Protein AF-A0A7S4E1D3-F1 (afdb_monomer_lite)

Structure (mmCIF, N/CA/C/O backbone):
data_AF-A0A7S4E1D3-F1
#
_entry.id   AF-A0A7S4E1D3-F1
#
loop_
_atom_site.group_PDB
_atom_site.id
_atom_site.type_symbol
_atom_site.label_atom_id
_atom_site.label_alt_id
_atom_site.label_comp_id
_atom_site.label_asym_id
_atom_site.label_entity_id
_atom_site.label_seq_id
_atom_site.pdbx_PDB_ins_code
_atom_site.Cartn_x
_atom_site.Cartn_y
_atom_site.Cartn_z
_atom_site.occupancy
_atom_site.B_iso_or_equiv
_atom_site.auth_seq_id
_atom_site.auth_comp_id
_atom_site.auth_asym_id
_atom_site.auth_atom_id
_atom_site.pdbx_PDB_model_num
ATOM 1 N N . LEU A 1 1 ? -11.780 17.264 -6.807 1.00 62.59 1 LEU A N 1
ATOM 2 C CA . LEU A 1 1 ? -10.361 17.046 -6.435 1.00 62.59 1 LEU A CA 1
ATOM 3 C C . LEU A 1 1 ? -9.484 16.667 -7.632 1.00 62.59 1 LEU A C 1
ATOM 5 O O . LEU A 1 1 ? -8.287 16.874 -7.560 1.00 62.59 1 LEU A O 1
ATOM 9 N N . GLU A 1 2 ? -10.053 16.182 -8.740 1.00 78.69 2 GLU A N 1
ATOM 10 C CA . GLU A 1 2 ? -9.287 15.686 -9.903 1.00 78.69 2 GLU A CA 1
ATOM 11 C C . GLU A 1 2 ? -8.881 16.763 -10.931 1.00 78.69 2 GLU A C 1
ATOM 13 O O . GLU A 1 2 ? -8.230 16.466 -11.934 1.00 78.69 2 GLU A O 1
ATOM 18 N N . ALA A 1 3 ? -9.274 18.021 -10.716 1.00 84.00 3 ALA A N 1
ATOM 19 C CA . ALA A 1 3 ? -8.985 19.111 -11.641 1.00 84.00 3 ALA A CA 1
ATOM 20 C C . ALA A 1 3 ? -7.476 19.415 -11.681 1.00 84.00 3 ALA A C 1
ATOM 22 O O . ALA A 1 3 ? -6.858 19.670 -10.651 1.00 84.00 3 ALA A O 1
ATOM 23 N N . ARG A 1 4 ? -6.885 19.425 -12.884 1.00 84.00 4 ARG A N 1
ATOM 24 C CA . ARG A 1 4 ? -5.431 19.602 -13.086 1.00 84.00 4 ARG A CA 1
ATOM 25 C C . ARG A 1 4 ? -4.928 21.034 -12.875 1.00 84.00 4 ARG A C 1
ATOM 27 O O . ARG A 1 4 ? -3.725 21.248 -12.803 1.00 84.00 4 ARG A O 1
ATOM 34 N N . ASN A 1 5 ? -5.829 22.010 -12.810 1.00 90.31 5 ASN A N 1
ATOM 35 C CA . ASN A 1 5 ? -5.533 23.435 -12.646 1.00 90.31 5 ASN A CA 1
ATOM 36 C C . ASN A 1 5 ? -5.704 23.922 -11.196 1.00 90.31 5 ASN A C 1
ATOM 38 O O . ASN A 1 5 ? -5.813 25.125 -10.966 1.00 90.31 5 ASN A O 1
ATOM 42 N N . VAL A 1 6 ? -5.767 23.005 -10.227 1.00 92.88 6 VAL A N 1
ATOM 43 C CA . VAL A 1 6 ? -5.951 23.318 -8.807 1.00 92.88 6 VAL A CA 1
ATOM 44 C C . VAL A 1 6 ? -4.825 22.683 -7.996 1.00 92.88 6 VAL A C 1
ATOM 46 O O . VAL A 1 6 ? -4.598 21.479 -8.077 1.00 92.88 6 VAL A O 1
ATOM 49 N N . CYS A 1 7 ? -4.151 23.491 -7.179 1.00 92.19 7 CYS A N 1
ATOM 50 C CA . CYS A 1 7 ? -3.175 23.026 -6.195 1.00 92.19 7 CYS A CA 1
ATOM 51 C C . CYS A 1 7 ? -3.787 23.113 -4.793 1.00 92.19 7 CYS A C 1
ATOM 53 O O . CYS A 1 7 ? -4.415 24.117 -4.453 1.00 92.19 7 CYS A O 1
ATOM 55 N N . PHE A 1 8 ? -3.593 22.082 -3.969 1.00 93.44 8 PHE A N 1
ATOM 56 C CA . PHE A 1 8 ? -4.195 22.000 -2.637 1.00 93.44 8 PHE A CA 1
ATOM 57 C C . PHE A 1 8 ? -3.177 22.310 -1.536 1.00 93.44 8 PHE A C 1
ATOM 59 O O . PHE A 1 8 ? -2.031 21.856 -1.580 1.00 93.44 8 PHE A O 1
ATOM 66 N N . TYR A 1 9 ? -3.607 23.055 -0.515 1.00 92.44 9 TYR A N 1
ATOM 67 C CA . TYR A 1 9 ? -2.818 23.264 0.701 1.00 92.44 9 TYR A CA 1
ATOM 68 C C . TYR A 1 9 ? -2.479 21.910 1.358 1.00 92.44 9 TYR A C 1
ATOM 70 O O . TYR A 1 9 ? -3.344 21.043 1.469 1.00 92.44 9 TYR A O 1
ATOM 78 N N . GLY A 1 10 ? -1.215 21.722 1.752 1.00 88.19 10 GLY A N 1
ATOM 79 C CA . GLY A 1 10 ? -0.688 20.458 2.291 1.00 88.19 10 GLY A CA 1
ATOM 80 C C . GLY A 1 10 ? -0.059 19.514 1.255 1.00 88.19 10 GLY A C 1
ATOM 81 O O . GLY A 1 10 ? 0.501 18.491 1.638 1.00 88.19 10 GLY A O 1
ATOM 82 N N . THR A 1 11 ? -0.104 19.849 -0.039 1.00 90.12 11 THR A N 1
ATOM 83 C CA . THR A 1 11 ? 0.590 19.093 -1.099 1.00 90.12 11 THR A CA 1
ATOM 84 C C . THR A 1 11 ? 1.973 19.676 -1.403 1.00 90.12 11 THR A C 1
ATOM 86 O O . THR A 1 11 ? 2.217 20.864 -1.187 1.00 90.12 11 THR A O 1
ATOM 89 N N . LEU A 1 12 ? 2.890 18.839 -1.898 1.00 85.31 12 LEU A N 1
ATOM 90 C CA . LEU A 1 12 ? 4.244 19.244 -2.283 1.00 85.31 12 LEU A CA 1
ATOM 91 C C . LEU A 1 12 ? 4.362 19.305 -3.811 1.00 85.31 12 LEU A C 1
ATOM 93 O O . LEU A 1 12 ? 3.956 18.368 -4.501 1.00 85.31 12 LEU A O 1
ATOM 97 N N . CYS A 1 13 ? 4.973 20.366 -4.342 1.00 83.44 13 CYS A N 1
ATOM 98 C CA . CYS A 1 13 ? 5.414 20.374 -5.734 1.00 83.44 13 CYS A CA 1
ATOM 99 C C . CYS A 1 13 ? 6.606 19.421 -5.874 1.00 83.44 13 CYS A C 1
ATOM 101 O O . CYS A 1 13 ? 7.690 19.703 -5.367 1.00 83.44 13 CYS A O 1
ATOM 103 N N . VAL A 1 14 ? 6.393 18.277 -6.524 1.00 72.38 14 VAL A N 1
ATOM 104 C CA . VAL A 1 14 ? 7.447 17.268 -6.705 1.00 72.38 14 VAL A CA 1
ATOM 105 C C . VAL A 1 14 ? 8.403 17.662 -7.833 1.00 72.38 14 VAL A C 1
ATOM 107 O O . VAL A 1 14 ? 9.592 17.402 -7.717 1.00 72.38 14 VAL A O 1
ATOM 110 N N . ASN A 1 15 ? 7.903 18.293 -8.904 1.00 65.81 15 ASN A N 1
ATOM 111 C CA . ASN A 1 15 ? 8.685 18.706 -10.072 1.00 65.81 15 ASN A CA 1
ATOM 112 C C . ASN A 1 15 ? 8.050 19.913 -10.783 1.00 65.81 15 ASN A C 1
ATOM 114 O O . ASN A 1 15 ? 6.828 20.057 -10.797 1.00 65.81 15 ASN A O 1
ATOM 118 N N . GLY A 1 16 ? 8.885 20.706 -11.463 1.00 76.25 16 GLY A N 1
ATOM 119 C CA . GLY A 1 16 ? 8.463 21.859 -12.262 1.00 76.25 16 GLY A CA 1
ATOM 120 C C . GLY A 1 16 ? 8.274 23.144 -11.450 1.00 76.25 16 GLY A C 1
ATOM 121 O O . GLY A 1 16 ? 8.606 23.218 -10.268 1.00 76.25 16 GLY A O 1
ATOM 122 N N . SER A 1 17 ? 7.751 24.177 -12.106 1.00 86.12 17 SER A N 1
ATOM 123 C CA . SER A 1 17 ? 7.376 25.451 -11.490 1.00 86.12 17 SER A CA 1
ATOM 124 C C . SER A 1 17 ? 6.076 25.964 -12.107 1.00 86.12 17 SER A C 1
ATOM 126 O O . SER A 1 17 ? 5.711 25.595 -13.223 1.00 86.12 17 SER A O 1
ATOM 128 N N . GLY A 1 18 ? 5.346 26.794 -11.366 1.00 86.94 18 GLY A N 1
ATOM 129 C CA . GLY A 1 18 ? 4.078 27.350 -11.819 1.00 86.94 18 GLY A CA 1
ATOM 130 C C . GLY A 1 18 ? 3.673 28.568 -11.003 1.00 86.94 18 GLY A C 1
ATOM 131 O O . GLY A 1 18 ? 4.141 28.766 -9.883 1.00 86.94 18 GLY A O 1
ATOM 132 N N . LEU A 1 19 ? 2.796 29.381 -11.583 1.00 92.81 19 LEU A N 1
ATOM 133 C CA . LEU A 1 19 ? 2.139 30.502 -10.918 1.00 92.81 19 LEU A CA 1
ATOM 134 C C . LEU A 1 19 ? 0.657 30.163 -10.754 1.00 92.81 19 LEU A C 1
ATOM 136 O O . LEU A 1 19 ? 0.062 29.526 -11.622 1.00 92.81 19 LEU A O 1
ATOM 140 N N . GLY A 1 20 ? 0.062 30.588 -9.645 1.00 94.38 20 GLY A N 1
ATOM 141 C CA . GLY A 1 20 ? -1.342 30.333 -9.346 1.00 94.38 20 GLY A CA 1
ATOM 142 C C . GLY A 1 20 ? -1.949 31.459 -8.523 1.00 94.38 20 GLY A C 1
ATOM 143 O O . GLY A 1 20 ? -1.239 32.198 -7.842 1.00 94.38 20 GLY A O 1
ATOM 144 N N . ILE A 1 21 ? -3.272 31.585 -8.595 1.00 96.81 21 ILE A N 1
ATOM 145 C CA . ILE A 1 21 ? -4.040 32.538 -7.793 1.00 96.81 21 ILE A CA 1
ATOM 146 C C . ILE A 1 21 ? -4.543 31.810 -6.548 1.00 96.81 21 ILE A C 1
ATOM 148 O O . ILE A 1 21 ? -5.157 30.746 -6.643 1.00 96.81 21 ILE A O 1
ATOM 152 N N . VAL A 1 22 ? -4.296 32.389 -5.375 1.00 96.94 22 VAL A N 1
ATOM 153 C CA . VAL A 1 22 ? -4.835 31.873 -4.114 1.00 96.94 22 VAL A CA 1
ATOM 154 C C . VAL A 1 22 ? -6.333 32.177 -4.065 1.00 96.94 22 VAL A C 1
ATOM 156 O O . VAL A 1 22 ? -6.720 33.339 -3.996 1.00 96.94 22 VAL A O 1
ATOM 159 N N . PHE A 1 23 ? -7.171 31.140 -4.103 1.00 95.31 23 PHE A N 1
ATOM 160 C CA . PHE A 1 23 ? -8.636 31.272 -4.043 1.00 95.31 23 PHE A CA 1
ATOM 161 C C . PHE A 1 23 ? -9.242 30.831 -2.699 1.00 95.31 23 PHE A C 1
ATOM 163 O O . PHE A 1 23 ? -10.424 31.058 -2.463 1.00 95.31 23 PHE A O 1
ATOM 170 N N . ALA A 1 24 ? -8.451 30.203 -1.821 1.00 95.38 24 ALA A N 1
ATOM 171 C CA . ALA A 1 24 ? -8.859 29.789 -0.479 1.00 95.38 24 ALA A CA 1
ATOM 172 C C . ALA A 1 24 ? -7.659 29.813 0.482 1.00 95.38 24 ALA A C 1
ATOM 174 O O . ALA A 1 24 ? -6.545 29.449 0.098 1.00 95.38 24 ALA A O 1
ATOM 175 N N . THR A 1 25 ? -7.885 30.212 1.735 1.00 95.94 25 THR A N 1
ATOM 176 C CA . THR A 1 25 ? -6.866 30.266 2.798 1.00 95.94 25 THR A CA 1
ATOM 177 C C . THR A 1 25 ? -7.414 29.721 4.119 1.00 95.94 25 THR A C 1
ATOM 179 O O . THR A 1 25 ? -8.626 29.671 4.332 1.00 95.94 25 THR A O 1
ATOM 182 N N . GLY A 1 26 ? -6.516 29.264 5.000 1.00 94.69 26 GLY A N 1
ATOM 183 C CA . GLY A 1 26 ? -6.872 28.735 6.321 1.00 94.69 26 GLY A CA 1
ATOM 184 C C . GLY A 1 26 ? -7.927 27.625 6.260 1.00 94.69 26 GLY A C 1
ATOM 185 O O . GLY A 1 26 ? -7.802 26.667 5.494 1.00 94.69 26 GLY A O 1
ATOM 186 N N . ASP A 1 27 ? -8.984 27.785 7.047 1.00 94.38 27 ASP A N 1
ATOM 187 C CA . ASP A 1 27 ? -10.082 26.824 7.188 1.00 94.38 27 ASP A CA 1
ATOM 188 C C . ASP A 1 27 ? -10.922 26.626 5.914 1.00 94.38 27 ASP A C 1
ATOM 190 O O . ASP A 1 27 ? -11.542 25.578 5.737 1.00 94.38 27 ASP A O 1
ATOM 194 N N . GLN A 1 28 ? -10.904 27.594 4.992 1.00 94.50 28 GLN A N 1
ATOM 195 C CA . GLN A 1 28 ? -11.604 27.491 3.706 1.00 94.50 28 GLN A CA 1
ATOM 196 C C . GLN A 1 28 ? -10.850 26.624 2.686 1.00 94.50 28 GLN A C 1
ATOM 198 O O . GLN A 1 28 ? -11.373 26.320 1.615 1.00 94.50 28 GLN A O 1
ATOM 203 N N . THR A 1 29 ? -9.611 26.224 2.988 1.00 95.62 29 THR A N 1
ATOM 204 C CA . THR A 1 29 ? -8.898 25.230 2.178 1.00 95.62 29 THR A CA 1
ATOM 205 C C . THR A 1 29 ? -9.511 23.845 2.370 1.00 95.62 29 THR A C 1
ATOM 207 O O . THR A 1 29 ? -10.079 23.548 3.416 1.00 95.62 29 THR A O 1
ATOM 210 N N . THR A 1 30 ? -9.330 22.945 1.401 1.00 93.50 30 THR A N 1
ATOM 211 C CA . THR A 1 30 ? -9.840 21.567 1.495 1.00 93.50 30 THR A CA 1
ATOM 212 C C . THR A 1 30 ? -9.372 20.849 2.765 1.00 93.50 30 THR A C 1
ATOM 214 O O . THR A 1 30 ? -10.184 20.243 3.457 1.00 93.50 30 THR A O 1
ATOM 217 N N . ILE A 1 31 ? -8.082 20.938 3.109 1.00 92.94 31 ILE A N 1
ATOM 218 C CA . ILE A 1 31 ? -7.550 20.323 4.336 1.00 92.94 31 ILE A CA 1
ATOM 219 C C . ILE A 1 31 ? -8.046 21.040 5.600 1.00 92.94 31 ILE A C 1
ATOM 221 O O . ILE A 1 31 ? -8.269 20.384 6.612 1.00 92.94 31 ILE A O 1
ATOM 225 N N . GLY A 1 32 ? -8.289 22.354 5.532 1.00 93.25 32 GLY A N 1
ATOM 226 C CA . GLY A 1 32 ? -8.940 23.116 6.597 1.00 93.25 32 GLY A CA 1
ATOM 227 C C . GLY A 1 32 ? -10.356 22.610 6.871 1.00 93.25 32 GLY A C 1
ATOM 228 O O . GLY A 1 32 ? -10.684 22.276 8.006 1.00 93.25 32 GLY A O 1
ATOM 229 N N . THR A 1 33 ? -11.156 22.427 5.819 1.00 92.38 33 THR A N 1
ATOM 230 C CA . THR A 1 33 ? -12.510 21.866 5.917 1.00 92.38 33 THR A CA 1
ATOM 231 C C . THR A 1 33 ? -12.493 20.429 6.453 1.00 92.38 33 THR A C 1
ATOM 233 O O . THR A 1 33 ? -13.278 20.099 7.338 1.00 92.38 33 THR A O 1
ATOM 236 N N . ILE A 1 34 ? -11.565 19.578 5.992 1.00 90.94 34 ILE A N 1
ATOM 237 C CA . ILE A 1 34 ? -11.386 18.215 6.531 1.00 90.94 34 ILE A CA 1
ATOM 238 C C . ILE A 1 34 ? -11.040 18.265 8.025 1.00 90.94 34 ILE A C 1
ATOM 240 O O . ILE A 1 34 ? -11.626 17.529 8.817 1.00 90.94 34 ILE A O 1
ATOM 244 N N . ALA A 1 35 ? -10.126 19.151 8.432 1.00 90.00 35 ALA A N 1
ATOM 245 C CA . ALA A 1 35 ? -9.742 19.311 9.830 1.00 90.00 35 ALA A CA 1
ATOM 246 C C . ALA A 1 35 ? -10.906 19.808 10.702 1.00 90.00 35 ALA A C 1
ATOM 248 O O . ALA A 1 35 ? -11.027 19.375 11.847 1.00 90.00 35 ALA A O 1
ATOM 249 N N . GLN A 1 36 ? -11.770 20.684 10.181 1.00 90.00 36 GLN A N 1
ATOM 250 C CA . GLN A 1 36 ? -12.982 21.124 10.875 1.00 90.00 36 GLN A CA 1
ATOM 251 C C . GLN A 1 36 ? -13.987 19.981 11.049 1.00 90.00 36 GLN A C 1
ATOM 253 O O . GLN A 1 36 ? -14.486 19.784 12.155 1.00 90.00 36 GLN A O 1
ATOM 258 N N . ILE A 1 37 ? -14.243 19.195 9.997 1.00 89.44 37 ILE A N 1
ATOM 259 C CA . ILE A 1 37 ? -15.128 18.021 10.071 1.00 89.44 37 ILE A CA 1
ATOM 260 C C . ILE A 1 37 ? -14.593 17.018 11.099 1.00 89.44 37 ILE A C 1
ATOM 262 O O . ILE A 1 37 ? -15.350 16.545 11.944 1.00 89.44 37 ILE A O 1
ATOM 266 N N . ALA A 1 38 ? -13.286 16.737 11.075 1.00 87.38 38 ALA A N 1
ATOM 267 C CA . ALA A 1 38 ? -12.651 15.819 12.017 1.00 87.38 38 ALA A CA 1
ATOM 268 C C . ALA A 1 38 ? -12.755 16.304 13.473 1.00 87.38 38 ALA A C 1
ATOM 270 O O . ALA A 1 38 ? -13.059 15.509 14.361 1.00 87.38 38 ALA A O 1
ATOM 271 N N . ARG A 1 39 ? -12.550 17.607 13.725 1.00 85.62 39 ARG A N 1
ATOM 272 C CA . ARG A 1 39 ? -12.721 18.196 15.064 1.00 85.62 39 ARG A CA 1
ATOM 273 C C . ARG A 1 39 ? -14.166 18.122 15.532 1.00 85.62 39 ARG A C 1
ATOM 275 O O . ARG A 1 39 ? -14.413 17.630 16.628 1.00 85.62 39 ARG A O 1
ATOM 282 N N . LYS A 1 40 ? -15.116 18.528 14.690 1.00 84.31 40 LYS A N 1
ATOM 283 C CA . LYS A 1 40 ? -16.540 18.493 15.032 1.00 84.31 40 LYS A CA 1
ATOM 284 C C . LYS A 1 40 ? -17.008 17.071 15.360 1.00 84.31 40 LYS A C 1
ATOM 286 O O . LYS A 1 40 ? -17.667 16.866 16.370 1.00 84.31 40 LYS A O 1
ATOM 291 N N . ALA A 1 41 ? -16.584 16.084 14.570 1.00 78.69 41 ALA A N 1
ATOM 292 C CA . ALA A 1 41 ? -16.870 14.675 14.842 1.00 78.69 41 ALA A CA 1
ATOM 293 C C . ALA A 1 41 ? -16.258 14.178 16.167 1.00 78.69 41 ALA A C 1
ATOM 295 O O . ALA A 1 41 ? -16.816 13.288 16.801 1.00 78.69 41 ALA A O 1
ATOM 296 N N . SER A 1 42 ? -15.121 14.741 16.597 1.00 70.19 42 SER A N 1
ATOM 297 C CA . SER A 1 42 ? -14.508 14.407 17.890 1.00 70.19 42 SER A CA 1
ATOM 298 C C . SER A 1 42 ? -15.169 15.096 19.088 1.00 70.19 42 SER A C 1
ATOM 300 O O . SER A 1 42 ? -15.153 14.538 20.180 1.00 70.19 42 SER A O 1
ATOM 302 N N . GLU A 1 43 ? -15.758 16.279 18.894 1.00 68.19 43 GLU A N 1
ATOM 303 C CA . GLU A 1 43 ? -16.509 17.009 19.927 1.00 68.19 43 GLU A CA 1
ATOM 304 C C . GLU A 1 43 ? -17.906 16.412 20.139 1.00 68.19 43 GLU A C 1
ATOM 306 O O . GLU A 1 43 ? -18.374 16.313 21.269 1.00 68.19 43 GLU A O 1
ATOM 311 N N . GLU A 1 44 ? -18.541 15.935 19.066 1.00 65.12 44 GLU A N 1
ATOM 312 C CA . GLU A 1 44 ? -19.799 15.178 19.104 1.00 65.12 44 GLU A CA 1
ATOM 313 C C . GLU A 1 44 ? -19.579 13.692 19.461 1.00 65.12 44 GLU A C 1
ATOM 315 O O . GLU A 1 44 ? -20.359 12.836 19.041 1.00 65.12 44 GLU A O 1
ATOM 320 N N . SER A 1 45 ? -18.515 13.351 20.208 1.00 61.41 45 SER A N 1
ATOM 321 C CA . SER A 1 45 ? -18.188 11.957 20.530 1.00 61.41 45 SER A CA 1
ATOM 322 C C . SER A 1 45 ? -19.394 11.253 21.153 1.00 61.41 45 SER A C 1
ATOM 324 O O . SER A 1 45 ? -19.811 11.588 22.265 1.00 61.41 45 SER A O 1
ATOM 326 N N . ALA A 1 46 ? -19.940 10.274 20.433 1.00 65.62 46 ALA A N 1
ATOM 327 C CA . ALA A 1 46 ? -20.998 9.418 20.940 1.00 65.62 46 ALA A CA 1
ATOM 328 C C . ALA A 1 46 ? -20.559 8.775 22.265 1.00 65.62 46 ALA A C 1
ATOM 330 O O . ALA A 1 46 ? -19.394 8.399 22.424 1.00 65.62 46 ALA A O 1
ATOM 331 N N . GLU A 1 47 ? -21.489 8.659 23.215 1.00 79.94 47 GLU A N 1
ATOM 332 C CA . GLU A 1 47 ? -21.232 7.963 24.475 1.00 79.94 47 GLU A CA 1
ATOM 333 C C . GLU A 1 47 ? -20.700 6.553 24.205 1.00 79.94 47 GLU A C 1
ATOM 335 O O . GLU A 1 47 ? -21.224 5.818 23.362 1.00 79.94 47 GLU A O 1
ATOM 340 N N . THR A 1 48 ? -19.642 6.176 24.921 1.00 86.44 48 THR A N 1
ATOM 341 C CA . THR A 1 48 ? -19.046 4.847 24.789 1.00 86.44 48 THR A CA 1
ATOM 342 C C . THR A 1 48 ? -20.006 3.777 25.321 1.00 86.44 48 THR A C 1
ATOM 344 O O . THR A 1 48 ? -20.790 4.055 26.237 1.00 86.44 48 THR A O 1
ATOM 347 N N . PRO A 1 49 ? -19.962 2.537 24.793 1.00 87.06 49 PRO A N 1
ATOM 348 C CA . PRO A 1 49 ? -20.859 1.477 25.249 1.00 87.06 49 PRO A CA 1
ATOM 349 C C . PRO A 1 49 ? -20.729 1.221 26.755 1.00 87.06 49 PRO A C 1
ATOM 351 O O . PRO A 1 49 ? -21.736 1.217 27.459 1.00 87.06 49 PRO A O 1
ATOM 354 N N . ILE A 1 50 ? -19.500 1.141 27.282 1.00 88.62 50 ILE A N 1
ATOM 355 C CA . ILE A 1 50 ? -19.268 1.002 28.727 1.00 88.62 50 ILE A CA 1
ATOM 356 C C . ILE A 1 50 ? -19.892 2.130 29.556 1.00 88.62 50 ILE A C 1
ATOM 358 O O . ILE A 1 50 ? -20.471 1.865 30.608 1.00 88.62 50 ILE A O 1
ATOM 362 N N . ARG A 1 51 ? -19.826 3.384 29.093 1.00 86.00 51 ARG A N 1
ATOM 363 C CA . ARG A 1 51 ? -20.435 4.512 29.800 1.00 86.00 51 ARG A CA 1
ATOM 364 C C . ARG A 1 51 ? -21.955 4.397 29.807 1.00 86.00 51 ARG A C 1
ATOM 366 O O . ARG A 1 51 ? -22.567 4.570 30.858 1.00 86.00 51 ARG A O 1
ATOM 373 N N . ARG A 1 52 ? -22.552 4.034 28.670 1.00 89.06 52 ARG A N 1
ATOM 374 C CA . ARG A 1 52 ? -23.996 3.805 28.552 1.00 89.06 52 ARG A CA 1
ATOM 375 C C . ARG A 1 52 ? -24.477 2.692 29.488 1.00 89.06 52 ARG A C 1
ATOM 377 O O . ARG A 1 52 ? -25.504 2.858 30.145 1.00 89.06 52 ARG A O 1
ATOM 384 N N . GLU A 1 53 ? -23.726 1.597 29.592 1.00 89.81 53 GLU A N 1
ATOM 385 C CA . GLU A 1 53 ? -24.034 0.491 30.507 1.00 89.81 53 GLU A CA 1
ATOM 386 C C . GLU A 1 53 ? -23.880 0.893 31.981 1.00 89.81 53 GLU A C 1
ATOM 388 O O . GLU A 1 53 ? -24.747 0.583 32.798 1.00 89.81 53 GLU A O 1
ATOM 393 N N . ILE A 1 54 ? -22.833 1.651 32.331 1.00 88.88 54 ILE A N 1
ATOM 394 C CA . ILE A 1 54 ? -22.657 2.194 33.688 1.00 88.88 54 ILE A CA 1
ATOM 395 C C . ILE A 1 54 ? -23.826 3.113 34.052 1.00 88.88 54 ILE A C 1
ATOM 397 O O . ILE A 1 54 ? -24.385 2.992 35.141 1.00 88.88 54 ILE A O 1
ATOM 401 N N . GLU A 1 55 ? -24.240 4.008 33.157 1.00 89.75 55 GLU A N 1
ATOM 402 C CA . GLU A 1 55 ? -25.378 4.891 33.407 1.00 89.75 55 GLU A CA 1
ATOM 403 C C . GLU A 1 55 ? -26.697 4.127 33.531 1.00 89.75 55 GLU A C 1
ATOM 405 O O . GLU A 1 55 ? -27.519 4.453 34.391 1.00 89.75 55 GLU A O 1
ATOM 410 N N . HIS A 1 56 ? -26.913 3.106 32.697 1.00 92.31 56 HIS A N 1
ATOM 411 C CA . HIS A 1 56 ? -28.082 2.238 32.802 1.00 92.31 56 HIS A CA 1
ATOM 412 C C . HIS A 1 56 ? -28.113 1.517 34.157 1.00 92.31 56 HIS A C 1
ATOM 414 O O . HIS A 1 56 ? -29.129 1.546 34.854 1.00 92.31 56 HIS A O 1
ATOM 420 N N . PHE A 1 57 ? -26.977 0.962 34.576 1.00 91.56 57 PHE A N 1
ATOM 421 C CA . PHE A 1 57 ? -26.821 0.295 35.863 1.00 91.56 57 PHE A CA 1
ATOM 422 C C . PHE A 1 57 ? -27.048 1.241 37.052 1.00 91.56 57 PHE A C 1
ATOM 424 O O . PHE A 1 57 ? -27.807 0.914 37.966 1.00 91.56 57 PHE A O 1
ATOM 431 N N . ILE A 1 58 ? -26.461 2.444 37.020 1.00 90.75 58 ILE A N 1
ATOM 432 C CA . ILE A 1 58 ? -26.658 3.474 38.052 1.00 90.75 58 ILE A CA 1
ATOM 433 C C . ILE A 1 58 ? -28.137 3.861 38.149 1.00 90.75 58 ILE A C 1
ATOM 435 O O . ILE A 1 58 ? -28.659 3.975 39.257 1.00 90.75 58 ILE A O 1
ATOM 439 N N . LYS A 1 59 ? -28.838 4.019 37.017 1.00 92.69 59 LYS A N 1
ATOM 440 C CA . LYS A 1 59 ? -30.278 4.328 37.000 1.00 92.69 59 LYS A CA 1
ATOM 441 C C . LYS A 1 59 ? -31.101 3.214 37.649 1.00 92.69 59 LYS A C 1
ATOM 443 O O . LYS A 1 59 ? -31.981 3.520 38.448 1.00 92.69 59 LYS A O 1
ATOM 448 N N . ILE A 1 60 ? -30.800 1.944 37.363 1.00 94.62 60 ILE A N 1
ATOM 449 C CA . ILE A 1 60 ? -31.487 0.801 37.989 1.00 94.62 60 ILE A CA 1
ATOM 450 C C . ILE A 1 60 ? -31.288 0.819 39.507 1.00 94.62 60 ILE A C 1
ATOM 452 O O . ILE A 1 60 ? -32.264 0.760 40.254 1.00 94.62 60 ILE A O 1
ATOM 456 N N . ILE A 1 61 ? -30.043 0.949 39.971 1.00 93.31 61 ILE A N 1
ATOM 457 C CA . ILE A 1 61 ? -29.743 0.973 41.407 1.00 93.31 61 ILE A CA 1
ATOM 458 C C . ILE A 1 61 ? -30.396 2.168 42.091 1.00 93.31 61 ILE A C 1
ATOM 460 O O . ILE A 1 61 ? -30.975 2.005 43.160 1.00 93.31 61 ILE A O 1
ATOM 464 N N . ALA A 1 62 ? -30.348 3.353 41.483 1.00 93.19 62 ALA A N 1
ATOM 465 C CA . ALA A 1 62 ? -30.973 4.544 42.042 1.00 93.19 62 ALA A CA 1
ATOM 466 C C . ALA A 1 62 ? -32.489 4.358 42.207 1.00 93.19 62 ALA A C 1
ATOM 468 O O . ALA A 1 62 ? -33.037 4.694 43.257 1.00 93.19 62 ALA A O 1
ATOM 469 N N . VAL A 1 63 ? -33.163 3.767 41.212 1.00 95.75 63 VAL A N 1
ATOM 470 C CA . VAL A 1 63 ? -34.597 3.451 41.293 1.00 95.75 63 VAL A CA 1
ATOM 471 C C . VAL A 1 63 ? -34.874 2.462 42.426 1.00 95.75 63 VAL A C 1
ATOM 473 O O . VAL A 1 63 ? -35.769 2.704 43.235 1.00 95.75 63 VAL A O 1
ATOM 476 N N . VAL A 1 64 ? -34.087 1.387 42.541 1.00 95.62 64 VAL A N 1
ATOM 477 C CA . VAL A 1 64 ? -34.235 0.400 43.623 1.00 95.62 64 VAL A CA 1
ATOM 478 C C . VAL A 1 64 ? -33.998 1.045 44.993 1.00 95.62 64 VAL A C 1
ATOM 480 O O . VAL A 1 64 ? -34.852 0.924 45.870 1.00 95.62 64 VAL A O 1
ATOM 483 N N . ALA A 1 65 ? -32.908 1.794 45.164 1.00 95.19 65 ALA A N 1
ATOM 484 C CA . ALA A 1 65 ? -32.541 2.452 46.416 1.00 95.19 65 ALA A CA 1
ATOM 485 C C . ALA A 1 65 ? -33.611 3.447 46.886 1.00 95.19 65 ALA A C 1
ATOM 487 O O . ALA A 1 65 ? -34.034 3.403 48.041 1.00 95.19 65 ALA A O 1
ATOM 488 N N . VAL A 1 66 ? -34.100 4.307 45.985 1.00 95.50 66 VAL A N 1
ATOM 489 C CA . VAL A 1 66 ? -35.158 5.280 46.297 1.00 95.50 66 VAL A CA 1
ATOM 490 C C . VAL A 1 66 ? -36.483 4.574 46.580 1.00 95.50 66 VAL A C 1
ATOM 492 O O . VAL A 1 66 ? -37.167 4.940 47.535 1.00 95.50 66 VAL A O 1
ATOM 495 N N . SER A 1 67 ? -36.842 3.540 45.810 1.00 96.38 67 SER A N 1
ATOM 496 C CA . SER A 1 67 ? -38.080 2.784 46.040 1.00 96.38 67 SER A CA 1
ATOM 497 C C . SER A 1 67 ? -38.087 2.087 47.405 1.00 96.38 67 SER A C 1
ATOM 499 O O . SER A 1 67 ? -39.072 2.193 48.137 1.00 96.38 67 SER A O 1
ATOM 501 N N . LEU A 1 68 ? -36.976 1.453 47.799 1.00 95.94 68 LEU A N 1
ATOM 502 C CA . LEU A 1 68 ? -36.813 0.845 49.119 1.00 95.94 68 LEU A CA 1
ATOM 503 C C . LEU A 1 68 ? -36.840 1.909 50.217 1.00 95.94 68 LEU A C 1
ATOM 505 O O . LEU A 1 68 ? -37.600 1.767 51.172 1.00 95.94 68 LEU A O 1
ATOM 509 N N . GLY A 1 69 ? -36.083 2.998 50.059 1.00 95.50 69 GLY A N 1
ATOM 510 C CA . GLY A 1 69 ? -36.055 4.101 51.020 1.00 95.50 69 GLY A CA 1
ATOM 511 C C . GLY A 1 69 ? -37.444 4.688 51.284 1.00 95.50 69 GLY A C 1
ATOM 512 O O . GLY A 1 69 ? -37.847 4.815 52.437 1.00 95.50 69 GLY A O 1
ATOM 513 N N . LEU A 1 70 ? -38.219 4.968 50.230 1.00 95.75 70 LEU A N 1
ATOM 514 C CA . LEU A 1 70 ? -39.590 5.479 50.347 1.00 95.75 70 LEU A CA 1
ATOM 515 C C . LEU A 1 70 ? -40.556 4.452 50.949 1.00 95.75 70 LEU A C 1
ATOM 517 O O . LEU A 1 70 ? -41.413 4.817 51.753 1.00 95.75 70 LEU A O 1
ATOM 521 N N . THR A 1 71 ? -40.413 3.173 50.595 1.00 95.75 71 THR A N 1
ATOM 522 C CA . THR A 1 71 ? -41.263 2.100 51.136 1.00 95.75 71 THR A 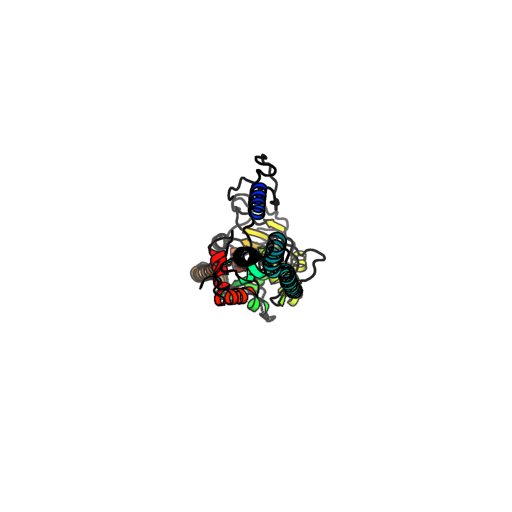CA 1
ATOM 523 C C . THR A 1 71 ? -41.048 1.941 52.640 1.00 95.75 71 THR A C 1
ATOM 525 O O . THR A 1 71 ? -42.012 1.917 53.405 1.00 95.75 71 THR A O 1
ATOM 528 N N . PHE A 1 72 ? -39.793 1.896 53.092 1.00 94.38 72 PHE A N 1
ATOM 529 C CA . PHE A 1 72 ? -39.471 1.800 54.516 1.00 94.38 72 PHE A CA 1
ATOM 530 C C . PHE A 1 72 ? -39.835 3.070 55.284 1.00 94.38 72 PHE A C 1
ATOM 532 O O . PHE A 1 72 ? -40.315 2.968 56.410 1.00 94.38 72 PHE A O 1
ATOM 539 N N . LEU A 1 73 ? -39.701 4.246 54.666 1.00 94.81 73 LEU A N 1
ATOM 540 C CA . LEU A 1 73 ? -40.170 5.500 55.248 1.00 94.81 73 LEU A CA 1
ATOM 541 C C . LEU A 1 73 ? -41.688 5.460 55.506 1.00 94.81 73 LEU A C 1
ATOM 543 O O . LEU A 1 73 ? -42.140 5.828 56.591 1.00 94.81 73 LEU A O 1
ATOM 547 N N . ALA A 1 74 ? -42.476 4.967 54.543 1.00 94.88 74 ALA A N 1
ATOM 548 C CA . ALA A 1 74 ? -43.924 4.814 54.689 1.00 94.88 74 ALA A CA 1
ATOM 549 C C . ALA A 1 74 ? -44.296 3.809 55.795 1.00 94.88 74 ALA A C 1
ATOM 551 O O . ALA A 1 74 ? -45.175 4.089 56.612 1.00 94.88 74 ALA A O 1
ATOM 552 N N . ILE A 1 75 ? -43.592 2.673 55.869 1.00 94.56 75 ILE A N 1
ATOM 553 C CA . ILE A 1 75 ? -43.769 1.680 56.941 1.00 94.56 75 ILE A CA 1
ATOM 554 C C . ILE A 1 75 ? -43.429 2.288 58.308 1.00 94.56 75 ILE A C 1
ATOM 556 O O . ILE A 1 75 ? -44.184 2.104 59.260 1.00 94.56 75 ILE A O 1
ATOM 560 N N . GLY A 1 76 ? -42.334 3.044 58.413 1.00 93.94 76 GLY A N 1
ATOM 561 C CA . GLY A 1 76 ? -41.912 3.671 59.666 1.00 93.94 76 GLY A CA 1
ATOM 562 C C . GLY A 1 76 ? -42.923 4.686 60.199 1.00 93.94 76 GLY A C 1
ATOM 563 O O . GLY A 1 76 ? -43.178 4.720 61.404 1.00 93.94 76 GLY A O 1
ATOM 564 N N . PHE A 1 77 ? -43.588 5.435 59.310 1.00 93.50 77 PHE A N 1
ATOM 565 C CA . PHE A 1 77 ? -44.718 6.283 59.699 1.00 93.50 77 PHE A CA 1
ATOM 566 C C . PHE A 1 77 ? -45.922 5.454 60.165 1.00 93.50 77 PHE A C 1
ATOM 568 O O . PHE A 1 77 ? -46.556 5.816 61.154 1.00 93.50 77 PHE A O 1
ATOM 575 N N . GLY A 1 78 ? -46.206 4.323 59.511 1.00 93.50 78 GLY A N 1
ATOM 576 C CA . GLY A 1 78 ? -47.265 3.393 59.923 1.00 93.50 78 GLY A CA 1
ATOM 577 C C . GLY A 1 78 ? -47.028 2.726 61.286 1.00 93.50 78 GLY A C 1
ATOM 578 O O . GLY A 1 78 ? -47.989 2.394 61.974 1.00 93.50 78 GLY A O 1
ATOM 579 N N . LEU A 1 79 ? -45.767 2.564 61.697 1.00 93.38 79 LEU A N 1
ATOM 580 C CA . LEU A 1 79 ? -45.367 1.987 62.989 1.00 93.38 79 LEU A CA 1
ATOM 581 C C . LEU A 1 79 ? -45.228 3.023 64.121 1.00 93.38 79 LEU A C 1
ATOM 583 O O . LEU A 1 79 ? -44.980 2.640 65.262 1.00 93.38 79 LEU A O 1
ATOM 587 N N . GLY A 1 80 ? -45.383 4.321 63.833 1.00 91.62 80 GLY A N 1
ATOM 588 C CA . GLY A 1 80 ? -45.294 5.389 64.836 1.00 91.62 80 GLY A CA 1
ATOM 589 C C . GLY A 1 80 ? -43.867 5.768 65.254 1.00 91.62 80 GLY A C 1
ATOM 590 O O . GLY A 1 80 ? -43.672 6.293 66.349 1.00 91.62 80 GLY A O 1
ATOM 591 N N . ILE A 1 81 ? -42.866 5.513 64.404 1.00 92.88 81 ILE A N 1
ATOM 592 C CA . ILE A 1 81 ? -41.471 5.914 64.650 1.00 92.88 81 ILE A CA 1
ATOM 593 C C . ILE A 1 81 ? -41.361 7.455 64.601 1.00 92.88 81 ILE A C 1
ATOM 595 O O . ILE A 1 81 ? -41.986 8.071 63.729 1.00 92.88 81 ILE A O 1
ATOM 599 N N . PRO A 1 82 ? -40.569 8.106 65.483 1.00 94.75 82 PRO A N 1
ATOM 600 C CA . PRO A 1 82 ? -40.346 9.549 65.425 1.00 94.75 82 PRO A CA 1
ATOM 601 C C . PRO A 1 82 ? -39.899 10.019 64.024 1.00 94.75 82 PRO A C 1
ATOM 603 O O . PRO A 1 82 ? -39.030 9.384 63.422 1.00 94.75 82 PRO A O 1
ATOM 606 N N . PRO A 1 83 ? -40.436 11.139 63.487 1.00 91.75 83 PRO A N 1
ATOM 607 C CA . PRO A 1 83 ? -40.178 11.557 62.104 1.00 91.75 83 PRO A CA 1
ATOM 608 C C . PRO A 1 83 ? -38.696 11.738 61.758 1.00 91.75 83 PRO A C 1
ATOM 610 O O . PRO A 1 83 ? -38.277 11.390 60.657 1.00 91.75 83 PRO A O 1
ATOM 613 N N . LEU A 1 84 ? -37.903 12.266 62.695 1.00 94.19 84 LEU A N 1
ATOM 614 C CA . LEU A 1 84 ? -36.469 12.476 62.499 1.00 94.19 84 LEU A CA 1
ATOM 615 C C . LEU A 1 84 ? -35.729 11.140 62.341 1.00 94.19 84 LEU A C 1
ATOM 617 O O . LEU A 1 84 ? -34.979 10.966 61.382 1.00 94.19 84 LEU A O 1
ATOM 621 N N . ASP A 1 85 ? -35.998 10.185 63.234 1.00 93.00 85 ASP A N 1
ATOM 622 C CA . ASP A 1 85 ? -35.367 8.862 63.223 1.00 93.00 85 ASP A CA 1
ATOM 623 C C . ASP A 1 85 ? -35.748 8.080 61.960 1.00 93.00 85 ASP A C 1
ATOM 625 O O . ASP A 1 85 ? -34.900 7.440 61.339 1.00 93.00 85 ASP A O 1
ATOM 629 N N . ASN A 1 86 ? -37.008 8.190 61.526 1.00 94.19 86 ASN A N 1
ATOM 630 C CA . ASN A 1 86 ? -37.504 7.534 60.318 1.00 94.19 86 ASN A CA 1
ATOM 631 C C . ASN A 1 86 ? -36.838 8.079 59.035 1.00 94.19 86 ASN A C 1
ATOM 633 O O . ASN A 1 86 ? -36.472 7.312 58.144 1.00 94.19 86 ASN A O 1
ATOM 637 N N . VAL A 1 87 ? -36.614 9.397 58.945 1.00 94.06 87 VAL A N 1
ATOM 638 C CA . VAL A 1 87 ? -35.888 10.009 57.815 1.00 94.06 87 VAL A CA 1
ATOM 639 C C . VAL A 1 87 ? -34.411 9.609 57.818 1.00 94.06 87 VAL A C 1
ATOM 641 O O . VAL A 1 87 ? -33.879 9.260 56.763 1.00 94.06 87 VAL A O 1
ATOM 644 N N . ILE A 1 88 ? -33.753 9.609 58.983 1.00 95.00 88 ILE A N 1
ATOM 645 C CA . ILE A 1 88 ? -32.360 9.146 59.114 1.00 95.00 88 ILE A CA 1
ATOM 646 C C . ILE A 1 88 ? -32.245 7.685 58.658 1.00 95.00 88 ILE A C 1
ATOM 648 O O . ILE A 1 88 ? -31.328 7.341 57.911 1.00 95.00 88 ILE A O 1
ATOM 652 N N . PHE A 1 89 ? -33.207 6.840 59.039 1.00 93.12 89 PHE A N 1
ATOM 653 C CA . PHE A 1 89 ? -33.255 5.442 58.624 1.00 93.12 89 PHE A CA 1
ATOM 654 C C . PHE A 1 89 ? -33.426 5.284 57.104 1.00 93.12 89 PHE A C 1
ATOM 656 O O . PHE A 1 89 ? -32.695 4.515 56.480 1.00 93.12 89 PHE A O 1
ATOM 663 N N . ALA A 1 90 ? -34.322 6.057 56.481 1.00 94.19 90 ALA A N 1
ATOM 664 C CA . ALA A 1 90 ? -34.519 6.039 55.030 1.00 94.19 90 ALA A CA 1
ATOM 665 C C . ALA A 1 90 ? -33.265 6.484 54.253 1.00 94.19 90 ALA A C 1
ATOM 667 O O . ALA A 1 90 ? -32.905 5.849 53.261 1.00 94.19 90 ALA A O 1
ATOM 668 N N . ILE A 1 91 ? -32.560 7.523 54.721 1.00 94.69 91 ILE A N 1
ATOM 669 C CA . ILE A 1 91 ? -31.271 7.943 54.145 1.00 94.69 91 ILE A CA 1
ATOM 670 C C . ILE A 1 91 ? -30.238 6.820 54.284 1.00 94.69 91 ILE A C 1
ATOM 672 O O . ILE A 1 91 ? -29.540 6.518 53.319 1.00 94.69 91 ILE A O 1
ATOM 676 N N . GLY A 1 92 ? -30.179 6.164 55.448 1.00 95.44 92 GLY A N 1
ATOM 677 C CA . GLY A 1 92 ? -29.299 5.019 55.684 1.00 95.44 92 GLY A CA 1
ATOM 678 C C . GLY A 1 92 ? -29.537 3.874 54.697 1.00 95.44 92 GLY A C 1
ATOM 679 O O . GLY A 1 92 ? -28.578 3.346 54.140 1.00 95.44 92 GLY A O 1
ATOM 680 N N . ILE A 1 93 ? -30.802 3.539 54.412 1.00 94.75 93 ILE A N 1
ATOM 681 C CA . ILE A 1 93 ? -31.159 2.529 53.401 1.00 94.75 93 ILE A CA 1
ATOM 682 C C . ILE A 1 93 ? -30.701 2.960 52.009 1.00 94.75 93 ILE A C 1
ATOM 684 O O . ILE A 1 93 ? -30.128 2.150 51.282 1.00 94.75 93 ILE A O 1
ATOM 688 N N . ILE A 1 94 ? -30.942 4.215 51.623 1.00 94.56 94 ILE A N 1
ATOM 689 C CA . ILE A 1 94 ? -30.553 4.709 50.297 1.00 94.56 94 ILE A CA 1
ATOM 690 C C . ILE A 1 94 ? -29.033 4.625 50.134 1.00 94.56 94 ILE A C 1
ATOM 692 O O . ILE A 1 94 ? -28.569 4.015 49.175 1.00 94.56 94 ILE A O 1
ATOM 696 N N . VAL A 1 95 ? -28.265 5.170 51.083 1.00 93.62 95 VAL A N 1
ATOM 697 C CA . VAL A 1 95 ? -26.793 5.170 51.045 1.00 93.62 95 VAL A CA 1
ATOM 698 C C . VAL A 1 95 ? -26.238 3.745 51.043 1.00 93.62 95 VAL A C 1
ATOM 700 O O . VAL A 1 95 ? -25.361 3.445 50.242 1.00 93.62 95 VAL A O 1
ATOM 703 N N . ALA A 1 96 ? -26.801 2.835 51.845 1.00 93.62 96 ALA A N 1
ATOM 704 C CA . ALA A 1 96 ? -26.374 1.434 51.882 1.00 93.62 96 ALA A CA 1
ATOM 705 C C . ALA A 1 96 ? -26.544 0.694 50.540 1.00 93.62 96 ALA A C 1
ATOM 707 O O . ALA A 1 96 ? -25.872 -0.309 50.307 1.00 93.62 96 ALA A O 1
ATOM 708 N N . ASN A 1 97 ? -27.431 1.170 49.660 1.00 91.56 97 ASN A N 1
ATOM 709 C CA . ASN A 1 97 ? -27.643 0.597 48.330 1.00 91.56 97 ASN A CA 1
ATOM 710 C C . ASN A 1 97 ? -26.786 1.256 47.232 1.00 91.56 97 ASN A C 1
ATOM 712 O O . ASN A 1 97 ? -26.756 0.748 46.111 1.00 91.56 97 ASN A O 1
ATOM 716 N N . VAL A 1 98 ? -26.093 2.368 47.510 1.00 89.19 98 VAL A N 1
ATOM 717 C CA . VAL A 1 98 ? -25.234 3.039 46.522 1.00 89.19 98 VAL A CA 1
ATOM 718 C C . VAL A 1 98 ? -23.869 2.336 46.459 1.00 89.19 98 VAL A C 1
ATOM 720 O O . VAL A 1 98 ? -23.165 2.266 47.463 1.00 89.19 98 VAL A O 1
ATOM 723 N N . PRO A 1 99 ? -23.434 1.826 45.291 1.00 86.31 99 PRO A N 1
ATOM 724 C CA . PRO A 1 99 ? -22.182 1.090 45.171 1.00 86.31 99 PRO A CA 1
ATOM 725 C C . PRO A 1 99 ? -20.994 2.048 45.000 1.00 86.31 99 PRO A C 1
ATOM 727 O O . PRO A 1 99 ? -20.457 2.219 43.905 1.00 86.31 99 PRO A O 1
ATOM 730 N N . GLU A 1 100 ? -20.551 2.654 46.098 1.00 87.06 100 GLU A N 1
ATOM 731 C CA . GLU A 1 100 ? -19.467 3.653 46.137 1.00 87.06 100 GLU A CA 1
ATOM 732 C C . GLU A 1 100 ? -18.151 3.153 45.501 1.00 87.06 100 GLU A C 1
ATOM 734 O O . GLU A 1 100 ? -17.406 3.919 44.891 1.00 87.06 100 GLU A O 1
ATOM 739 N N . GLY A 1 101 ? -17.880 1.844 45.577 1.00 89.00 101 GLY A N 1
ATOM 740 C CA . GLY A 1 101 ? -16.677 1.220 45.014 1.00 89.00 101 GLY A CA 1
ATOM 741 C C . GLY A 1 101 ? -16.735 0.893 43.515 1.00 89.00 101 GLY A C 1
ATOM 742 O O . GLY A 1 101 ? -15.713 0.518 42.934 1.00 89.00 101 GLY A O 1
ATOM 743 N N . LEU A 1 102 ? -17.895 1.009 42.860 1.00 88.62 102 LEU A N 1
ATOM 744 C CA . LEU A 1 102 ? -18.062 0.548 41.476 1.00 88.62 102 LEU A CA 1
ATOM 745 C C . LEU A 1 102 ? -17.182 1.331 40.495 1.00 88.62 102 LEU A C 1
ATOM 747 O O . LEU A 1 102 ? -16.424 0.743 39.730 1.00 88.62 102 LEU A O 1
ATOM 751 N N . LEU A 1 103 ? -17.244 2.663 40.530 1.00 84.25 103 LEU A N 1
ATOM 752 C CA . LEU A 1 103 ? -16.512 3.497 39.570 1.00 84.25 103 LEU A CA 1
ATOM 753 C C . LEU A 1 103 ? -14.992 3.318 39.706 1.00 84.25 103 LEU A C 1
ATOM 755 O O . LEU A 1 103 ? -14.273 3.241 38.705 1.00 84.25 103 LEU A O 1
ATOM 759 N N . ALA A 1 104 ? -14.504 3.178 40.941 1.00 91.50 104 ALA A N 1
ATOM 760 C CA . ALA A 1 104 ? -13.093 2.931 41.214 1.00 91.50 104 ALA A CA 1
ATOM 761 C C . ALA A 1 104 ? -12.645 1.557 40.688 1.00 91.50 104 ALA A C 1
ATOM 763 O O . ALA A 1 104 ? -11.621 1.457 40.012 1.00 91.50 104 ALA A O 1
ATOM 764 N N . THR A 1 105 ? -13.427 0.504 40.943 1.00 93.31 105 THR A N 1
ATOM 765 C CA . THR A 1 105 ? -13.095 -0.859 40.493 1.00 93.31 105 THR A CA 1
ATOM 766 C C . THR A 1 105 ? -13.113 -0.990 38.971 1.00 93.31 105 THR A C 1
ATOM 768 O O . THR A 1 105 ? -12.184 -1.574 38.410 1.00 93.31 105 THR A O 1
ATOM 771 N N . VAL A 1 106 ? -14.088 -0.379 38.289 1.00 91.25 106 VAL A N 1
ATOM 772 C CA . VAL A 1 106 ? -14.137 -0.330 36.817 1.00 91.25 106 VAL A CA 1
ATOM 773 C C . VAL A 1 106 ? -12.906 0.382 36.254 1.00 91.25 106 VAL A C 1
ATOM 775 O O . VAL A 1 106 ? -12.240 -0.147 35.363 1.00 91.25 106 VAL A O 1
ATOM 778 N N . THR A 1 107 ? -12.540 1.538 36.811 1.00 91.19 107 THR A N 1
ATOM 779 C CA . THR A 1 107 ? -11.362 2.299 36.361 1.00 91.19 107 THR A CA 1
ATOM 780 C C . THR A 1 107 ? -10.071 1.493 36.529 1.00 91.19 107 THR A C 1
ATOM 782 O O . THR A 1 107 ? -9.234 1.456 35.621 1.00 91.19 107 THR A O 1
ATOM 785 N N . VAL A 1 108 ? -9.909 0.793 37.657 1.00 94.62 108 VAL A N 1
ATOM 786 C CA . VAL A 1 108 ? -8.758 -0.092 37.902 1.00 94.62 108 VAL A CA 1
ATOM 787 C C . VAL A 1 108 ? -8.738 -1.258 36.908 1.00 94.62 108 VAL A C 1
ATOM 789 O O . VAL A 1 108 ? -7.688 -1.550 36.333 1.00 94.62 108 VAL A O 1
ATOM 792 N N . ALA A 1 109 ? -9.883 -1.892 36.643 1.00 93.06 109 ALA A N 1
ATOM 793 C CA . ALA A 1 109 ? -9.987 -2.992 35.685 1.00 93.06 109 ALA A CA 1
ATOM 794 C C . ALA A 1 109 ? -9.621 -2.558 34.252 1.00 93.06 109 ALA A C 1
ATOM 796 O O . ALA A 1 109 ? -8.830 -3.233 33.579 1.00 93.06 109 ALA A O 1
ATOM 797 N N . LEU A 1 110 ? -10.124 -1.402 33.801 1.00 92.50 110 LEU A N 1
ATOM 798 C CA . LEU A 1 110 ? -9.777 -0.824 32.499 1.00 92.50 110 LEU A CA 1
ATOM 799 C C . LEU A 1 110 ? -8.290 -0.458 32.426 1.00 92.50 110 LEU A C 1
ATOM 801 O O . LEU A 1 110 ? -7.630 -0.769 31.437 1.00 92.50 110 LEU A O 1
ATOM 805 N N . THR A 1 111 ? -7.729 0.115 33.495 1.00 94.31 111 THR A N 1
ATOM 806 C CA . THR A 1 111 ? -6.303 0.477 3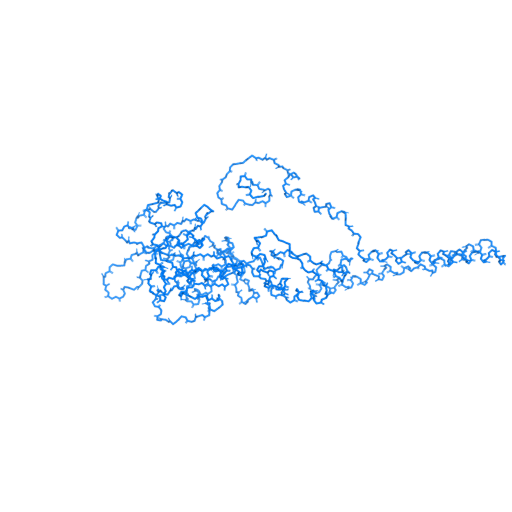3.569 1.00 94.31 111 THR A CA 1
ATOM 807 C C . THR A 1 111 ? -5.398 -0.749 33.458 1.00 94.31 111 THR A C 1
ATOM 809 O O . THR A 1 111 ? -4.441 -0.748 32.682 1.00 94.31 111 THR A O 1
ATOM 812 N N . LEU A 1 112 ? -5.705 -1.831 34.181 1.00 95.06 112 LEU A N 1
ATOM 813 C CA . LEU A 1 112 ? -4.945 -3.084 34.098 1.00 95.06 112 LEU A CA 1
ATOM 814 C C . LEU A 1 112 ? -5.026 -3.703 32.696 1.00 95.06 112 LEU A C 1
ATOM 816 O O . LEU A 1 112 ? -4.040 -4.250 32.195 1.00 95.06 112 LEU A O 1
ATOM 820 N N . THR A 1 113 ? -6.179 -3.591 32.036 1.00 94.31 113 THR A N 1
ATOM 821 C CA . THR A 1 113 ? -6.366 -4.082 30.664 1.00 94.31 113 THR A CA 1
ATOM 822 C C . THR A 1 113 ? -5.587 -3.234 29.658 1.00 94.31 113 THR A C 1
ATOM 824 O O . THR A 1 113 ? -4.859 -3.787 28.830 1.00 94.31 113 THR A O 1
ATOM 827 N N . ALA A 1 114 ? -5.625 -1.907 29.791 1.00 94.00 114 ALA A N 1
ATOM 828 C CA . ALA A 1 114 ? -4.825 -0.984 28.991 1.00 94.00 114 ALA A CA 1
ATOM 829 C C . ALA A 1 114 ? -3.315 -1.235 29.165 1.00 94.00 114 ALA A C 1
ATOM 831 O O . ALA A 1 114 ? -2.579 -1.266 28.181 1.00 94.00 114 ALA A O 1
ATOM 832 N N . GLN A 1 115 ? -2.843 -1.521 30.385 1.00 94.38 115 GLN A N 1
ATOM 833 C CA . GLN A 1 115 ? -1.448 -1.913 30.623 1.00 94.38 115 GLN A CA 1
ATOM 834 C C . GLN A 1 115 ? -1.080 -3.235 29.933 1.00 94.38 115 GLN A C 1
ATOM 836 O O . GLN A 1 115 ? 0.014 -3.359 29.376 1.00 94.38 115 GLN A O 1
ATOM 841 N N . ARG A 1 116 ? -1.976 -4.232 29.939 1.00 94.75 116 ARG A N 1
ATOM 842 C CA . ARG A 1 116 ? -1.767 -5.497 29.209 1.00 94.75 116 ARG A CA 1
ATOM 843 C C . ARG A 1 116 ? -1.696 -5.277 27.694 1.00 94.75 116 ARG A C 1
ATOM 845 O O . ARG A 1 116 ? -0.876 -5.921 27.045 1.00 94.75 116 ARG A O 1
ATOM 852 N N . MET A 1 117 ? -2.506 -4.370 27.146 1.00 95.19 117 MET A N 1
ATOM 853 C CA . MET A 1 117 ? -2.464 -3.970 25.733 1.00 95.19 117 MET A CA 1
ATOM 854 C C . MET A 1 117 ? -1.171 -3.216 25.387 1.00 95.19 117 MET A C 1
ATOM 856 O O . MET A 1 117 ? -0.522 -3.541 24.392 1.00 95.19 117 MET A O 1
ATOM 860 N N . ALA A 1 118 ? -0.723 -2.303 26.253 1.00 94.94 118 ALA A N 1
ATOM 861 C CA . ALA A 1 118 ? 0.519 -1.553 26.065 1.00 94.94 118 ALA A CA 1
ATOM 862 C C . ALA A 1 118 ? 1.753 -2.468 26.005 1.00 94.94 118 ALA A C 1
ATOM 864 O O . ALA A 1 118 ? 2.625 -2.272 25.161 1.00 94.94 118 ALA A O 1
ATOM 865 N N . ARG A 1 119 ? 1.794 -3.536 26.818 1.00 95.88 119 ARG A N 1
ATOM 866 C CA . ARG A 1 119 ? 2.844 -4.576 26.743 1.00 95.88 119 ARG A CA 1
ATOM 867 C C . ARG A 1 119 ? 2.873 -5.327 25.404 1.00 95.88 119 ARG A C 1
ATOM 869 O O . ARG A 1 119 ? 3.871 -5.970 25.101 1.00 95.88 119 ARG A O 1
ATOM 876 N N . LYS A 1 120 ? 1.799 -5.254 24.611 1.00 94.00 120 LYS A N 1
ATOM 877 C CA . LYS A 1 120 ? 1.695 -5.796 23.247 1.00 94.00 120 LYS A CA 1
ATOM 878 C C . LYS A 1 120 ? 1.776 -4.700 22.172 1.00 94.00 120 LYS A C 1
ATOM 880 O O . LYS A 1 120 ? 1.308 -4.910 21.059 1.00 94.00 120 LYS A O 1
ATOM 885 N N . ASN A 1 121 ? 2.360 -3.542 22.496 1.00 94.12 121 ASN A N 1
ATOM 886 C CA . ASN A 1 121 ? 2.508 -2.380 21.609 1.00 94.12 121 ASN A CA 1
ATOM 887 C C . ASN A 1 121 ? 1.181 -1.749 21.140 1.00 94.12 121 ASN A C 1
ATOM 889 O O . ASN A 1 121 ? 1.147 -1.079 20.111 1.00 94.12 121 ASN A O 1
ATOM 893 N N . VAL A 1 122 ? 0.094 -1.920 21.901 1.00 93.88 122 VAL A N 1
ATOM 894 C CA . VAL A 1 122 ? -1.189 -1.242 21.658 1.00 93.88 122 VAL A CA 1
ATOM 895 C C . VAL A 1 122 ? -1.373 -0.142 22.701 1.00 93.88 122 VAL A C 1
ATOM 897 O O . VAL A 1 122 ? -1.693 -0.412 23.859 1.00 93.88 122 VAL A O 1
ATOM 900 N N . LEU A 1 123 ? -1.136 1.110 22.300 1.00 94.06 123 LEU A N 1
ATOM 901 C CA . LEU A 1 123 ? -1.284 2.275 23.173 1.00 94.06 123 LEU A CA 1
ATOM 902 C C . LEU A 1 123 ? -2.741 2.749 23.209 1.00 94.06 123 LEU A C 1
ATOM 904 O O . LEU A 1 123 ? -3.286 3.202 22.204 1.00 94.06 123 LEU A O 1
ATOM 908 N N . VAL A 1 124 ? -3.339 2.714 24.396 1.00 91.12 124 VAL A N 1
ATOM 909 C CA . VAL A 1 124 ? -4.701 3.192 24.649 1.00 91.12 124 VAL A CA 1
ATOM 910 C C . VAL A 1 124 ? -4.641 4.624 25.182 1.00 91.12 124 VAL A C 1
ATOM 912 O O . VAL A 1 124 ? -4.035 4.867 26.222 1.00 91.12 124 VAL A O 1
ATOM 915 N N . LYS A 1 125 ? -5.270 5.576 24.480 1.00 88.25 125 LYS A N 1
ATOM 916 C CA . LYS A 1 125 ? -5.358 6.986 24.918 1.00 88.25 125 LYS A CA 1
ATOM 917 C C . LYS A 1 125 ? -6.576 7.266 25.800 1.00 88.25 125 LYS A C 1
ATOM 919 O O . LYS A 1 125 ? -6.494 8.104 26.689 1.00 88.25 125 LYS A O 1
ATOM 924 N N . ASN A 1 126 ? -7.683 6.566 25.553 1.00 86.69 126 ASN A N 1
ATOM 925 C CA . ASN A 1 126 ? -8.908 6.629 26.345 1.00 86.69 126 ASN A CA 1
ATOM 926 C C . ASN A 1 126 ? -9.226 5.223 26.873 1.00 86.69 126 ASN A C 1
ATOM 928 O O . ASN A 1 126 ? -9.368 4.289 26.086 1.00 86.69 126 ASN A O 1
ATOM 932 N N . LEU A 1 127 ? -9.317 5.073 28.198 1.00 87.31 127 LEU A N 1
ATOM 933 C CA . LEU A 1 127 ? -9.560 3.788 28.860 1.00 87.31 127 LEU A CA 1
ATOM 934 C C . LEU A 1 127 ? -10.884 3.141 28.438 1.00 87.31 127 LEU A C 1
ATOM 936 O O . LEU A 1 127 ? -10.958 1.917 28.360 1.00 87.31 127 LEU A O 1
ATOM 940 N N . GLU A 1 128 ? -11.902 3.939 28.118 1.00 86.31 128 GLU A N 1
ATOM 941 C CA . GLU A 1 128 ? -13.208 3.436 27.680 1.00 86.31 128 GLU A CA 1
ATOM 942 C C . GLU A 1 128 ? -13.123 2.722 26.319 1.00 86.31 128 GLU A C 1
ATOM 944 O O . GLU A 1 128 ? -13.854 1.765 26.068 1.00 86.31 128 GLU A O 1
ATOM 949 N N . SER A 1 129 ? -12.161 3.101 25.466 1.00 85.94 129 SER A N 1
ATOM 950 C CA . SER A 1 129 ? -11.962 2.487 24.145 1.00 85.94 129 SER A CA 1
ATOM 951 C C . SER A 1 129 ? -11.521 1.021 24.208 1.00 85.94 129 SER A C 1
ATOM 953 O O . SER A 1 129 ? -11.630 0.306 23.213 1.00 85.94 129 SER A O 1
ATOM 955 N N . VAL A 1 130 ? -11.022 0.563 25.362 1.00 87.81 130 VAL A N 1
ATOM 956 C CA . VAL A 1 130 ? -10.647 -0.841 25.586 1.00 87.81 130 VAL A CA 1
ATOM 957 C C . VAL A 1 130 ? -11.858 -1.757 25.438 1.00 87.81 130 VAL A C 1
ATOM 959 O O . VAL A 1 130 ? -11.753 -2.810 24.814 1.00 87.81 130 VAL A O 1
ATOM 962 N N . GLU A 1 131 ? -12.998 -1.356 26.004 1.00 88.81 131 GLU A N 1
ATOM 963 C CA . GLU A 1 131 ? -14.242 -2.121 25.922 1.00 88.81 131 GLU A CA 1
ATOM 964 C C . GLU A 1 131 ? -14.882 -1.970 24.543 1.00 88.81 131 GLU A C 1
ATOM 966 O O . GLU A 1 131 ? -15.312 -2.968 23.971 1.00 88.81 131 GLU A O 1
ATOM 971 N N . THR A 1 132 ? -14.835 -0.768 23.958 1.00 88.69 132 THR A N 1
ATOM 972 C CA . THR A 1 132 ? -15.399 -0.497 22.625 1.00 88.69 132 THR A CA 1
ATOM 973 C C . THR A 1 132 ? -14.850 -1.447 21.557 1.00 88.69 132 THR A C 1
ATOM 975 O O . THR A 1 132 ? -15.585 -1.881 20.674 1.00 88.69 132 THR A O 1
ATOM 978 N N . LEU A 1 133 ? -13.568 -1.823 21.643 1.00 86.81 133 LEU A N 1
ATOM 979 C CA . LEU A 1 133 ? -12.967 -2.802 20.730 1.00 86.81 133 LEU A CA 1
ATOM 980 C C . LEU A 1 133 ? -13.584 -4.206 20.879 1.00 86.81 133 LEU A C 1
ATOM 982 O O . LEU A 1 133 ? -13.688 -4.937 19.899 1.00 86.81 133 LEU A O 1
ATOM 986 N N . GLY A 1 134 ? -13.991 -4.580 22.094 1.00 87.44 134 GLY A N 1
ATOM 987 C CA . GLY A 1 134 ? -14.661 -5.848 22.384 1.00 87.44 134 GLY A CA 1
ATOM 988 C C . GLY A 1 134 ? -16.129 -5.877 21.951 1.00 87.44 134 GLY A C 1
ATOM 989 O O . GLY A 1 134 ? -16.621 -6.935 21.572 1.00 87.44 134 GLY A O 1
ATOM 990 N N . SER A 1 135 ? -16.810 -4.729 21.953 1.00 90.00 135 SER A N 1
ATOM 991 C CA . SER A 1 135 ? -18.195 -4.576 21.479 1.00 90.00 135 SER A CA 1
ATOM 992 C C . SER A 1 135 ? -18.303 -4.150 20.007 1.00 90.00 135 SER A C 1
ATOM 994 O O . SER A 1 135 ? -19.394 -3.862 19.512 1.00 90.00 135 SER A O 1
ATOM 996 N N . THR A 1 136 ? -17.186 -4.127 19.272 1.00 93.88 136 THR A N 1
ATOM 997 C CA . THR A 1 136 ? -17.158 -3.711 17.866 1.00 93.88 136 THR A CA 1
ATOM 998 C C . THR A 1 136 ? -17.811 -4.763 16.968 1.00 93.88 136 THR A C 1
ATOM 1000 O O . THR A 1 136 ? -17.401 -5.919 16.945 1.00 93.88 136 THR A O 1
ATOM 1003 N N . THR A 1 137 ? -18.787 -4.340 16.164 1.00 96.00 137 THR A N 1
ATOM 1004 C CA . THR A 1 137 ? -19.475 -5.179 15.164 1.00 96.00 137 THR A CA 1
ATOM 1005 C C . THR A 1 137 ? -19.048 -4.870 13.730 1.00 96.00 137 THR A C 1
ATOM 1007 O O . THR A 1 137 ? -19.191 -5.719 12.851 1.00 96.00 137 THR A O 1
ATOM 1010 N N . VAL A 1 138 ? -18.492 -3.679 13.485 1.00 96.94 138 VAL A N 1
ATOM 1011 C CA . VAL A 1 138 ? -18.025 -3.234 12.166 1.00 96.94 138 VAL A CA 1
ATOM 1012 C C . VAL A 1 138 ? -16.655 -2.572 12.289 1.00 96.94 138 VAL A C 1
ATOM 1014 O O . VAL A 1 138 ? -16.471 -1.662 13.093 1.00 96.94 138 VAL A O 1
ATOM 1017 N N . ILE A 1 139 ? -15.705 -2.989 11.453 1.00 96.56 139 ILE A N 1
ATOM 1018 C CA . ILE A 1 139 ? -14.396 -2.349 11.290 1.00 96.56 139 ILE A CA 1
ATOM 1019 C C . ILE A 1 139 ? -14.349 -1.697 9.911 1.00 96.56 139 ILE A C 1
ATOM 1021 O O . ILE A 1 139 ? -14.348 -2.390 8.896 1.00 96.56 139 ILE A O 1
ATOM 1025 N N . ALA A 1 140 ? -14.257 -0.370 9.875 1.00 96.75 140 ALA A N 1
ATOM 1026 C CA . ALA A 1 140 ? -13.898 0.377 8.674 1.00 96.75 140 ALA A CA 1
ATOM 1027 C C . ALA A 1 140 ? -12.381 0.606 8.674 1.00 96.75 140 ALA A C 1
ATOM 1029 O O . ALA A 1 140 ? -11.852 1.266 9.568 1.00 96.75 140 ALA A O 1
ATOM 1030 N N . SER A 1 141 ? -11.674 0.030 7.704 1.00 96.00 141 SER A N 1
ATOM 1031 C CA . SER A 1 141 ? -10.213 0.085 7.629 1.00 96.00 141 SER A CA 1
ATOM 1032 C C . SER A 1 141 ? -9.756 0.778 6.352 1.00 96.00 141 SER A C 1
ATOM 1034 O O . SER A 1 141 ? -10.260 0.487 5.265 1.00 96.00 141 SER A O 1
ATOM 1036 N N . ASP A 1 142 ? -8.788 1.684 6.485 1.00 94.94 142 ASP A N 1
ATOM 1037 C CA . ASP A 1 142 ? -8.094 2.261 5.335 1.00 94.94 142 ASP A CA 1
ATOM 1038 C C . ASP A 1 142 ? -7.203 1.207 4.656 1.00 94.94 142 ASP A C 1
ATOM 1040 O O . ASP A 1 142 ? -6.695 0.281 5.290 1.00 94.94 142 ASP A O 1
ATOM 1044 N N . LYS A 1 143 ? -6.981 1.335 3.349 1.00 92.62 143 LYS A N 1
ATOM 1045 C CA . LYS A 1 143 ? -6.104 0.430 2.602 1.00 92.62 143 LYS A CA 1
ATOM 1046 C C . LYS A 1 143 ? -4.637 0.797 2.785 1.00 92.62 143 LYS A C 1
ATOM 1048 O O . LYS A 1 143 ? -3.836 -0.046 3.201 1.00 92.62 143 LYS A O 1
ATOM 1053 N N . THR A 1 144 ? -4.271 2.022 2.414 1.00 86.94 144 THR A N 1
ATOM 1054 C CA . THR A 1 144 ? -2.873 2.416 2.196 1.00 86.94 144 THR A CA 1
ATOM 1055 C C . THR A 1 144 ? -2.197 2.710 3.531 1.00 86.94 144 THR A C 1
ATOM 1057 O O . THR A 1 144 ? -2.604 3.593 4.273 1.00 86.94 144 THR A O 1
ATOM 1060 N N . GLY A 1 145 ? -1.179 1.925 3.886 1.00 86.19 145 GLY A N 1
ATOM 1061 C CA . GLY A 1 145 ? -0.454 2.067 5.157 1.00 86.19 145 GLY A CA 1
ATOM 1062 C C . GLY A 1 145 ? -1.141 1.483 6.391 1.00 86.19 145 GLY A C 1
ATOM 1063 O O . GLY A 1 145 ? -0.468 1.310 7.411 1.00 86.19 145 GLY A O 1
ATOM 1064 N N . THR A 1 146 ? -2.415 1.097 6.298 1.00 92.50 146 THR A N 1
ATOM 1065 C CA . THR A 1 146 ? -3.114 0.341 7.351 1.00 92.50 146 THR A CA 1
ATOM 1066 C C . THR A 1 146 ? -3.132 -1.150 7.017 1.00 92.50 146 THR A C 1
ATOM 1068 O O . THR A 1 146 ? -2.376 -1.911 7.624 1.00 92.50 146 THR A O 1
ATOM 1071 N N . LEU A 1 147 ? -3.915 -1.574 6.019 1.00 93.38 147 LEU A N 1
ATOM 1072 C CA . LEU A 1 147 ? -3.952 -2.973 5.563 1.00 93.38 147 LEU A CA 1
ATOM 1073 C C . LEU A 1 147 ? -2.696 -3.363 4.772 1.00 93.38 147 LEU A C 1
ATOM 1075 O O . LEU A 1 147 ? -2.242 -4.508 4.814 1.00 93.38 147 LEU A O 1
ATOM 1079 N N . THR A 1 148 ? -2.119 -2.394 4.072 1.00 91.00 148 THR A N 1
ATOM 1080 C CA . THR A 1 148 ? -0.910 -2.541 3.256 1.00 91.00 148 THR A CA 1
ATOM 1081 C C . THR A 1 148 ? 0.311 -1.940 3.940 1.00 91.00 148 THR A C 1
ATOM 1083 O O . THR A 1 148 ? 0.212 -1.224 4.943 1.00 91.00 148 THR A O 1
ATOM 1086 N N . GLN A 1 149 ? 1.492 -2.266 3.423 1.00 87.75 149 GLN A N 1
ATOM 1087 C CA . GLN A 1 149 ? 2.753 -1.796 3.986 1.00 87.75 149 GLN A CA 1
ATOM 1088 C C . GLN A 1 149 ? 3.047 -0.324 3.644 1.00 87.75 149 GLN A C 1
ATOM 1090 O O . GLN A 1 149 ? 3.916 0.261 4.292 1.00 87.75 149 GLN A O 1
ATOM 1095 N N . ASN A 1 150 ? 2.319 0.281 2.693 1.00 85.62 150 ASN A N 1
ATOM 1096 C CA . ASN A 1 150 ? 2.648 1.568 2.069 1.00 85.62 150 ASN A CA 1
ATOM 1097 C C . ASN A 1 150 ? 4.061 1.559 1.471 1.00 85.62 150 ASN A C 1
ATOM 1099 O O . ASN A 1 150 ? 4.825 2.518 1.599 1.00 85.62 150 ASN A O 1
ATOM 1103 N N . VAL A 1 151 ? 4.436 0.428 0.866 1.00 86.12 151 VAL A N 1
ATOM 1104 C CA . VAL A 1 151 ? 5.728 0.259 0.201 1.00 86.12 151 VAL A CA 1
ATOM 1105 C C . VAL A 1 151 ? 5.546 -0.557 -1.068 1.00 86.12 151 VAL A C 1
ATOM 1107 O O . VAL A 1 151 ? 5.474 -1.786 -1.043 1.00 86.12 151 VAL A O 1
ATOM 1110 N N . MET A 1 152 ? 5.548 0.143 -2.199 1.00 89.19 152 MET A N 1
ATOM 1111 C CA . MET A 1 152 ? 5.487 -0.474 -3.519 1.00 89.19 152 MET A CA 1
ATOM 1112 C C . MET A 1 152 ? 6.630 -1.485 -3.705 1.00 89.19 152 MET A C 1
ATOM 1114 O O . MET A 1 152 ? 7.783 -1.204 -3.374 1.00 89.19 152 MET A O 1
ATOM 1118 N N . THR A 1 153 ? 6.304 -2.668 -4.220 1.00 90.50 153 THR A N 1
ATOM 1119 C CA . THR A 1 153 ? 7.207 -3.821 -4.328 1.00 90.50 153 THR A CA 1
ATOM 1120 C C . THR A 1 153 ? 6.973 -4.544 -5.656 1.00 90.50 153 THR A C 1
ATOM 1122 O O . THR A 1 153 ? 5.828 -4.698 -6.069 1.00 90.50 153 THR A O 1
ATOM 1125 N N . VAL A 1 154 ? 8.044 -4.988 -6.325 1.00 93.12 154 VAL A N 1
ATOM 1126 C CA . VAL A 1 154 ? 7.953 -5.858 -7.516 1.00 93.12 154 VAL A CA 1
ATOM 1127 C C . VAL A 1 154 ? 7.447 -7.235 -7.093 1.00 93.12 154 VAL A C 1
ATOM 1129 O O . VAL A 1 154 ? 8.063 -7.847 -6.222 1.00 93.12 154 VAL A O 1
ATOM 1132 N N . GLN A 1 155 ? 6.350 -7.690 -7.700 1.00 91.31 155 GLN A N 1
ATOM 1133 C CA . GLN A 1 155 ? 5.723 -8.989 -7.424 1.00 91.31 155 GLN A CA 1
ATOM 1134 C C . GLN A 1 155 ? 5.957 -9.989 -8.542 1.00 91.31 155 GLN A C 1
ATOM 1136 O O . GLN A 1 155 ? 6.372 -11.111 -8.290 1.00 91.31 155 GLN A O 1
ATOM 1141 N N . GLU A 1 156 ? 5.737 -9.575 -9.785 1.00 93.81 156 GLU A N 1
ATOM 1142 C CA . GLU A 1 156 ? 5.829 -10.460 -10.939 1.00 93.81 156 GLU A CA 1
ATOM 1143 C C . GLU A 1 156 ? 6.520 -9.744 -12.098 1.00 93.81 156 GLU A C 1
ATOM 1145 O O . GLU A 1 156 ? 6.503 -8.514 -12.217 1.00 93.81 156 GLU A O 1
ATOM 1150 N N . LEU A 1 157 ? 7.155 -10.526 -12.962 1.00 95.25 157 LEU A N 1
ATOM 1151 C CA . LEU A 1 157 ? 7.748 -10.073 -14.210 1.00 95.25 157 LEU A CA 1
ATOM 1152 C C . LEU A 1 157 ? 7.209 -10.925 -15.354 1.00 95.25 157 LEU A C 1
ATOM 1154 O O . LEU A 1 157 ? 6.936 -12.108 -15.176 1.00 95.25 157 LEU A O 1
ATOM 1158 N N . TRP A 1 158 ? 7.096 -10.343 -16.543 1.00 95.75 158 TRP A N 1
ATOM 1159 C CA . TRP A 1 158 ? 6.808 -11.095 -17.762 1.00 95.75 158 TRP A CA 1
ATOM 1160 C C . TRP A 1 158 ? 7.952 -10.930 -18.751 1.00 95.75 158 TRP A C 1
ATOM 1162 O O . TRP A 1 158 ? 8.213 -9.811 -19.187 1.00 95.75 158 TRP A O 1
ATOM 1172 N N . TYR A 1 159 ? 8.616 -12.028 -19.097 1.00 93.69 159 TYR A N 1
ATOM 1173 C CA . TYR A 1 159 ? 9.691 -12.089 -20.091 1.00 93.69 159 TYR A CA 1
ATOM 1174 C C . TYR A 1 159 ? 9.779 -13.507 -20.665 1.00 93.69 159 TYR A C 1
ATOM 1176 O O . TYR A 1 159 ? 9.247 -14.445 -20.072 1.00 93.69 159 TYR A O 1
ATOM 1184 N N . ASN A 1 160 ? 10.385 -13.669 -21.846 1.00 91.25 160 ASN A N 1
ATOM 1185 C CA . ASN A 1 160 ? 10.475 -14.964 -22.546 1.00 91.25 160 ASN A CA 1
ATOM 1186 C C . ASN A 1 160 ? 9.113 -15.693 -22.659 1.00 91.25 160 ASN A C 1
ATOM 1188 O O . ASN A 1 160 ? 9.016 -16.914 -22.586 1.00 91.25 160 ASN A O 1
ATOM 1192 N N . GLY A 1 161 ? 8.021 -14.929 -22.792 1.00 88.81 161 GLY A N 1
ATOM 1193 C CA . GLY A 1 161 ? 6.661 -15.458 -22.922 1.00 88.81 161 GLY A CA 1
ATOM 1194 C C . GLY A 1 161 ? 6.018 -15.991 -21.633 1.00 88.81 161 GLY A C 1
ATOM 1195 O O . GLY A 1 161 ? 4.869 -16.433 -21.688 1.00 88.81 161 GLY A O 1
ATOM 1196 N N . ALA A 1 162 ? 6.682 -15.916 -20.478 1.00 90.88 162 ALA A N 1
ATOM 1197 C CA . ALA A 1 162 ? 6.188 -16.456 -19.211 1.00 90.88 162 ALA A CA 1
ATOM 1198 C C . ALA A 1 162 ? 6.089 -15.387 -18.112 1.00 90.88 162 ALA A C 1
ATOM 1200 O O . ALA A 1 162 ? 6.868 -14.437 -18.077 1.00 90.88 162 ALA A O 1
ATOM 1201 N N . ILE A 1 163 ? 5.118 -15.554 -17.205 1.00 93.00 163 ILE A N 1
ATOM 1202 C CA . ILE A 1 163 ? 5.055 -14.790 -15.951 1.00 93.00 163 ILE A CA 1
ATOM 1203 C C . ILE A 1 163 ? 5.937 -15.506 -14.927 1.00 93.00 163 ILE A C 1
ATOM 1205 O O . ILE A 1 163 ? 5.788 -16.710 -14.712 1.00 93.00 163 ILE A O 1
ATOM 1209 N N . VAL A 1 164 ? 6.840 -14.761 -14.302 1.00 92.12 164 VAL A N 1
ATOM 1210 C CA . VAL A 1 164 ? 7.783 -15.238 -13.293 1.00 92.12 164 VAL A CA 1
ATOM 1211 C C . VAL A 1 164 ? 7.617 -14.391 -12.038 1.00 92.12 164 VAL A C 1
ATOM 1213 O O . VAL A 1 164 ? 7.666 -13.164 -12.093 1.00 92.12 164 VAL A O 1
ATOM 1216 N N . ASP A 1 165 ? 7.439 -15.049 -10.899 1.00 90.19 165 ASP A N 1
ATOM 1217 C CA . ASP A 1 165 ? 7.398 -14.398 -9.591 1.00 90.19 165 ASP A CA 1
ATOM 1218 C C . ASP A 1 165 ? 8.755 -13.745 -9.237 1.00 90.19 165 ASP A C 1
ATOM 1220 O O . ASP A 1 165 ? 9.831 -14.248 -9.575 1.00 90.19 165 ASP A O 1
ATOM 1224 N N . ALA A 1 166 ? 8.707 -12.611 -8.539 1.00 88.31 166 ALA A N 1
ATOM 1225 C CA . ALA A 1 166 ? 9.865 -11.800 -8.184 1.00 88.31 166 ALA A CA 1
ATOM 1226 C C . ALA A 1 166 ? 10.873 -12.546 -7.298 1.00 88.31 166 ALA A C 1
ATOM 1228 O O . ALA A 1 166 ? 12.087 -12.371 -7.456 1.00 88.31 166 ALA A O 1
ATOM 1229 N N . GLU A 1 167 ? 10.412 -13.379 -6.365 1.00 84.25 167 GLU A N 1
ATOM 1230 C CA . GLU A 1 167 ? 11.301 -14.182 -5.527 1.00 84.25 167 GLU A CA 1
ATOM 1231 C C . GLU A 1 167 ? 12.015 -15.256 -6.359 1.00 84.25 167 GLU A C 1
ATOM 1233 O O . GLU A 1 167 ? 13.229 -15.451 -6.220 1.00 84.25 167 GLU A O 1
ATOM 1238 N N . SER A 1 168 ? 11.286 -15.899 -7.268 1.00 83.94 168 SER A N 1
ATOM 1239 C CA . SER A 1 168 ? 11.829 -16.880 -8.210 1.00 83.94 168 SER A CA 1
ATOM 1240 C C . SER A 1 168 ? 12.879 -16.252 -9.129 1.00 83.94 168 SER A C 1
ATOM 1242 O O . SER A 1 168 ? 13.989 -16.777 -9.241 1.00 83.94 168 SER A O 1
ATOM 1244 N N . ALA A 1 169 ? 12.585 -15.080 -9.700 1.00 82.62 169 ALA A N 1
ATOM 1245 C CA . ALA A 1 169 ? 13.514 -14.320 -10.536 1.00 82.62 169 ALA A CA 1
ATOM 1246 C C . ALA A 1 169 ? 14.798 -13.924 -9.778 1.00 82.62 169 ALA A C 1
ATOM 1248 O O . ALA A 1 169 ? 15.898 -14.012 -10.316 1.00 82.62 169 ALA A O 1
ATOM 1249 N N . ARG A 1 170 ? 14.697 -13.565 -8.489 1.00 79.81 170 ARG A N 1
ATOM 1250 C CA . ARG A 1 170 ? 15.862 -13.256 -7.631 1.00 79.81 170 ARG A CA 1
ATOM 1251 C C . ARG A 1 170 ? 16.721 -14.470 -7.277 1.00 79.81 170 ARG A C 1
ATOM 1253 O O . ARG A 1 170 ? 17.876 -14.300 -6.876 1.00 79.81 170 ARG A O 1
ATOM 1260 N N . LYS A 1 171 ? 16.145 -15.674 -7.287 1.00 75.19 171 LYS A N 1
ATOM 1261 C CA . LYS A 1 171 ? 16.816 -16.929 -6.907 1.00 75.19 171 LYS A CA 1
ATOM 1262 C C . LYS A 1 171 ? 17.446 -17.653 -8.094 1.00 75.19 171 LYS A C 1
ATOM 1264 O O . LYS A 1 171 ? 18.232 -18.572 -7.858 1.00 75.19 171 LYS A O 1
ATOM 1269 N N . GLN A 1 172 ? 17.122 -17.271 -9.331 1.00 67.94 172 GLN A N 1
ATOM 1270 C CA . GLN A 1 172 ? 17.735 -17.861 -10.518 1.00 67.94 172 GLN A CA 1
ATOM 1271 C C . GLN A 1 172 ? 19.262 -17.734 -10.433 1.00 67.94 172 GLN A C 1
ATOM 1273 O O . GLN A 1 172 ? 19.820 -16.641 -10.369 1.00 67.94 172 GLN A O 1
ATOM 1278 N N . LYS A 1 173 ? 19.940 -18.888 -10.383 1.00 54.06 173 LYS A N 1
ATOM 1279 C CA . LYS A 1 173 ? 21.387 -18.972 -10.571 1.00 54.06 173 LYS A CA 1
ATOM 1280 C C . LYS A 1 173 ? 21.630 -18.869 -12.067 1.00 54.06 173 LYS A C 1
ATOM 1282 O O . LYS A 1 173 ? 21.368 -19.828 -12.791 1.00 54.06 173 LYS A O 1
ATOM 1287 N N . PHE A 1 174 ? 22.088 -17.715 -12.525 1.00 53.00 174 PHE A N 1
ATOM 1288 C CA . PHE A 1 174 ? 22.521 -17.580 -13.905 1.00 53.00 174 PHE A CA 1
ATOM 1289 C C . PHE A 1 174 ? 23.790 -18.413 -14.085 1.00 53.00 174 PHE A C 1
ATOM 1291 O O . PHE A 1 174 ? 24.774 -18.241 -13.370 1.00 53.00 174 PHE A O 1
ATOM 1298 N N . ASN A 1 175 ? 23.735 -19.392 -14.990 1.00 41.47 175 ASN A N 1
ATOM 1299 C CA . ASN A 1 175 ? 24.943 -20.062 -15.447 1.00 41.47 175 ASN A CA 1
ATOM 1300 C C . ASN A 1 175 ? 25.803 -19.003 -16.149 1.00 41.47 175 ASN A C 1
ATOM 1302 O O . ASN A 1 175 ? 25.303 -18.347 -17.060 1.00 41.47 175 ASN A O 1
ATOM 1306 N N . ASP A 1 176 ? 27.093 -18.928 -15.813 1.00 40.44 176 ASP A N 1
ATOM 1307 C CA . ASP A 1 176 ? 28.152 -18.093 -16.433 1.00 40.44 176 ASP A CA 1
ATOM 1308 C C . ASP A 1 176 ? 28.284 -18.218 -17.973 1.00 40.44 176 ASP A C 1
ATOM 1310 O O . ASP A 1 176 ? 29.193 -17.672 -18.593 1.00 40.44 176 ASP A O 1
ATOM 1314 N N . LYS A 1 177 ? 27.389 -18.963 -18.628 1.00 36.31 177 LYS A N 1
ATOM 1315 C CA . LYS A 1 177 ? 27.307 -19.126 -20.081 1.00 36.31 177 LYS A CA 1
ATOM 1316 C C . LYS A 1 177 ? 26.212 -18.277 -20.736 1.00 36.31 177 LYS A C 1
ATOM 1318 O O . LYS A 1 177 ? 26.077 -18.337 -21.956 1.00 36.31 177 LYS A O 1
ATOM 1323 N N . GLY A 1 178 ? 25.442 -17.507 -19.965 1.00 38.75 178 GLY A N 1
ATOM 1324 C CA . GLY A 1 178 ? 24.494 -16.529 -20.493 1.00 38.75 178 GLY A CA 1
ATOM 1325 C C . GLY A 1 178 ? 25.244 -15.364 -21.126 1.00 38.75 178 GLY A C 1
ATOM 1326 O O . GLY A 1 178 ? 25.688 -14.446 -20.448 1.00 38.75 178 GLY A O 1
ATOM 1327 N N . THR A 1 179 ? 25.417 -15.399 -22.444 1.00 38.59 179 THR A N 1
ATOM 1328 C CA . THR A 1 179 ? 25.675 -14.193 -23.233 1.00 38.59 179 THR A CA 1
ATOM 1329 C C . THR A 1 179 ? 24.680 -13.118 -22.788 1.00 38.59 179 THR A C 1
ATOM 1331 O O . THR A 1 179 ? 23.507 -13.457 -22.666 1.00 38.59 179 THR A O 1
ATOM 1334 N N . GLY A 1 180 ? 25.120 -11.877 -22.524 1.00 48.56 180 GLY A N 1
ATOM 1335 C CA . GLY A 1 180 ? 24.312 -10.727 -22.056 1.00 48.56 180 GLY A CA 1
ATOM 1336 C C . GLY A 1 180 ? 23.189 -10.301 -23.016 1.00 48.56 180 GLY A C 1
ATOM 1337 O O . GLY A 1 180 ? 23.139 -9.180 -23.505 1.00 48.56 180 GLY A O 1
ATOM 1338 N N . SER A 1 181 ? 22.323 -11.254 -23.313 1.00 55.94 181 SER A N 1
ATOM 1339 C CA . SER A 1 181 ? 21.320 -11.325 -24.365 1.00 55.94 181 SER A CA 1
ATOM 1340 C C . SER A 1 181 ? 20.009 -11.881 -23.819 1.00 55.94 181 SER A C 1
ATOM 1342 O O . SER A 1 181 ? 19.007 -11.784 -24.512 1.00 55.94 181 SER A O 1
ATOM 1344 N N . ASP A 1 182 ? 19.976 -12.426 -22.595 1.00 82.69 182 ASP A N 1
ATOM 1345 C CA . ASP A 1 182 ? 18.718 -12.847 -21.983 1.00 82.69 182 ASP A CA 1
ATOM 1346 C C . ASP A 1 182 ? 17.849 -11.628 -21.639 1.00 82.69 182 ASP A C 1
ATOM 1348 O O . ASP A 1 182 ? 18.340 -10.572 -21.222 1.00 82.69 182 ASP A O 1
ATOM 1352 N N . ALA A 1 183 ? 16.537 -11.772 -21.818 1.00 87.31 183 ALA A N 1
ATOM 1353 C CA . ALA A 1 183 ? 15.587 -10.684 -21.622 1.00 87.31 183 ALA A CA 1
ATOM 1354 C C . ALA A 1 183 ? 15.642 -10.140 -20.191 1.00 87.31 183 ALA A C 1
ATOM 1356 O O . ALA A 1 183 ? 15.603 -8.924 -19.990 1.00 87.31 183 ALA A O 1
ATOM 1357 N N . PHE A 1 184 ? 15.818 -11.018 -19.200 1.00 90.19 184 PHE A N 1
ATOM 1358 C CA . PHE A 1 184 ? 15.906 -10.610 -17.803 1.00 90.19 184 PHE A CA 1
ATOM 1359 C C . PHE A 1 184 ? 17.145 -9.756 -17.505 1.00 90.19 184 PHE A C 1
ATOM 1361 O O . PHE A 1 184 ? 17.039 -8.766 -16.779 1.00 90.19 184 PHE A O 1
ATOM 1368 N N . ASP A 1 185 ? 18.302 -10.066 -18.098 1.00 89.12 185 ASP A N 1
ATOM 1369 C CA . ASP A 1 185 ? 19.523 -9.273 -17.917 1.00 89.12 185 ASP A CA 1
ATOM 1370 C C . ASP A 1 185 ? 19.355 -7.839 -18.423 1.00 89.12 185 ASP A C 1
ATOM 1372 O O . ASP A 1 185 ? 19.711 -6.874 -17.737 1.00 89.12 185 ASP A O 1
ATOM 1376 N N . LEU A 1 186 ? 18.731 -7.681 -19.590 1.00 91.94 186 LEU A N 1
ATOM 1377 C CA . LEU A 1 186 ? 18.437 -6.365 -20.154 1.00 91.94 186 LEU A CA 1
ATOM 1378 C C . LEU A 1 186 ? 17.346 -5.640 -19.355 1.00 91.94 186 LEU A C 1
ATOM 1380 O O . LEU A 1 186 ? 17.435 -4.428 -19.156 1.00 91.94 186 LEU A O 1
ATOM 1384 N N . MET A 1 187 ? 16.354 -6.357 -18.816 1.00 94.44 187 MET A N 1
ATOM 1385 C CA . MET A 1 187 ? 15.371 -5.775 -17.896 1.00 94.44 187 MET A CA 1
ATOM 1386 C C . MET A 1 187 ? 16.020 -5.268 -16.602 1.00 94.44 187 MET A C 1
ATOM 1388 O O . MET A 1 187 ? 15.693 -4.161 -16.168 1.00 94.44 187 MET A O 1
ATOM 1392 N N . LYS A 1 188 ? 16.956 -6.023 -16.002 1.00 92.38 188 LYS A N 1
ATOM 1393 C CA . LYS A 1 188 ? 17.732 -5.588 -14.823 1.00 92.38 188 LYS A CA 1
ATOM 1394 C C . LYS A 1 188 ? 18.453 -4.271 -15.104 1.00 92.38 188 LYS A C 1
ATOM 1396 O O . LYS A 1 188 ? 18.304 -3.321 -14.334 1.00 92.38 188 LYS A O 1
ATOM 1401 N N . ARG A 1 189 ? 19.175 -4.192 -16.230 1.00 91.75 189 ARG A N 1
ATOM 1402 C CA . ARG A 1 189 ? 19.882 -2.972 -16.662 1.00 91.75 189 ARG A CA 1
ATOM 1403 C C . ARG A 1 189 ? 18.918 -1.812 -16.888 1.00 91.75 189 ARG A C 1
ATOM 1405 O O . ARG A 1 189 ? 19.132 -0.727 -16.350 1.00 91.75 189 ARG A O 1
ATOM 1412 N N . CYS A 1 190 ? 17.808 -2.047 -17.588 1.00 94.75 190 CYS A N 1
ATOM 1413 C CA . CYS A 1 190 ? 16.781 -1.032 -17.809 1.00 94.75 190 CYS A CA 1
ATOM 1414 C C . CYS A 1 190 ? 16.221 -0.484 -16.484 1.00 94.75 190 CYS A C 1
ATOM 1416 O O . CYS A 1 190 ? 16.088 0.729 -16.331 1.00 94.75 190 CYS A O 1
ATOM 1418 N N . MET A 1 191 ? 15.924 -1.348 -15.508 1.00 95.19 191 MET A N 1
ATOM 1419 C CA . MET A 1 191 ? 15.438 -0.941 -14.183 1.00 95.19 191 MET A CA 1
ATOM 1420 C C . MET A 1 191 ? 16.491 -0.178 -13.364 1.00 95.19 191 MET A C 1
ATOM 1422 O O . MET A 1 191 ? 16.133 0.738 -12.624 1.00 95.19 191 MET A O 1
ATOM 1426 N N . ALA A 1 192 ? 17.774 -0.528 -13.492 1.00 93.06 192 ALA A N 1
ATOM 1427 C CA . ALA A 1 192 ? 18.873 0.120 -12.775 1.00 93.06 192 ALA A CA 1
ATOM 1428 C C . ALA A 1 192 ? 19.234 1.508 -13.343 1.00 93.06 192 ALA A C 1
ATOM 1430 O O . ALA A 1 192 ? 19.502 2.445 -12.578 1.00 93.06 192 ALA A O 1
ATOM 1431 N N . LEU A 1 193 ? 19.228 1.641 -14.676 1.00 93.62 193 LEU A N 1
ATOM 1432 C CA . LEU A 1 193 ? 19.674 2.836 -15.401 1.00 93.62 193 LEU A CA 1
ATOM 1433 C C . LEU A 1 193 ? 18.529 3.816 -15.684 1.00 93.62 193 LEU A C 1
ATOM 1435 O O . LEU A 1 193 ? 18.658 5.018 -15.434 1.00 93.62 193 LEU A O 1
ATOM 1439 N N . CYS A 1 194 ? 17.383 3.324 -16.169 1.00 94.69 194 CYS A N 1
ATOM 1440 C CA . CYS A 1 194 ? 16.241 4.156 -16.548 1.00 94.69 194 CYS A CA 1
ATOM 1441 C C . CYS A 1 194 ? 15.424 4.554 -15.316 1.00 94.69 194 CYS A C 1
ATOM 1443 O O . CYS A 1 194 ? 14.303 4.104 -15.118 1.00 94.69 194 CYS A O 1
ATOM 1445 N N . THR A 1 195 ? 16.004 5.359 -14.428 1.00 92.31 195 THR A N 1
ATOM 1446 C CA . THR A 1 195 ? 15.375 5.820 -13.184 1.00 92.31 195 THR A CA 1
ATOM 1447 C C . THR A 1 195 ? 16.066 7.081 -12.662 1.00 92.31 195 THR A C 1
ATOM 1449 O O . THR A 1 195 ? 17.255 7.316 -12.885 1.00 92.31 195 THR A O 1
ATOM 1452 N N . THR A 1 196 ? 15.283 7.933 -12.011 1.00 90.06 196 THR A N 1
ATOM 1453 C CA . THR A 1 196 ? 15.727 9.131 -11.290 1.00 90.06 196 THR A CA 1
ATOM 1454 C C . THR A 1 196 ? 15.969 8.868 -9.806 1.00 90.06 196 THR A C 1
ATOM 1456 O O . THR A 1 196 ? 16.617 9.670 -9.139 1.00 90.06 196 THR A O 1
ATOM 1459 N N . ALA A 1 197 ? 15.482 7.738 -9.296 1.00 89.81 197 ALA A N 1
ATOM 1460 C CA . ALA A 1 197 ? 15.560 7.395 -7.895 1.00 89.81 197 ALA A CA 1
ATOM 1461 C C . ALA A 1 197 ? 16.984 7.015 -7.446 1.00 89.81 197 ALA A C 1
ATOM 1463 O O . ALA A 1 197 ? 17.761 6.388 -8.178 1.00 89.81 197 ALA A O 1
ATOM 1464 N N . THR A 1 198 ? 17.338 7.404 -6.224 1.00 88.31 198 THR A N 1
ATOM 1465 C CA . THR A 1 198 ? 18.670 7.222 -5.625 1.00 88.31 198 THR A CA 1
ATOM 1466 C C . THR A 1 198 ? 18.562 6.715 -4.194 1.00 88.31 198 THR A C 1
ATOM 1468 O O . THR A 1 198 ? 17.613 7.033 -3.479 1.00 88.31 198 THR A O 1
ATOM 1471 N N . PHE A 1 199 ? 19.530 5.918 -3.744 1.00 88.06 199 PHE A N 1
ATOM 1472 C CA . PHE A 1 199 ? 19.616 5.568 -2.327 1.00 88.06 199 PHE A CA 1
ATOM 1473 C C . PHE A 1 199 ? 19.987 6.810 -1.512 1.00 88.06 199 PHE A C 1
ATOM 1475 O O . PHE A 1 199 ? 20.833 7.594 -1.934 1.00 88.06 199 PHE A O 1
ATOM 1482 N N . LYS A 1 200 ? 19.340 7.004 -0.361 1.00 84.44 200 LYS A N 1
ATOM 1483 C CA . LYS A 1 200 ? 19.705 8.075 0.572 1.00 84.44 200 LYS A CA 1
ATOM 1484 C C . LYS A 1 200 ? 20.919 7.646 1.393 1.00 84.44 200 LYS A C 1
ATOM 1486 O O . LYS A 1 200 ? 20.907 6.559 1.974 1.00 84.44 200 LYS A O 1
ATOM 1491 N N . ASP A 1 201 ? 21.921 8.514 1.473 1.00 71.75 201 ASP A N 1
ATOM 1492 C CA . ASP A 1 201 ? 23.110 8.284 2.292 1.00 71.75 201 ASP A CA 1
ATOM 1493 C C . ASP A 1 201 ? 22.740 8.181 3.779 1.00 71.75 201 ASP A C 1
ATOM 1495 O O . ASP A 1 201 ? 21.905 8.935 4.283 1.00 71.75 201 ASP A O 1
ATOM 1499 N N . GLY A 1 202 ? 23.339 7.214 4.482 1.00 61.44 202 GLY A N 1
ATOM 1500 C CA . GLY A 1 202 ? 23.126 7.007 5.920 1.00 61.44 202 GLY A CA 1
ATOM 1501 C C . GLY A 1 202 ? 21.766 6.412 6.311 1.00 61.44 202 GLY A C 1
ATOM 1502 O O . GLY A 1 202 ? 21.443 6.365 7.495 1.00 61.44 202 GLY A O 1
ATOM 1503 N N . GLY A 1 203 ? 20.953 5.955 5.354 1.00 55.78 203 GLY A N 1
ATOM 1504 C CA . GLY A 1 203 ? 19.742 5.200 5.665 1.00 55.78 203 GLY A CA 1
ATOM 1505 C C . GLY A 1 203 ? 20.084 3.798 6.165 1.00 55.78 203 GLY A C 1
ATOM 1506 O O . GLY A 1 203 ? 20.737 3.047 5.447 1.00 55.78 203 GLY A O 1
ATOM 1507 N N . GLU A 1 204 ? 19.624 3.432 7.363 1.00 54.59 204 GLU A N 1
ATOM 1508 C CA . GLU A 1 204 ? 19.723 2.049 7.832 1.00 54.59 204 GLU A CA 1
ATOM 1509 C C . GLU A 1 204 ? 19.017 1.100 6.854 1.00 54.59 204 GLU A C 1
ATOM 1511 O O . GLU A 1 204 ? 17.863 1.310 6.463 1.00 54.59 204 GLU A O 1
ATOM 1516 N N . ASP A 1 205 ? 19.735 0.045 6.485 1.00 60.31 205 ASP A N 1
ATOM 1517 C CA . ASP A 1 205 ? 19.244 -1.128 5.778 1.00 60.31 205 ASP A CA 1
ATOM 1518 C C . ASP A 1 205 ? 18.133 -1.780 6.620 1.00 60.31 205 ASP A C 1
ATOM 1520 O O . ASP A 1 205 ? 18.396 -2.501 7.583 1.00 60.31 205 ASP A O 1
ATOM 1524 N N . LYS A 1 206 ? 16.862 -1.518 6.293 1.00 59.41 206 LYS A N 1
ATOM 1525 C CA . LYS A 1 206 ? 15.739 -2.107 7.032 1.00 59.41 206 LYS A CA 1
ATOM 1526 C C . LYS A 1 206 ? 15.455 -3.496 6.491 1.00 59.41 206 LYS A C 1
ATOM 1528 O O . LYS A 1 206 ? 14.995 -3.653 5.359 1.00 59.41 206 LYS A O 1
ATOM 1533 N N . MET A 1 207 ? 15.689 -4.512 7.315 1.00 52.06 207 MET A N 1
ATOM 1534 C CA . MET A 1 207 ? 15.218 -5.864 7.030 1.00 52.06 207 MET A CA 1
ATOM 1535 C C . MET A 1 207 ? 13.687 -5.867 7.106 1.00 52.06 207 MET A C 1
ATOM 1537 O O . MET A 1 207 ? 13.100 -5.524 8.131 1.00 52.06 207 MET A O 1
ATOM 1541 N N . THR A 1 208 ? 13.033 -6.176 5.992 1.00 54.31 208 THR A N 1
ATOM 1542 C CA . THR A 1 208 ? 11.571 -6.261 5.922 1.00 54.31 208 THR A CA 1
ATOM 1543 C C . THR A 1 208 ? 11.078 -7.646 6.305 1.00 54.31 208 THR A C 1
ATOM 1545 O O . THR A 1 208 ? 11.837 -8.614 6.289 1.00 54.31 208 THR A O 1
ATOM 1548 N N . VAL A 1 209 ? 9.793 -7.733 6.660 1.00 43.25 209 VAL A N 1
ATOM 1549 C CA . VAL A 1 209 ? 9.131 -8.977 7.092 1.00 43.25 209 VAL A CA 1
ATOM 1550 C C . VAL A 1 209 ? 9.172 -10.056 6.001 1.00 43.25 209 VAL A C 1
ATOM 1552 O O . VAL A 1 209 ? 9.181 -11.240 6.313 1.00 43.25 209 VAL A O 1
ATOM 1555 N N . ASP A 1 210 ? 9.328 -9.647 4.742 1.00 46.41 210 ASP A N 1
ATOM 1556 C CA . ASP A 1 210 ? 9.506 -10.531 3.586 1.00 46.41 210 ASP A CA 1
ATOM 1557 C C . ASP A 1 210 ? 10.941 -11.113 3.495 1.00 46.41 210 ASP A C 1
ATOM 1559 O O . ASP A 1 210 ? 11.292 -11.760 2.516 1.00 46.41 210 ASP A O 1
ATOM 1563 N N . GLY A 1 211 ? 11.807 -10.859 4.487 1.00 47.59 211 GLY A N 1
ATOM 1564 C CA . GLY A 1 211 ? 13.181 -11.372 4.548 1.00 47.59 211 GLY A CA 1
ATOM 1565 C C . GLY A 1 211 ? 14.203 -10.579 3.728 1.00 47.59 211 GLY A C 1
ATOM 1566 O O . GLY A 1 211 ? 15.331 -11.037 3.548 1.00 47.59 211 GLY A O 1
ATOM 1567 N N . TYR A 1 212 ? 13.841 -9.391 3.228 1.00 56.50 212 TYR A N 1
ATOM 1568 C CA . TYR A 1 212 ? 14.696 -8.605 2.331 1.00 56.50 212 TYR A CA 1
ATOM 1569 C C . TYR A 1 212 ? 15.122 -7.267 2.928 1.00 56.50 212 TYR A C 1
ATOM 1571 O O . TYR A 1 212 ? 14.307 -6.527 3.485 1.00 56.50 212 TYR A O 1
ATOM 1579 N N . THR A 1 213 ? 16.394 -6.925 2.742 1.00 60.66 213 THR A N 1
ATOM 1580 C CA . THR A 1 213 ? 16.958 -5.624 3.098 1.00 60.66 213 THR A CA 1
ATOM 1581 C C . THR A 1 213 ? 16.479 -4.561 2.116 1.00 60.66 213 THR A C 1
ATOM 1583 O O . THR A 1 213 ? 16.869 -4.568 0.948 1.00 60.66 213 THR A O 1
ATOM 1586 N N . ARG A 1 214 ? 15.616 -3.651 2.572 1.00 70.94 214 ARG A N 1
ATOM 1587 C CA . ARG A 1 214 ? 15.189 -2.486 1.793 1.00 70.94 214 ARG A CA 1
ATOM 1588 C C . ARG A 1 214 ? 15.976 -1.271 2.245 1.00 70.94 214 ARG A C 1
ATOM 1590 O O . ARG A 1 214 ? 16.074 -0.989 3.440 1.00 70.94 214 ARG A O 1
ATOM 1597 N N . ARG A 1 215 ? 16.498 -0.530 1.273 1.00 78.19 215 ARG A N 1
ATOM 1598 C CA . ARG A 1 215 ? 17.141 0.754 1.524 1.00 78.19 215 ARG A CA 1
ATOM 1599 C C . ARG A 1 215 ? 16.161 1.890 1.337 1.00 78.19 215 ARG A C 1
ATOM 1601 O O . ARG A 1 215 ? 15.248 1.824 0.514 1.00 78.19 215 ARG A O 1
ATOM 1608 N N . ASN A 1 216 ? 16.383 2.958 2.094 1.00 83.19 216 ASN A N 1
ATOM 1609 C CA . ASN A 1 216 ? 15.658 4.198 1.887 1.00 83.19 216 ASN A CA 1
ATOM 1610 C C . ASN A 1 216 ? 16.048 4.784 0.528 1.00 83.19 216 ASN A C 1
ATOM 1612 O O . ASN A 1 216 ? 17.207 5.126 0.291 1.00 83.19 216 ASN A O 1
ATOM 1616 N N . VAL A 1 217 ? 15.060 4.908 -0.352 1.00 85.94 217 VAL A N 1
ATOM 1617 C CA . VAL A 1 217 ? 15.219 5.472 -1.691 1.00 85.94 217 VAL A CA 1
ATOM 1618 C C . VAL A 1 217 ? 14.544 6.841 -1.739 1.00 85.94 217 VAL A C 1
ATOM 1620 O O . VAL A 1 217 ? 13.453 7.037 -1.206 1.00 85.94 217 VAL A O 1
ATOM 1623 N N . SER A 1 218 ? 15.214 7.806 -2.357 1.00 87.25 218 SER A N 1
ATOM 1624 C CA . SER A 1 218 ? 14.642 9.074 -2.791 1.00 87.25 218 SER A CA 1
ATOM 1625 C C . SER A 1 218 ? 14.143 8.915 -4.221 1.00 87.25 218 SER A C 1
ATOM 1627 O O . SER A 1 218 ? 14.937 8.600 -5.098 1.00 87.25 218 SER A O 1
ATOM 1629 N N . GLY A 1 219 ? 12.849 9.104 -4.462 1.00 85.19 219 GLY A N 1
ATOM 1630 C CA . GLY A 1 219 ? 12.222 8.923 -5.772 1.00 85.19 219 GLY A CA 1
ATOM 1631 C C . GLY A 1 219 ? 10.753 8.536 -5.634 1.00 85.19 219 GLY A C 1
ATOM 1632 O O . GLY A 1 219 ? 10.239 8.448 -4.517 1.00 85.19 219 GLY A O 1
ATOM 1633 N N . ASP A 1 220 ? 10.068 8.308 -6.755 1.00 86.88 220 ASP A N 1
ATOM 1634 C CA . ASP A 1 220 ? 8.708 7.776 -6.713 1.00 86.88 220 ASP A CA 1
ATOM 1635 C C . ASP A 1 220 ? 8.695 6.307 -6.257 1.00 86.88 220 ASP A C 1
ATOM 1637 O O . ASP A 1 220 ? 9.685 5.577 -6.357 1.00 86.88 220 ASP A O 1
ATOM 1641 N N . ALA A 1 221 ? 7.545 5.862 -5.750 1.00 88.25 221 ALA A N 1
ATOM 1642 C CA . ALA A 1 221 ? 7.408 4.531 -5.170 1.00 88.25 221 ALA A CA 1
ATOM 1643 C C . ALA A 1 221 ? 7.665 3.398 -6.183 1.00 88.25 221 ALA A C 1
ATOM 1645 O O . ALA A 1 221 ? 8.215 2.364 -5.811 1.00 88.25 221 ALA A O 1
ATOM 1646 N N . SER A 1 222 ? 7.299 3.572 -7.458 1.00 91.25 222 SER A N 1
ATOM 1647 C CA . SER A 1 222 ? 7.501 2.543 -8.485 1.00 91.25 222 SER A CA 1
ATOM 1648 C C . SER A 1 222 ? 8.979 2.398 -8.845 1.00 91.25 222 SER A C 1
ATOM 1650 O O . SER A 1 222 ? 9.478 1.280 -8.971 1.00 91.25 222 SER A O 1
ATOM 1652 N N . GLU A 1 223 ? 9.709 3.506 -8.939 1.00 92.50 223 GLU A N 1
ATOM 1653 C CA . GLU A 1 223 ? 11.163 3.488 -9.104 1.00 92.50 223 GLU A CA 1
ATOM 1654 C C . GLU A 1 223 ? 11.894 2.911 -7.899 1.00 92.50 223 GLU A C 1
ATOM 1656 O O . GLU A 1 223 ? 12.775 2.065 -8.063 1.00 92.50 223 GLU A O 1
ATOM 1661 N N . ALA A 1 224 ? 11.491 3.302 -6.690 1.00 91.50 224 ALA A N 1
ATOM 1662 C CA . ALA A 1 224 ? 12.044 2.752 -5.462 1.00 91.50 224 ALA A CA 1
ATOM 1663 C C . ALA A 1 224 ? 11.857 1.230 -5.368 1.00 91.50 224 ALA A C 1
ATOM 1665 O O . ALA A 1 224 ? 12.766 0.531 -4.913 1.00 91.50 224 ALA A O 1
ATOM 1666 N N . ALA A 1 225 ? 10.714 0.712 -5.824 1.00 92.19 225 ALA A N 1
ATOM 1667 C CA . ALA A 1 225 ? 10.436 -0.719 -5.871 1.00 92.19 225 ALA A CA 1
ATOM 1668 C C . ALA A 1 225 ? 11.385 -1.465 -6.823 1.00 92.19 225 ALA A C 1
ATOM 1670 O O . ALA A 1 225 ? 11.963 -2.480 -6.438 1.00 92.19 225 ALA A O 1
ATOM 1671 N N . MET A 1 226 ? 11.579 -0.945 -8.041 1.00 94.12 226 MET A N 1
ATOM 1672 C CA . MET A 1 226 ? 12.458 -1.552 -9.050 1.00 94.12 226 MET A CA 1
ATOM 1673 C C . MET A 1 226 ? 13.930 -1.532 -8.619 1.00 94.12 226 MET A C 1
ATOM 1675 O O . MET A 1 226 ? 14.608 -2.552 -8.706 1.00 94.12 226 MET A O 1
ATOM 1679 N N . ILE A 1 227 ? 14.414 -0.410 -8.079 1.00 92.12 227 ILE A N 1
ATOM 1680 C CA . ILE A 1 227 ? 15.787 -0.282 -7.564 1.00 92.12 227 ILE A CA 1
ATOM 1681 C C . ILE A 1 227 ? 16.033 -1.255 -6.405 1.00 92.12 227 ILE A C 1
ATOM 1683 O O . ILE A 1 227 ? 17.020 -1.990 -6.414 1.00 92.12 227 ILE A O 1
ATOM 1687 N N . ASN A 1 228 ? 15.127 -1.311 -5.422 1.00 90.94 228 ASN A N 1
ATOM 1688 C CA . ASN A 1 228 ? 15.246 -2.265 -4.314 1.00 90.94 228 ASN A CA 1
ATOM 1689 C C . ASN A 1 228 ? 15.112 -3.726 -4.778 1.00 90.94 228 ASN A C 1
ATOM 1691 O O . ASN A 1 228 ? 15.587 -4.627 -4.091 1.00 90.94 228 ASN A O 1
ATOM 1695 N N . PHE A 1 229 ? 14.472 -3.974 -5.925 1.00 91.25 229 PHE A N 1
ATOM 1696 C CA . PHE A 1 229 ? 14.383 -5.303 -6.518 1.00 91.25 229 PHE A CA 1
ATOM 1697 C C . PHE A 1 229 ? 15.682 -5.740 -7.204 1.00 91.25 229 PHE A C 1
ATOM 1699 O O . PHE A 1 229 ? 16.121 -6.863 -6.958 1.00 91.25 229 PHE A O 1
ATOM 1706 N N . VAL A 1 230 ? 16.303 -4.882 -8.022 1.00 91.69 230 VAL A N 1
ATOM 1707 C CA . VAL A 1 230 ? 17.493 -5.259 -8.809 1.00 91.69 230 VAL A CA 1
ATOM 1708 C C . VAL A 1 230 ? 18.802 -5.164 -8.033 1.00 91.69 230 VAL A C 1
ATOM 1710 O O . VAL A 1 230 ? 19.724 -5.928 -8.296 1.00 91.69 230 VAL A O 1
ATOM 1713 N N . GLU A 1 231 ? 18.900 -4.277 -7.046 1.00 90.12 231 GLU A N 1
ATOM 1714 C CA . GLU A 1 231 ? 20.150 -4.044 -6.322 1.00 90.12 231 GLU A CA 1
ATOM 1715 C C . GLU A 1 231 ? 20.729 -5.290 -5.623 1.00 90.12 231 GLU A C 1
ATOM 1717 O O . GLU A 1 231 ? 21.930 -5.529 -5.758 1.00 90.12 231 GLU A O 1
ATOM 1722 N N . PRO A 1 232 ? 19.948 -6.125 -4.906 1.00 86.31 232 PRO A N 1
ATOM 1723 C CA . PRO A 1 232 ? 20.487 -7.351 -4.318 1.00 86.31 232 PRO A CA 1
ATOM 1724 C C . PRO A 1 232 ? 20.955 -8.362 -5.370 1.00 86.31 232 PRO A C 1
ATOM 1726 O O . PRO A 1 232 ? 21.832 -9.168 -5.075 1.00 86.31 232 PRO A O 1
ATOM 1729 N N . ILE A 1 233 ? 20.364 -8.338 -6.570 1.00 86.56 233 ILE A N 1
ATOM 1730 C CA . ILE A 1 233 ? 20.743 -9.217 -7.682 1.00 86.56 233 ILE A CA 1
ATOM 1731 C C . ILE A 1 233 ? 22.099 -8.767 -8.232 1.00 86.56 233 ILE A C 1
ATOM 1733 O O . ILE A 1 233 ? 23.043 -9.550 -8.242 1.00 86.56 233 ILE A O 1
ATOM 1737 N N . LEU A 1 234 ? 22.228 -7.477 -8.552 1.00 86.25 234 LEU A N 1
ATOM 1738 C CA . LEU A 1 234 ? 23.467 -6.871 -9.048 1.00 86.25 234 LEU A CA 1
ATOM 1739 C C . LEU A 1 234 ? 24.642 -7.060 -8.075 1.00 86.25 234 LEU A C 1
ATOM 1741 O O . LEU A 1 234 ? 25.738 -7.419 -8.495 1.00 86.25 234 LEU A O 1
ATOM 1745 N N . ARG A 1 235 ? 24.401 -6.931 -6.763 1.00 84.88 235 ARG A N 1
ATOM 1746 C CA . ARG A 1 235 ? 25.422 -7.195 -5.732 1.00 84.88 235 ARG A CA 1
ATOM 1747 C C . ARG A 1 235 ? 25.921 -8.633 -5.703 1.00 84.88 235 ARG A C 1
ATOM 1749 O O . ARG A 1 235 ? 27.096 -8.853 -5.428 1.00 84.88 235 ARG A O 1
ATOM 1756 N N . ARG A 1 236 ? 25.054 -9.616 -5.968 1.00 83.00 236 ARG A N 1
ATOM 1757 C CA . ARG A 1 236 ? 25.470 -11.028 -6.070 1.00 83.00 236 ARG A CA 1
ATOM 1758 C C . ARG A 1 236 ? 26.305 -11.284 -7.320 1.00 83.00 236 ARG A C 1
ATOM 1760 O O . ARG A 1 236 ? 27.163 -12.154 -7.288 1.00 83.00 236 ARG A O 1
ATOM 1767 N N . GLU A 1 237 ? 26.061 -10.514 -8.374 1.00 82.69 237 GLU A N 1
ATOM 1768 C CA . GLU A 1 237 ? 26.815 -10.530 -9.632 1.00 82.69 237 GLU A CA 1
ATOM 1769 C C . GLU A 1 237 ? 28.128 -9.722 -9.546 1.00 82.69 237 GLU A C 1
ATOM 1771 O O . GLU A 1 237 ? 28.868 -9.648 -10.518 1.00 82.69 237 GLU A O 1
ATOM 1776 N N . GLY A 1 238 ? 28.452 -9.142 -8.381 1.00 82.12 238 GLY A N 1
ATOM 1777 C CA . GLY A 1 238 ? 29.703 -8.409 -8.150 1.00 82.12 238 GLY A CA 1
ATOM 1778 C C . GLY A 1 238 ? 29.674 -6.929 -8.546 1.00 82.12 238 GLY A C 1
ATOM 1779 O O . GLY A 1 238 ? 30.709 -6.273 -8.479 1.00 82.12 238 GLY A O 1
ATOM 1780 N N . THR A 1 239 ? 28.509 -6.393 -8.916 1.00 84.06 239 THR A N 1
ATOM 1781 C CA . THR A 1 239 ? 28.287 -4.980 -9.275 1.00 84.06 239 THR A CA 1
ATOM 1782 C C . THR A 1 239 ? 27.260 -4.334 -8.324 1.00 84.06 239 THR A C 1
ATOM 1784 O O . THR A 1 239 ? 26.906 -4.875 -7.277 1.00 84.06 239 THR A O 1
ATOM 1787 N N . GLY A 1 240 ? 26.766 -3.141 -8.635 1.00 86.25 240 GLY A N 1
ATOM 1788 C CA . GLY A 1 240 ? 25.685 -2.470 -7.915 1.00 86.25 240 GLY A CA 1
ATOM 1789 C C . GLY A 1 240 ? 25.113 -1.334 -8.751 1.00 86.25 240 GLY A C 1
ATOM 1790 O O . GLY A 1 240 ? 25.769 -0.855 -9.670 1.00 86.25 240 GLY A O 1
ATOM 1791 N N . ILE A 1 241 ? 23.910 -0.846 -8.435 1.00 89.25 241 ILE A N 1
ATOM 1792 C CA . ILE A 1 241 ? 23.253 0.191 -9.253 1.00 89.25 241 ILE A CA 1
ATOM 1793 C C . ILE A 1 241 ? 24.121 1.447 -9.385 1.00 89.25 241 ILE A C 1
ATOM 1795 O O . ILE A 1 241 ? 24.175 2.056 -10.450 1.00 89.25 241 ILE A O 1
ATOM 1799 N N . MET A 1 242 ? 24.802 1.852 -8.310 1.00 86.94 242 MET A N 1
ATOM 1800 C CA . MET A 1 242 ? 25.686 3.023 -8.347 1.00 86.94 242 MET A CA 1
ATOM 1801 C C . MET A 1 242 ? 26.891 2.806 -9.264 1.00 86.94 242 MET A C 1
ATOM 1803 O O . MET A 1 242 ? 27.281 3.735 -9.966 1.00 86.94 242 MET A O 1
ATOM 1807 N N . GLN A 1 243 ? 27.441 1.592 -9.284 1.00 86.81 243 GLN A N 1
ATOM 1808 C CA . GLN A 1 243 ? 28.539 1.227 -10.171 1.00 86.81 243 GLN A CA 1
ATOM 1809 C C . GLN A 1 243 ? 28.055 1.175 -11.625 1.00 86.81 243 GLN A C 1
ATOM 1811 O O . GLN A 1 243 ? 28.590 1.903 -12.447 1.00 86.81 243 GLN A O 1
ATOM 1816 N N . GLU A 1 244 ? 26.941 0.490 -11.910 1.00 87.81 244 GLU A N 1
ATOM 1817 C CA . GLU A 1 244 ? 26.315 0.469 -13.245 1.00 87.81 244 GLU A CA 1
ATOM 1818 C C . GLU A 1 244 ? 26.075 1.875 -13.812 1.00 87.81 244 GLU A C 1
ATOM 1820 O O . GLU A 1 244 ? 26.344 2.134 -14.981 1.00 87.81 244 GLU A O 1
ATOM 1825 N N . ARG A 1 245 ? 25.595 2.809 -12.983 1.00 89.06 245 ARG A N 1
ATOM 1826 C CA . ARG A 1 245 ? 25.362 4.205 -13.389 1.00 89.06 245 ARG A CA 1
ATOM 1827 C C . ARG A 1 245 ? 26.643 5.018 -13.570 1.00 89.06 245 ARG A C 1
ATOM 1829 O O . ARG A 1 245 ? 26.611 6.016 -14.286 1.00 89.06 245 ARG A O 1
ATOM 1836 N N . THR A 1 246 ? 27.720 4.643 -12.882 1.00 87.44 246 THR A N 1
ATOM 1837 C CA . THR A 1 246 ? 29.035 5.288 -13.011 1.00 87.44 246 THR A CA 1
ATOM 1838 C C . THR A 1 246 ? 29.736 4.798 -14.272 1.00 87.44 246 THR A C 1
ATOM 1840 O O . THR A 1 246 ? 30.260 5.611 -15.027 1.00 87.44 246 THR A O 1
ATOM 1843 N N . ASP A 1 247 ? 29.666 3.493 -14.530 1.00 86.81 247 ASP A N 1
ATOM 1844 C CA . ASP A 1 247 ? 30.271 2.842 -15.690 1.00 86.81 247 ASP A CA 1
ATOM 1845 C C . ASP A 1 247 ? 29.522 3.192 -16.984 1.00 86.81 247 ASP A C 1
ATOM 1847 O O . ASP A 1 247 ? 30.125 3.283 -18.051 1.00 86.81 247 ASP A O 1
ATOM 1851 N N . LYS A 1 248 ? 28.205 3.427 -16.890 1.00 88.50 248 LYS A N 1
ATOM 1852 C CA . LYS A 1 248 ? 27.325 3.780 -18.016 1.00 88.50 248 LYS A CA 1
ATOM 1853 C C . LYS A 1 248 ? 26.659 5.138 -17.763 1.00 88.50 248 LYS A C 1
ATOM 1855 O O . LYS A 1 248 ? 25.456 5.199 -17.478 1.00 88.50 248 LYS A O 1
ATOM 1860 N N . PRO A 1 249 ? 27.420 6.247 -17.821 1.00 87.50 249 PRO A N 1
ATOM 1861 C CA . PRO A 1 249 ? 26.874 7.569 -17.567 1.00 87.50 249 PRO A CA 1
ATOM 1862 C C . PRO A 1 249 ? 25.818 7.926 -18.616 1.00 8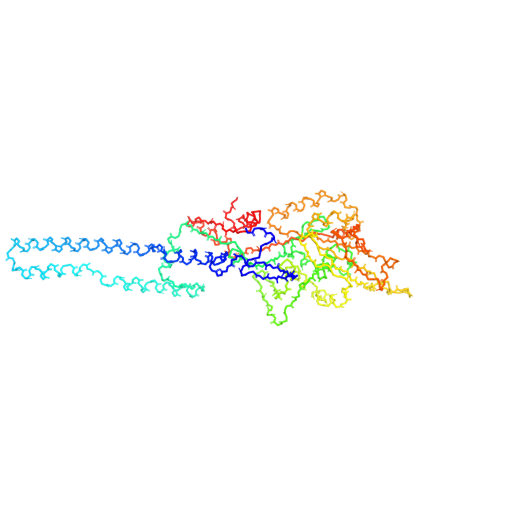7.50 249 PRO A C 1
ATOM 1864 O O . PRO A 1 249 ? 25.932 7.614 -19.803 1.00 87.50 249 PRO A O 1
ATOM 1867 N N . ALA A 1 250 ? 24.771 8.612 -18.168 1.00 89.81 250 ALA A N 1
ATOM 1868 C CA . ALA A 1 250 ? 23.693 9.019 -19.054 1.00 89.81 250 ALA A CA 1
ATOM 1869 C C . ALA A 1 250 ? 24.138 10.167 -19.966 1.00 89.81 250 ALA A C 1
ATOM 1871 O O . ALA A 1 250 ? 24.533 11.228 -19.481 1.00 89.81 250 ALA A O 1
ATOM 1872 N N . VAL A 1 251 ? 23.967 9.983 -21.269 1.00 91.81 251 VAL A N 1
ATOM 1873 C CA . VAL A 1 251 ? 24.102 11.029 -22.289 1.00 91.81 251 VAL A CA 1
ATOM 1874 C C . VAL A 1 251 ? 22.819 11.860 -22.371 1.00 91.81 251 VAL A C 1
ATOM 1876 O O . VAL A 1 251 ? 22.860 13.065 -22.604 1.00 91.81 251 VAL A O 1
ATOM 1879 N N . PHE A 1 252 ? 21.661 11.232 -22.145 1.00 92.94 252 PHE A N 1
ATOM 1880 C CA . PHE A 1 252 ? 20.364 11.903 -22.172 1.00 92.94 252 PHE A CA 1
ATOM 1881 C C . PHE A 1 252 ? 19.377 11.256 -21.198 1.00 92.94 252 PHE A C 1
ATOM 1883 O O . PHE A 1 252 ? 19.344 10.034 -21.041 1.00 92.94 252 PHE A O 1
ATOM 1890 N N . LYS A 1 253 ? 18.538 12.076 -20.556 1.00 92.62 253 LYS A N 1
ATOM 1891 C CA . LYS A 1 253 ? 17.456 11.620 -19.677 1.00 92.62 253 LYS A CA 1
ATOM 1892 C C . LYS A 1 253 ? 16.181 12.396 -19.975 1.00 92.62 253 LYS A C 1
ATOM 1894 O O . LYS A 1 253 ? 16.189 13.623 -19.969 1.00 92.62 253 LYS A O 1
ATOM 1899 N N . LEU A 1 254 ? 15.076 11.677 -20.132 1.00 91.94 254 LEU A N 1
ATOM 1900 C CA . LEU A 1 254 ? 13.730 12.240 -20.128 1.00 91.94 254 LEU A CA 1
ATOM 1901 C C . LEU A 1 254 ? 12.978 11.654 -18.933 1.00 91.94 254 LEU A C 1
ATOM 1903 O O . LEU A 1 254 ? 12.574 10.492 -19.009 1.00 91.94 254 LEU A O 1
ATOM 1907 N N . PRO A 1 255 ? 12.794 12.411 -17.837 1.00 90.38 255 PRO A N 1
ATOM 1908 C CA . PRO A 1 255 ? 11.991 11.970 -16.704 1.00 90.38 255 PRO A CA 1
ATOM 1909 C C . PRO A 1 255 ? 10.557 11.628 -17.116 1.00 90.38 255 PRO A C 1
ATOM 1911 O O . PRO A 1 255 ? 10.025 12.170 -18.090 1.00 90.38 255 PRO A O 1
ATOM 1914 N N . PHE A 1 256 ? 9.914 10.758 -16.339 1.00 89.25 256 PHE A N 1
ATOM 1915 C CA . PHE A 1 256 ? 8.510 10.432 -16.550 1.00 89.25 256 PHE A CA 1
ATOM 1916 C C . PHE A 1 256 ? 7.630 11.687 -16.457 1.00 89.25 256 PHE A C 1
ATOM 1918 O O . PHE A 1 256 ? 7.767 12.496 -15.539 1.00 89.25 256 PHE A O 1
ATOM 1925 N N . ASN A 1 257 ? 6.675 11.817 -17.377 1.00 83.00 257 ASN A N 1
ATOM 1926 C CA . ASN A 1 257 ? 5.607 12.808 -17.285 1.00 83.00 257 ASN A CA 1
ATOM 1927 C C . ASN A 1 257 ? 4.262 12.205 -17.721 1.00 83.00 257 ASN A C 1
ATOM 1929 O O . ASN A 1 257 ? 4.214 11.210 -18.446 1.00 83.00 257 ASN A O 1
ATOM 1933 N N . SER A 1 258 ? 3.160 12.801 -17.264 1.00 79.94 258 SER A N 1
ATOM 1934 C CA . SER A 1 258 ? 1.801 12.283 -17.476 1.00 79.94 258 SER A CA 1
ATOM 1935 C C . SER A 1 258 ? 1.308 12.393 -18.923 1.00 79.94 258 SER A C 1
ATOM 1937 O O . SER A 1 258 ? 0.416 11.638 -19.312 1.00 79.94 258 SER A O 1
ATOM 1939 N N . THR A 1 259 ? 1.889 13.294 -19.718 1.00 82.38 259 THR A N 1
ATOM 1940 C CA . THR A 1 259 ? 1.568 13.467 -21.142 1.00 82.38 259 THR A CA 1
ATOM 1941 C C . THR A 1 259 ? 2.149 12.319 -21.970 1.00 82.38 259 THR A C 1
ATOM 1943 O O . THR A 1 259 ? 1.423 11.615 -22.670 1.00 82.38 259 THR A O 1
ATOM 1946 N N . ASN A 1 260 ? 3.450 12.063 -21.823 1.00 86.94 260 ASN A N 1
ATOM 1947 C CA . ASN A 1 260 ? 4.174 11.016 -22.539 1.00 86.94 260 ASN A CA 1
ATOM 1948 C C . ASN A 1 260 ? 3.858 9.621 -21.980 1.00 86.94 260 ASN A C 1
ATOM 1950 O O . ASN A 1 260 ? 3.727 8.667 -22.745 1.00 86.94 260 ASN A O 1
ATOM 1954 N N . LYS A 1 261 ? 3.704 9.504 -20.653 1.00 91.38 261 LYS A N 1
ATOM 1955 C CA . LYS A 1 261 ? 3.543 8.251 -19.892 1.00 91.38 261 LYS A CA 1
ATOM 1956 C C . LYS A 1 261 ? 4.714 7.260 -20.021 1.00 91.38 261 LYS A C 1
ATOM 1958 O O . LYS A 1 261 ? 4.530 6.052 -19.859 1.00 91.38 261 LYS A O 1
ATOM 1963 N N . PHE A 1 262 ? 5.918 7.750 -20.295 1.00 93.81 262 PHE A N 1
ATOM 1964 C CA . PHE A 1 262 ? 7.153 6.965 -20.276 1.00 93.81 262 PHE A CA 1
ATOM 1965 C C . PHE A 1 262 ? 8.345 7.834 -19.872 1.00 93.81 262 PHE A C 1
ATOM 1967 O O . PHE A 1 262 ? 8.259 9.063 -19.854 1.00 93.81 262 PHE A O 1
ATOM 1974 N N . MET A 1 263 ? 9.446 7.167 -19.554 1.00 94.44 263 MET A N 1
ATOM 1975 C CA . MET A 1 263 ? 10.755 7.718 -19.222 1.00 94.44 263 MET A CA 1
ATOM 1976 C C . MET A 1 263 ? 11.792 7.185 -20.219 1.00 94.44 263 MET A C 1
ATOM 1978 O O . MET A 1 263 ? 11.678 6.035 -20.643 1.00 94.44 263 MET A O 1
ATOM 1982 N N . ILE A 1 264 ? 12.799 7.995 -20.565 1.00 95.50 264 ILE A N 1
ATOM 1983 C CA . ILE A 1 264 ? 13.931 7.600 -21.423 1.00 95.50 264 ILE A CA 1
ATOM 1984 C C . ILE A 1 264 ? 15.253 7.816 -20.687 1.00 95.50 264 ILE A C 1
ATOM 1986 O O . ILE A 1 264 ? 15.437 8.823 -19.999 1.00 95.50 264 ILE A O 1
ATOM 1990 N N . HIS A 1 265 ? 16.191 6.900 -20.896 1.00 95.06 265 HIS A N 1
ATOM 1991 C CA . HIS A 1 265 ? 17.589 7.029 -20.513 1.00 95.06 265 HIS A CA 1
ATOM 1992 C C . HIS A 1 265 ? 18.471 6.548 -21.665 1.00 95.06 265 HIS A C 1
ATOM 1994 O O . HIS A 1 265 ? 18.312 5.420 -22.116 1.00 95.06 265 HIS A O 1
ATOM 2000 N N . ILE A 1 266 ? 19.398 7.381 -22.131 1.00 94.50 266 ILE A N 1
ATOM 2001 C CA . ILE A 1 266 ? 20.387 7.008 -23.149 1.00 94.50 266 ILE A CA 1
ATOM 2002 C C . ILE A 1 266 ? 21.759 7.022 -22.492 1.00 94.50 266 ILE A C 1
ATOM 2004 O O . ILE A 1 266 ? 22.124 8.028 -21.881 1.00 94.50 266 ILE A O 1
ATOM 2008 N N . CYS A 1 267 ? 22.506 5.934 -22.624 1.00 92.12 267 CYS A N 1
ATOM 2009 C CA . CYS A 1 267 ? 23.876 5.804 -22.134 1.00 92.12 267 CYS A CA 1
ATOM 2010 C C . CYS A 1 267 ? 24.771 5.175 -23.204 1.00 92.12 267 CYS A C 1
ATOM 2012 O O . CYS A 1 267 ? 24.285 4.493 -24.111 1.00 92.12 267 CYS A O 1
ATOM 2014 N N . ASP A 1 268 ? 26.074 5.396 -23.074 1.00 87.31 268 ASP A N 1
ATOM 2015 C CA . ASP A 1 268 ? 27.072 4.664 -23.848 1.00 87.31 268 ASP A CA 1
ATOM 2016 C C . ASP A 1 268 ? 27.311 3.300 -23.163 1.00 87.31 268 ASP A C 1
ATOM 2018 O O . ASP A 1 268 ? 27.473 3.237 -21.941 1.00 87.31 268 ASP A O 1
ATOM 2022 N N . GLU A 1 269 ? 27.300 2.206 -23.926 1.00 77.12 269 GLU A N 1
ATOM 2023 C CA . GLU A 1 269 ? 27.661 0.862 -23.464 1.00 77.12 269 GLU A CA 1
ATOM 2024 C C . GLU A 1 269 ? 29.019 0.485 -24.080 1.00 77.12 269 GLU A C 1
ATOM 2026 O O . GLU A 1 269 ? 29.220 0.603 -25.289 1.00 77.12 269 GLU A O 1
ATOM 2031 N N . MET A 1 270 ? 29.984 0.089 -23.243 1.00 62.88 270 MET A N 1
ATOM 2032 C CA . MET A 1 270 ? 31.265 -0.441 -23.716 1.00 62.88 270 MET A CA 1
ATOM 2033 C C . MET A 1 270 ? 31.133 -1.951 -23.900 1.00 62.88 270 MET A C 1
ATOM 2035 O O . MET A 1 270 ? 30.801 -2.659 -22.948 1.00 62.88 270 MET A O 1
ATOM 2039 N N . ASP A 1 271 ? 31.403 -2.446 -25.105 1.00 51.72 271 ASP A N 1
ATOM 2040 C CA . ASP A 1 271 ? 31.483 -3.883 -25.349 1.00 51.72 271 ASP A CA 1
ATOM 2041 C C . ASP A 1 271 ? 32.803 -4.433 -24.782 1.00 51.72 271 ASP A C 1
ATOM 2043 O O . ASP A 1 271 ? 33.887 -4.151 -25.290 1.00 51.72 271 ASP A O 1
ATOM 2047 N N . GLU A 1 272 ? 32.730 -5.247 -23.724 1.00 43.97 272 GLU A N 1
ATOM 2048 C CA . GLU A 1 272 ? 33.901 -5.944 -23.161 1.00 43.97 272 GLU A CA 1
ATOM 2049 C C . GLU A 1 272 ? 34.352 -7.147 -24.017 1.00 43.97 272 GLU A C 1
ATOM 2051 O O . GLU A 1 272 ? 35.401 -7.742 -23.767 1.00 43.97 272 GLU A O 1
ATOM 2056 N N . LYS A 1 273 ? 33.603 -7.519 -25.065 1.00 41.03 273 LYS A N 1
ATOM 2057 C CA . LYS A 1 273 ? 33.960 -8.628 -25.966 1.00 41.03 273 LYS A CA 1
ATOM 2058 C C . LYS A 1 273 ? 34.759 -8.151 -27.177 1.00 41.03 273 LYS A C 1
ATOM 2060 O O . LYS A 1 273 ? 34.327 -8.275 -28.315 1.00 41.03 273 LYS A O 1
ATOM 2065 N N . GLY A 1 274 ? 35.964 -7.666 -26.900 1.00 36.00 274 GLY A N 1
ATOM 2066 C CA . GLY A 1 274 ? 36.999 -7.364 -27.890 1.00 36.00 274 GLY A CA 1
ATOM 2067 C C . GLY A 1 274 ? 38.346 -8.019 -27.572 1.00 36.00 274 GLY A C 1
ATOM 2068 O O . GLY A 1 274 ? 39.385 -7.493 -27.954 1.00 36.00 274 GLY A O 1
ATOM 2069 N N . SER A 1 275 ? 38.372 -9.140 -26.844 1.00 37.78 275 SER A N 1
ATOM 2070 C CA . SER A 1 275 ? 39.597 -9.937 -26.690 1.00 37.78 275 SER A CA 1
ATOM 2071 C C . SER A 1 275 ? 39.794 -10.802 -27.933 1.00 37.78 275 SER A C 1
ATOM 2073 O O . SER A 1 275 ? 39.253 -11.899 -27.989 1.00 37.78 275 SER A O 1
ATOM 2075 N N . GLU A 1 276 ? 40.496 -10.257 -28.936 1.00 39.19 276 GLU A N 1
ATOM 2076 C CA . GLU A 1 276 ? 41.515 -10.926 -29.786 1.00 39.19 276 GLU A CA 1
ATOM 2077 C C . GLU A 1 276 ? 41.717 -10.272 -31.167 1.00 39.19 276 GLU A C 1
ATOM 2079 O O . GLU A 1 276 ? 42.694 -10.577 -31.849 1.00 39.19 276 GLU A O 1
ATOM 2084 N N . SER A 1 277 ? 40.898 -9.300 -31.568 1.00 36.56 277 SER A N 1
ATOM 2085 C CA . SER A 1 277 ? 41.129 -8.522 -32.791 1.00 36.56 277 SER A CA 1
ATOM 2086 C C . SER A 1 277 ? 41.241 -7.038 -32.476 1.00 36.56 277 SER A C 1
ATOM 2088 O O . SER A 1 277 ? 40.386 -6.467 -31.812 1.00 36.56 277 SER A O 1
ATOM 2090 N N . ASN A 1 278 ? 42.301 -6.411 -32.984 1.00 35.50 278 ASN A N 1
ATOM 2091 C CA . ASN A 1 278 ? 42.674 -5.001 -32.830 1.00 35.50 278 ASN A CA 1
ATOM 2092 C C . ASN A 1 278 ? 41.702 -4.027 -33.553 1.00 35.50 278 ASN A C 1
ATOM 2094 O O . ASN A 1 278 ? 42.120 -3.011 -34.111 1.00 35.50 278 ASN A O 1
ATOM 2098 N N . GLU A 1 279 ? 40.411 -4.359 -33.601 1.00 37.25 279 GLU A N 1
ATOM 2099 C CA . GLU A 1 279 ? 39.349 -3.562 -34.203 1.00 37.25 279 GLU A CA 1
ATOM 2100 C C . GLU A 1 279 ? 38.613 -2.772 -33.118 1.00 37.25 279 GLU A C 1
ATOM 2102 O O . GLU A 1 279 ? 38.358 -3.251 -32.018 1.00 37.25 279 GLU A O 1
ATOM 2107 N N . ARG A 1 280 ? 38.366 -1.502 -33.437 1.00 40.12 280 ARG A N 1
ATOM 2108 C CA . ARG A 1 280 ? 37.841 -0.436 -32.575 1.00 40.12 280 ARG A CA 1
ATOM 2109 C C . ARG A 1 280 ? 36.767 -0.924 -31.596 1.00 40.12 280 ARG A C 1
ATOM 2111 O O . ARG A 1 280 ? 35.758 -1.466 -32.024 1.00 40.12 280 ARG A O 1
ATOM 2118 N N . VAL A 1 281 ? 36.946 -0.588 -30.316 1.00 43.56 281 VAL A N 1
ATOM 2119 C CA . VAL A 1 281 ? 35.867 -0.523 -29.318 1.00 43.56 281 VAL A CA 1
ATOM 2120 C C . VAL A 1 281 ? 34.728 0.310 -29.921 1.00 43.56 281 VAL A C 1
ATOM 2122 O O . VAL A 1 281 ? 34.865 1.530 -30.044 1.00 43.56 281 VAL A O 1
ATOM 2125 N N . SER A 1 282 ? 33.650 -0.327 -30.383 1.00 48.59 282 SER A N 1
ATOM 2126 C CA . SER A 1 282 ? 32.438 0.390 -30.780 1.00 48.59 282 SER A CA 1
ATOM 2127 C C . SER A 1 282 ? 31.702 0.778 -29.508 1.00 48.59 282 SER A C 1
ATOM 2129 O O . SER A 1 282 ? 31.298 -0.083 -28.727 1.00 48.59 282 SER A O 1
ATOM 2131 N N . ASN A 1 283 ? 31.572 2.079 -29.271 1.00 57.22 283 ASN A N 1
ATOM 2132 C CA . ASN A 1 283 ? 30.751 2.589 -28.183 1.00 57.22 283 ASN A CA 1
ATOM 2133 C C . ASN A 1 283 ? 29.294 2.535 -28.639 1.00 57.22 283 ASN A C 1
ATOM 2135 O O . ASN A 1 283 ? 28.772 3.540 -29.119 1.00 57.22 283 ASN A O 1
ATOM 2139 N N . GLU A 1 284 ? 28.644 1.383 -28.491 1.00 75.62 284 GLU A N 1
ATOM 2140 C CA . GLU A 1 284 ? 27.233 1.284 -28.836 1.00 75.62 284 GLU A CA 1
ATOM 2141 C C . GLU A 1 284 ? 26.401 2.117 -27.860 1.00 75.62 284 GLU A C 1
ATOM 2143 O O . GLU A 1 284 ? 26.442 1.949 -26.638 1.00 75.62 284 GLU A O 1
ATOM 2148 N N . ARG A 1 285 ? 25.595 3.026 -28.403 1.00 88.38 285 ARG A N 1
ATOM 2149 C CA . ARG A 1 285 ? 24.625 3.772 -27.604 1.00 88.38 285 ARG A CA 1
ATOM 2150 C C . ARG A 1 285 ? 23.371 2.959 -27.400 1.00 88.38 285 ARG A C 1
ATOM 2152 O O . ARG A 1 285 ? 22.781 2.463 -28.356 1.00 88.38 285 ARG A O 1
ATOM 2159 N N . VAL A 1 286 ? 22.899 2.898 -26.162 1.00 92.19 286 VAL A N 1
ATOM 2160 C CA . VAL A 1 286 ? 21.667 2.184 -25.833 1.00 92.19 286 VAL A CA 1
ATOM 2161 C C . VAL A 1 286 ? 20.649 3.143 -25.244 1.00 92.19 286 VAL A C 1
ATOM 2163 O O . VAL A 1 286 ? 20.910 3.858 -24.276 1.00 92.19 286 VAL A O 1
ATOM 2166 N N . LEU A 1 287 ? 19.465 3.148 -25.851 1.00 95.25 287 LEU A N 1
ATOM 2167 C CA . LEU A 1 287 ? 18.280 3.818 -25.347 1.00 95.25 287 LEU A CA 1
ATOM 2168 C C . LEU A 1 287 ? 17.460 2.818 -24.540 1.00 95.25 287 LEU A C 1
ATOM 2170 O O . LEU A 1 287 ? 16.998 1.813 -25.075 1.00 95.25 287 LEU A O 1
ATOM 2174 N N . TRP A 1 288 ? 17.231 3.138 -23.275 1.00 96.38 288 TRP A N 1
ATOM 2175 C CA . TRP A 1 288 ? 16.346 2.431 -22.362 1.00 96.38 288 TRP A CA 1
ATOM 2176 C C . TRP A 1 288 ? 15.066 3.228 -22.165 1.00 96.38 288 TRP A C 1
ATOM 2178 O O . TRP A 1 288 ? 15.111 4.432 -21.889 1.00 96.38 288 TRP A O 1
ATOM 2188 N N . MET A 1 289 ? 13.919 2.563 -22.245 1.00 96.75 289 MET A N 1
ATOM 2189 C CA . MET A 1 289 ? 12.629 3.196 -22.016 1.00 96.75 289 MET A CA 1
ATOM 2190 C C . MET A 1 289 ? 11.748 2.321 -21.127 1.00 96.75 289 MET A C 1
ATOM 2192 O O . MET A 1 289 ? 11.657 1.107 -21.300 1.00 96.75 289 MET A O 1
ATOM 2196 N N . LYS A 1 290 ? 11.066 2.968 -20.179 1.00 96.69 290 LYS A N 1
ATOM 2197 C CA . LYS A 1 290 ? 10.038 2.338 -19.347 1.00 96.69 290 LYS A CA 1
ATOM 2198 C C . LYS A 1 290 ? 8.790 3.203 -19.281 1.00 96.69 290 LYS A C 1
ATOM 2200 O O . LYS A 1 290 ? 8.890 4.431 -19.276 1.00 96.69 290 LYS A O 1
ATOM 2205 N N . GLY A 1 291 ? 7.614 2.598 -19.187 1.00 95.81 291 GLY A N 1
ATOM 2206 C CA . GLY A 1 291 ? 6.374 3.369 -19.128 1.00 95.81 291 GLY A CA 1
ATOM 2207 C C . GLY A 1 291 ? 5.111 2.529 -19.105 1.00 95.81 291 GLY A C 1
ATOM 2208 O O . GLY A 1 291 ? 5.148 1.332 -18.822 1.00 95.81 291 GLY A O 1
ATOM 2209 N N . ALA A 1 292 ? 3.991 3.186 -19.405 1.00 95.25 292 ALA A N 1
ATOM 2210 C CA . ALA A 1 292 ? 2.687 2.544 -19.484 1.00 95.25 292 ALA A CA 1
ATOM 2211 C C . ALA A 1 292 ? 2.688 1.442 -20.571 1.00 95.25 292 ALA A C 1
ATOM 2213 O O . ALA A 1 292 ? 3.172 1.710 -21.682 1.00 95.25 292 ALA A O 1
ATOM 2214 N N . PRO A 1 293 ? 2.184 0.223 -20.286 1.00 95.88 293 PRO A N 1
ATOM 2215 C CA . PRO A 1 293 ? 2.285 -0.922 -21.191 1.00 95.88 293 PRO A CA 1
ATOM 2216 C C . PRO A 1 293 ? 1.822 -0.632 -22.620 1.00 95.88 293 PRO A C 1
ATOM 2218 O O . PRO A 1 293 ? 2.538 -0.949 -23.570 1.00 95.88 293 PRO A O 1
ATOM 2221 N N . GLU A 1 294 ? 0.698 0.066 -22.775 1.00 94.00 294 GLU A N 1
ATOM 2222 C CA . GLU A 1 294 ? 0.110 0.414 -24.067 1.00 94.00 294 GLU A CA 1
ATOM 2223 C C . GLU A 1 294 ? 0.994 1.363 -24.889 1.00 94.00 294 GLU A C 1
ATOM 2225 O O . GLU A 1 294 ? 1.060 1.256 -26.113 1.00 94.00 294 GLU A O 1
ATOM 2230 N N . ARG A 1 295 ? 1.715 2.276 -24.221 1.00 94.75 295 ARG A N 1
ATOM 2231 C CA . ARG A 1 295 ? 2.600 3.254 -24.875 1.00 94.75 295 ARG A CA 1
ATOM 2232 C C . ARG A 1 295 ? 3.916 2.639 -25.315 1.00 94.75 295 ARG A C 1
ATOM 2234 O O . ARG A 1 295 ? 4.465 3.040 -26.339 1.00 94.75 295 ARG A O 1
ATOM 2241 N N . ILE A 1 296 ? 4.431 1.695 -24.536 1.00 96.50 296 ILE A N 1
ATOM 2242 C CA . ILE A 1 296 ? 5.671 0.992 -24.860 1.00 96.50 296 ILE A CA 1
ATOM 2243 C C . ILE A 1 296 ? 5.420 -0.021 -25.976 1.00 96.50 296 ILE A C 1
ATOM 2245 O O . ILE A 1 296 ? 6.142 -0.026 -26.972 1.00 96.50 296 ILE A O 1
ATOM 2249 N N . TRP A 1 297 ? 4.354 -0.819 -25.870 1.00 96.31 297 TRP A N 1
ATOM 2250 C CA . TRP A 1 297 ? 4.009 -1.833 -26.869 1.00 96.31 297 TRP A CA 1
ATOM 2251 C C . TRP A 1 297 ? 3.762 -1.241 -28.265 1.00 96.31 297 TRP A C 1
ATOM 2253 O O . TRP A 1 297 ? 4.181 -1.815 -29.275 1.00 96.31 297 TRP A O 1
ATOM 2263 N N . SER A 1 298 ? 3.150 -0.052 -28.347 1.00 94.94 298 SER A N 1
ATOM 2264 C CA . SER A 1 298 ? 2.931 0.640 -29.624 1.00 94.94 298 SER A CA 1
ATOM 2265 C C . SER A 1 298 ? 4.221 1.136 -30.290 1.00 94.94 298 SER A C 1
ATOM 2267 O O . SER A 1 298 ? 4.218 1.370 -31.493 1.00 94.94 298 SER A O 1
ATOM 2269 N N . ARG A 1 299 ? 5.312 1.313 -29.530 1.00 95.19 299 ARG A N 1
ATOM 2270 C CA . ARG A 1 299 ? 6.610 1.820 -30.022 1.00 95.19 299 ARG A CA 1
ATOM 2271 C C . ARG A 1 299 ? 7.619 0.721 -30.344 1.00 95.19 299 ARG A C 1
ATOM 2273 O O . ARG A 1 299 ? 8.645 0.999 -30.963 1.00 95.19 299 ARG A O 1
ATOM 2280 N N . CYS A 1 300 ? 7.350 -0.503 -29.905 1.00 96.88 300 CYS A N 1
ATOM 2281 C CA . CYS A 1 300 ? 8.190 -1.652 -30.213 1.00 96.88 300 CYS A CA 1
ATOM 2282 C C . CYS A 1 300 ? 7.796 -2.245 -31.564 1.00 96.88 300 CYS A C 1
ATOM 2284 O O . CYS A 1 300 ? 6.611 -2.272 -31.876 1.00 96.88 300 CYS A O 1
ATOM 2286 N N . ASP A 1 301 ? 8.754 -2.760 -32.324 1.00 96.25 301 ASP A N 1
ATOM 2287 C CA . ASP A 1 301 ? 8.499 -3.556 -33.539 1.00 96.25 301 ASP A CA 1
ATOM 2288 C C . ASP A 1 301 ? 8.848 -5.030 -33.305 1.00 96.25 301 ASP A C 1
ATOM 2290 O O . ASP A 1 301 ? 8.229 -5.942 -33.864 1.00 96.25 301 ASP A O 1
ATOM 2294 N N . THR A 1 302 ? 9.803 -5.263 -32.408 1.00 97.19 302 THR A N 1
ATOM 2295 C CA . THR A 1 302 ? 10.322 -6.577 -32.051 1.00 97.19 302 THR A CA 1
ATOM 2296 C C . THR A 1 302 ? 10.192 -6.837 -30.553 1.00 97.19 302 THR A C 1
ATOM 2298 O O . THR A 1 302 ? 9.939 -5.928 -29.759 1.00 97.19 302 THR A O 1
ATOM 2301 N N . ILE A 1 303 ? 10.352 -8.095 -30.161 1.00 96.12 303 ILE A N 1
ATOM 2302 C CA . ILE A 1 303 ? 10.385 -8.568 -28.778 1.00 96.12 303 ILE A CA 1
ATOM 2303 C C . ILE A 1 303 ? 11.586 -9.494 -28.598 1.00 96.12 303 ILE A C 1
ATOM 2305 O O . ILE A 1 303 ? 11.944 -10.226 -29.518 1.00 96.12 303 ILE A O 1
ATOM 2309 N N . LEU A 1 304 ? 12.215 -9.448 -27.429 1.00 94.19 304 LEU A N 1
ATOM 2310 C CA . LEU A 1 304 ? 13.290 -10.361 -27.066 1.00 94.19 304 LEU A CA 1
ATOM 2311 C C . LEU A 1 304 ? 12.716 -11.593 -26.354 1.00 94.19 304 LEU A C 1
ATOM 2313 O O . LEU A 1 304 ? 12.100 -11.463 -25.297 1.00 94.19 304 LEU A O 1
ATOM 2317 N N . ILE A 1 305 ? 12.916 -12.774 -26.938 1.00 90.56 305 ILE A N 1
ATOM 2318 C CA . ILE A 1 305 ? 12.483 -14.067 -26.396 1.00 90.56 305 ILE A CA 1
ATOM 2319 C C . ILE A 1 305 ? 13.669 -15.027 -26.440 1.00 90.56 305 ILE A C 1
ATOM 2321 O O . ILE A 1 305 ? 14.223 -15.274 -27.510 1.00 90.56 305 ILE A O 1
ATOM 2325 N N . ASP A 1 306 ? 14.073 -15.552 -25.283 1.00 86.75 306 ASP A N 1
ATOM 2326 C CA . ASP A 1 306 ? 15.154 -16.540 -25.141 1.00 86.75 306 ASP A CA 1
ATOM 2327 C C . ASP A 1 306 ? 16.454 -16.122 -25.859 1.00 86.75 306 ASP A C 1
ATOM 2329 O O . ASP A 1 306 ? 17.121 -16.912 -26.532 1.00 86.75 306 ASP A O 1
ATOM 2333 N N . GLY A 1 307 ? 16.790 -14.833 -25.768 1.00 85.00 307 GLY A N 1
ATOM 2334 C CA . GLY A 1 307 ? 17.972 -14.247 -26.402 1.00 85.00 307 GLY A CA 1
ATOM 2335 C C . GLY A 1 307 ? 17.849 -13.922 -27.890 1.00 85.00 307 GLY A C 1
ATOM 2336 O O . GLY A 1 307 ? 18.808 -13.428 -28.483 1.00 85.00 307 GLY A O 1
ATOM 2337 N N . LYS A 1 308 ? 16.685 -14.156 -28.506 1.00 89.56 308 LYS A N 1
ATOM 2338 C CA . LYS A 1 308 ? 16.424 -13.871 -29.923 1.00 89.56 308 LYS A CA 1
ATOM 2339 C C . LYS A 1 308 ? 15.451 -12.714 -30.095 1.00 89.56 308 LYS A C 1
ATOM 2341 O O . LYS A 1 308 ? 14.440 -12.620 -29.404 1.00 89.56 308 LYS A O 1
ATOM 2346 N N . VAL A 1 309 ? 15.765 -11.835 -31.043 1.00 92.38 309 VAL A N 1
ATOM 2347 C CA . VAL A 1 309 ? 14.896 -10.722 -31.429 1.00 92.38 309 VAL A CA 1
ATOM 2348 C C . VAL A 1 309 ? 13.900 -11.227 -32.467 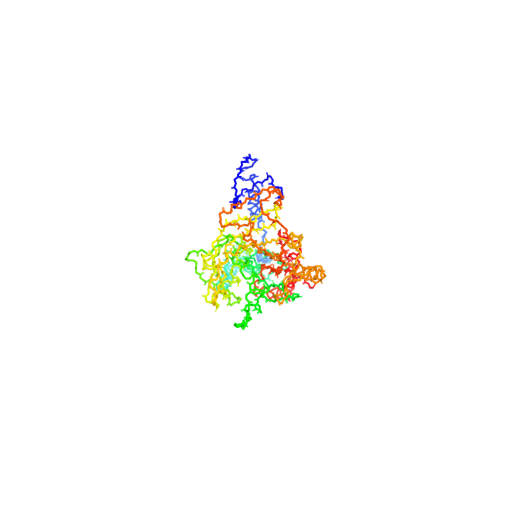1.00 92.38 309 VAL A C 1
ATOM 2350 O O . VAL A 1 309 ? 14.277 -11.552 -33.589 1.00 92.38 309 VAL A O 1
ATOM 2353 N N . GLU A 1 310 ? 12.631 -11.278 -32.084 1.00 93.75 310 GLU A N 1
ATOM 2354 C CA . GLU A 1 310 ? 11.526 -11.791 -32.894 1.00 93.75 310 GLU A CA 1
ATOM 2355 C C . GLU A 1 310 ? 10.514 -10.680 -33.210 1.00 93.75 310 GLU A C 1
ATOM 2357 O O . GLU A 1 310 ? 10.474 -9.638 -32.551 1.00 93.75 310 GLU A O 1
ATOM 2362 N N . SER A 1 311 ? 9.653 -10.886 -34.210 1.00 95.12 311 SER A N 1
ATOM 2363 C CA . SER A 1 311 ? 8.556 -9.946 -34.486 1.00 95.12 311 SER A CA 1
ATOM 2364 C C . SER A 1 311 ? 7.547 -9.940 -33.336 1.00 95.12 311 SER A C 1
ATOM 2366 O O . SER A 1 311 ? 7.038 -10.993 -32.947 1.00 95.12 311 SER A O 1
ATOM 2368 N N . LYS A 1 312 ? 7.158 -8.753 -32.844 1.00 93.19 312 LYS A N 1
ATOM 2369 C CA . LYS A 1 312 ? 6.168 -8.652 -31.753 1.00 93.19 312 LYS A CA 1
ATOM 2370 C C . LYS A 1 312 ? 4.804 -9.254 -32.109 1.00 93.19 312 LYS A C 1
ATOM 2372 O O . LYS A 1 312 ? 4.052 -9.651 -31.223 1.00 93.19 312 LYS A O 1
ATOM 2377 N N . SER A 1 313 ? 4.474 -9.300 -33.404 1.00 93.00 313 SER A N 1
ATOM 2378 C CA . SER A 1 313 ? 3.173 -9.755 -33.908 1.00 93.00 313 SER A CA 1
ATOM 2379 C C . SER A 1 313 ? 2.863 -11.200 -33.510 1.00 93.00 313 SER A C 1
ATOM 2381 O O . SER A 1 313 ? 1.733 -11.495 -33.128 1.00 93.00 313 SER A O 1
ATOM 2383 N N . ALA A 1 314 ? 3.876 -12.071 -33.494 1.00 93.06 314 ALA A N 1
ATOM 2384 C CA . ALA A 1 314 ? 3.738 -13.472 -33.102 1.00 93.06 314 ALA A CA 1
ATOM 2385 C C . ALA A 1 314 ? 3.392 -13.655 -31.610 1.00 93.06 314 ALA A C 1
ATOM 2387 O O . ALA A 1 314 ? 2.806 -14.666 -31.233 1.00 93.06 314 ALA A O 1
ATOM 2388 N N . PHE A 1 315 ? 3.710 -12.668 -30.766 1.00 94.00 315 PHE A N 1
ATOM 2389 C CA . PHE A 1 315 ? 3.574 -12.748 -29.308 1.00 94.00 315 PHE A CA 1
ATOM 2390 C C . PHE A 1 315 ? 2.465 -11.854 -28.739 1.00 94.00 315 PHE A C 1
ATOM 2392 O O . PHE A 1 315 ? 2.251 -11.848 -27.527 1.00 94.00 315 PHE A O 1
ATOM 2399 N N . ALA A 1 316 ? 1.724 -11.130 -29.585 1.00 94.12 316 ALA A N 1
ATOM 2400 C CA . ALA A 1 316 ? 0.697 -10.182 -29.150 1.00 94.12 316 ALA A CA 1
ATOM 2401 C C . ALA A 1 316 ? -0.377 -10.824 -28.252 1.00 94.12 316 ALA A C 1
ATOM 2403 O O . ALA A 1 316 ? -0.675 -10.296 -27.184 1.00 94.12 316 ALA A O 1
ATOM 2404 N N . GLY A 1 317 ? -0.884 -12.008 -28.616 1.00 95.50 317 GLY A N 1
ATOM 2405 C CA . GLY A 1 317 ? -1.885 -12.709 -27.801 1.00 95.50 317 GLY A CA 1
ATOM 2406 C C . GLY A 1 317 ? -1.354 -13.167 -26.436 1.00 95.50 317 GLY A C 1
ATOM 2407 O O . GLY A 1 317 ? -2.082 -13.147 -25.444 1.00 95.50 317 GLY A O 1
ATOM 2408 N N . MET A 1 318 ? -0.071 -13.543 -26.352 1.00 94.88 318 MET A N 1
ATOM 2409 C CA . MET A 1 318 ? 0.567 -13.895 -25.077 1.00 94.88 318 MET A CA 1
ATOM 2410 C C . MET A 1 318 ? 0.770 -12.660 -24.199 1.00 94.88 318 MET A C 1
ATOM 2412 O O . MET A 1 318 ? 0.489 -12.715 -23.003 1.00 94.88 318 MET A O 1
ATOM 2416 N N . TYR A 1 319 ? 1.206 -11.551 -24.801 1.00 95.81 319 TYR A N 1
ATOM 2417 C CA . TYR A 1 319 ? 1.353 -10.263 -24.132 1.00 95.81 319 TYR A CA 1
ATOM 2418 C C . TYR A 1 319 ? 0.022 -9.775 -23.548 1.00 95.81 319 TYR A C 1
ATOM 2420 O O . TYR A 1 319 ? -0.037 -9.449 -22.366 1.00 95.81 319 TYR A O 1
ATOM 2428 N N . GLU A 1 320 ? -1.056 -9.772 -24.336 1.00 95.31 320 GLU A N 1
ATOM 2429 C CA . GLU A 1 320 ? -2.377 -9.317 -23.884 1.00 95.31 320 GLU A CA 1
ATOM 2430 C C . GLU A 1 320 ? -2.904 -10.175 -22.734 1.00 95.31 320 GLU A C 1
ATOM 2432 O O . GLU A 1 320 ? -3.371 -9.647 -21.723 1.00 95.31 320 GLU A O 1
ATOM 2437 N N . LYS A 1 321 ? -2.764 -11.502 -22.845 1.00 96.06 321 LYS A N 1
ATOM 2438 C CA . LYS A 1 321 ? -3.155 -12.433 -21.782 1.00 96.06 321 LYS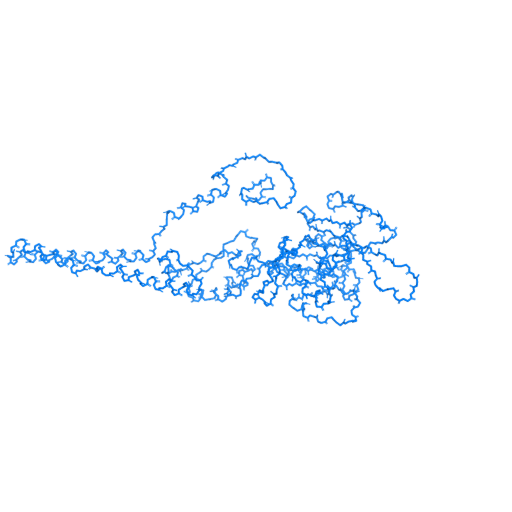 A CA 1
ATOM 2439 C C . LYS A 1 321 ? -2.356 -12.197 -20.499 1.00 96.06 321 LYS A C 1
ATOM 2441 O O . LYS A 1 321 ? -2.937 -12.209 -19.414 1.00 96.06 321 LYS A O 1
ATOM 2446 N N . ALA A 1 322 ? -1.044 -11.986 -20.613 1.00 95.31 322 ALA A N 1
ATOM 2447 C CA . ALA A 1 322 ? -0.189 -11.706 -19.467 1.00 95.31 322 ALA A CA 1
ATOM 2448 C C . ALA A 1 322 ? -0.542 -10.359 -18.825 1.00 95.31 322 ALA A C 1
ATOM 2450 O O . ALA A 1 322 ? -0.786 -10.306 -17.624 1.00 95.31 322 ALA A O 1
ATOM 2451 N N . LEU A 1 323 ? -0.661 -9.294 -19.621 1.00 95.06 323 LEU A N 1
ATOM 2452 C CA . LEU A 1 323 ? -1.033 -7.964 -19.146 1.00 95.06 323 LEU A CA 1
ATOM 2453 C C . LEU A 1 323 ? -2.385 -7.984 -18.423 1.00 95.06 323 LEU A C 1
ATOM 2455 O O . LEU A 1 323 ? -2.490 -7.462 -17.317 1.00 95.06 323 LEU A O 1
ATOM 2459 N N . PHE A 1 324 ? -3.397 -8.629 -19.006 1.00 92.94 324 PHE A N 1
ATOM 2460 C CA . PHE A 1 324 ? -4.712 -8.770 -18.383 1.00 92.94 324 PHE A CA 1
ATOM 2461 C C . PHE A 1 324 ? -4.642 -9.543 -17.060 1.00 92.94 324 PHE A C 1
ATOM 2463 O O . PHE A 1 324 ? -5.257 -9.141 -16.074 1.00 92.94 324 PHE A O 1
ATOM 2470 N N . SER A 1 325 ? -3.853 -10.621 -17.005 1.00 93.38 325 SER A N 1
ATOM 2471 C CA . SER A 1 325 ? -3.651 -11.391 -15.775 1.00 93.38 325 SER A CA 1
ATOM 2472 C C . SER A 1 325 ? -3.016 -10.559 -14.657 1.00 93.38 325 SER A C 1
ATOM 2474 O O . SER A 1 325 ? -3.434 -10.695 -13.511 1.00 93.38 325 SER A O 1
ATOM 2476 N N . LEU A 1 326 ? -2.018 -9.730 -14.971 1.00 92.44 326 LEU A N 1
ATOM 2477 C CA . LEU A 1 326 ? -1.328 -8.879 -13.993 1.00 92.44 326 LEU A CA 1
ATOM 2478 C C . LEU A 1 326 ? -2.244 -7.745 -13.504 1.00 92.44 326 LEU A C 1
ATOM 2480 O O . LEU A 1 326 ? -2.382 -7.510 -12.306 1.00 92.44 326 LEU A O 1
ATOM 2484 N N . LEU A 1 327 ? -2.958 -7.087 -14.424 1.00 88.31 327 LEU A N 1
ATOM 2485 C CA . LEU A 1 327 ? -3.900 -6.016 -14.079 1.00 88.31 327 LEU A CA 1
ATOM 2486 C C . LEU A 1 327 ? -5.054 -6.517 -13.196 1.00 88.31 327 LEU A C 1
ATOM 2488 O O . LEU A 1 327 ? -5.414 -5.846 -12.232 1.00 88.31 327 LEU A O 1
ATOM 2492 N N . ASN A 1 328 ? -5.582 -7.719 -13.453 1.00 86.88 328 ASN A N 1
ATOM 2493 C CA . ASN A 1 328 ? -6.644 -8.316 -12.629 1.00 86.88 328 ASN A CA 1
ATOM 2494 C C . ASN A 1 328 ? -6.197 -8.683 -11.208 1.00 86.88 328 ASN A C 1
ATOM 2496 O O . ASN A 1 328 ? -7.038 -8.854 -10.328 1.00 86.88 328 ASN A O 1
ATOM 2500 N N . LYS A 1 329 ? -4.887 -8.792 -10.959 1.00 87.56 329 LYS A N 1
ATOM 2501 C CA . LYS A 1 329 ? -4.331 -8.929 -9.604 1.00 87.56 329 LYS A CA 1
ATOM 2502 C C . LYS A 1 329 ? -4.220 -7.581 -8.876 1.00 87.56 329 LYS A C 1
ATOM 2504 O O . LYS A 1 329 ? -3.719 -7.534 -7.756 1.00 87.56 329 LYS A O 1
ATOM 2509 N N . GLY A 1 330 ? -4.687 -6.487 -9.488 1.00 84.38 330 GLY A N 1
ATOM 2510 C CA . GLY A 1 330 ? -4.589 -5.128 -8.952 1.00 84.38 330 GLY A CA 1
ATOM 2511 C C . GLY A 1 330 ? -3.171 -4.572 -8.964 1.00 84.38 330 GLY A C 1
ATOM 2512 O O . GLY A 1 330 ? -2.885 -3.600 -8.261 1.00 84.38 330 GLY A O 1
ATOM 2513 N N . GLU A 1 331 ? -2.281 -5.190 -9.736 1.00 89.94 331 GLU A N 1
ATOM 2514 C CA . GLU A 1 331 ? -0.889 -4.790 -9.834 1.00 89.94 331 GLU A CA 1
ATOM 2515 C C . GLU A 1 331 ? -0.745 -3.609 -10.794 1.00 89.94 331 GLU A C 1
ATOM 2517 O O . GLU A 1 331 ? -1.360 -3.526 -11.859 1.00 89.94 331 GLU A O 1
ATOM 2522 N N . ARG A 1 332 ? 0.129 -2.675 -10.434 1.00 91.44 332 ARG A N 1
ATOM 2523 C CA . ARG A 1 332 ? 0.589 -1.623 -11.330 1.00 91.44 332 ARG A CA 1
ATOM 2524 C C . ARG A 1 332 ? 1.634 -2.211 -12.271 1.00 91.44 332 ARG A C 1
ATOM 2526 O O . ARG A 1 332 ? 2.742 -2.524 -11.844 1.00 91.44 332 ARG A O 1
ATOM 2533 N N . VAL A 1 333 ? 1.307 -2.291 -13.555 1.00 94.69 333 VAL A N 1
ATOM 2534 C CA . VAL A 1 333 ? 2.192 -2.864 -14.576 1.00 94.69 333 VAL A CA 1
ATOM 2535 C C . VAL A 1 333 ? 2.942 -1.767 -15.333 1.00 94.69 333 VAL A C 1
ATOM 2537 O O . VAL A 1 333 ? 2.342 -0.800 -15.802 1.00 94.69 333 VAL A O 1
ATOM 2540 N N . LEU A 1 334 ? 4.256 -1.929 -15.480 1.00 96.88 334 LEU A N 1
ATOM 2541 C CA . LEU A 1 334 ? 5.120 -1.124 -16.343 1.00 96.88 334 LEU A CA 1
ATOM 2542 C C . LEU A 1 334 ? 5.748 -2.011 -17.415 1.00 96.88 334 LEU A C 1
ATOM 2544 O O . LEU A 1 334 ? 6.090 -3.159 -17.153 1.00 96.88 334 LEU A O 1
ATOM 2548 N N . ALA A 1 335 ? 5.934 -1.470 -18.611 1.00 97.88 335 ALA A N 1
ATOM 2549 C CA . ALA A 1 335 ? 6.653 -2.140 -19.687 1.00 97.88 335 ALA A CA 1
ATOM 2550 C C . ALA A 1 335 ? 8.055 -1.559 -19.855 1.00 97.88 335 ALA A C 1
ATOM 2552 O O . ALA A 1 335 ? 8.251 -0.353 -19.677 1.00 97.88 335 ALA A O 1
ATOM 2553 N N . LEU A 1 336 ? 9.002 -2.418 -20.231 1.00 98.12 336 LEU A N 1
ATOM 2554 C CA . LEU A 1 336 ? 10.398 -2.081 -20.496 1.00 98.12 336 LEU A CA 1
ATOM 2555 C C . LEU A 1 336 ? 10.737 -2.383 -21.958 1.00 98.12 336 LEU A C 1
ATOM 2557 O O . LEU A 1 336 ? 10.375 -3.439 -22.485 1.00 98.12 336 LEU A O 1
ATOM 2561 N N . CYS A 1 337 ? 11.463 -1.481 -22.609 1.00 97.50 337 CYS A N 1
ATOM 2562 C CA . CYS A 1 337 ? 12.017 -1.708 -23.937 1.00 97.50 337 CYS A CA 1
ATOM 2563 C C . CYS A 1 337 ? 13.381 -1.036 -24.104 1.00 97.50 337 CYS A C 1
ATOM 2565 O O . CYS A 1 337 ? 13.784 -0.182 -23.306 1.00 97.50 337 CYS A O 1
ATOM 2567 N N . MET A 1 338 ? 14.092 -1.434 -25.156 1.00 95.81 338 MET A N 1
ATOM 2568 C CA . MET A 1 338 ? 15.380 -0.852 -25.513 1.00 95.81 338 MET A CA 1
ATOM 2569 C C . MET A 1 338 ? 15.543 -0.651 -27.017 1.00 95.81 338 MET A C 1
ATOM 2571 O O . MET A 1 338 ? 14.835 -1.254 -27.827 1.00 95.81 338 MET A O 1
ATOM 2575 N N . LYS A 1 339 ? 16.533 0.162 -27.388 1.00 94.19 339 LYS A N 1
ATOM 2576 C CA . LYS A 1 339 ? 17.046 0.267 -28.754 1.00 94.19 339 LYS A CA 1
ATOM 2577 C C . LYS A 1 339 ? 18.550 0.488 -28.737 1.00 94.19 339 LYS A C 1
ATOM 2579 O O . LYS A 1 339 ? 19.026 1.396 -28.060 1.00 94.19 339 LYS A O 1
ATOM 2584 N N . ARG A 1 340 ? 19.275 -0.308 -29.522 1.00 91.06 340 ARG A N 1
ATOM 2585 C CA . ARG A 1 340 ? 20.672 -0.030 -29.867 1.00 91.06 340 ARG A CA 1
ATOM 2586 C C . ARG A 1 340 ? 20.690 1.028 -30.969 1.00 91.06 340 ARG A C 1
ATOM 2588 O O . ARG A 1 340 ? 20.033 0.873 -31.999 1.00 91.06 340 ARG A O 1
ATOM 2595 N N . LEU A 1 341 ? 21.364 2.136 -30.709 1.00 89.31 341 LEU A N 1
ATOM 2596 C CA . LEU A 1 341 ? 21.483 3.284 -31.592 1.00 89.31 341 LEU A CA 1
ATOM 2597 C C . LEU A 1 341 ? 22.789 3.144 -32.375 1.00 89.31 341 LEU A C 1
ATOM 2599 O O . LEU A 1 341 ? 23.858 3.082 -31.783 1.00 89.31 341 LEU A O 1
ATOM 2603 N N . SER A 1 342 ? 22.700 3.086 -33.705 1.00 83.56 342 SER A N 1
ATOM 2604 C CA . SER A 1 342 ? 23.879 2.880 -34.554 1.00 83.56 342 SER A CA 1
ATOM 2605 C C . SER A 1 342 ? 24.839 4.071 -34.509 1.00 83.56 342 SER A C 1
ATOM 2607 O O . SER A 1 342 ? 24.434 5.208 -34.777 1.00 83.56 342 SER A O 1
ATOM 2609 N N . ASP A 1 343 ? 26.125 3.781 -34.314 1.00 77.81 343 ASP A N 1
ATOM 2610 C CA . ASP A 1 343 ? 27.238 4.742 -34.348 1.00 77.81 343 ASP A CA 1
ATOM 2611 C C . ASP A 1 343 ? 27.303 5.548 -35.652 1.00 77.81 343 ASP A C 1
ATOM 2613 O O . ASP A 1 343 ? 27.751 6.694 -35.663 1.00 77.81 343 ASP A O 1
ATOM 2617 N N . SER A 1 344 ? 26.813 4.975 -36.759 1.00 80.00 344 SER A N 1
ATOM 2618 C CA . SER A 1 344 ? 26.759 5.653 -38.060 1.00 80.00 344 SER A CA 1
ATOM 2619 C C . SER A 1 344 ? 25.901 6.923 -38.031 1.00 80.00 344 SER A C 1
ATOM 2621 O O . SER A 1 344 ? 26.214 7.895 -38.717 1.00 80.00 344 SER A O 1
ATOM 2623 N N . ARG A 1 345 ? 24.838 6.925 -37.216 1.00 83.31 345 ARG A N 1
ATOM 2624 C CA . ARG A 1 345 ? 23.879 8.028 -37.083 1.00 83.31 345 ARG A CA 1
ATOM 2625 C C . ARG A 1 345 ? 24.083 8.824 -35.794 1.00 83.31 345 ARG A C 1
ATOM 2627 O O . ARG A 1 345 ? 23.882 10.035 -35.799 1.00 83.31 345 ARG A O 1
ATOM 2634 N N . TYR A 1 346 ? 24.467 8.160 -34.706 1.00 86.12 346 TYR A N 1
ATOM 2635 C CA . TYR A 1 346 ? 24.514 8.732 -33.359 1.00 86.12 346 TYR A CA 1
ATOM 2636 C C . TYR A 1 346 ? 25.939 8.760 -32.800 1.00 86.12 346 TYR A C 1
ATOM 2638 O O . TYR A 1 346 ? 26.236 8.110 -31.801 1.00 86.12 346 TYR A O 1
ATOM 2646 N N . GLN A 1 347 ? 26.812 9.544 -33.435 1.00 83.75 347 GLN A N 1
ATOM 2647 C CA . GLN A 1 347 ? 28.219 9.700 -33.045 1.00 83.75 347 GLN A CA 1
ATOM 2648 C C . GLN A 1 347 ? 28.388 10.235 -31.611 1.00 83.75 347 GLN A C 1
ATOM 2650 O O . GLN A 1 347 ? 27.466 10.805 -31.032 1.00 83.75 347 GLN A O 1
ATOM 2655 N N . LYS A 1 348 ? 29.577 10.076 -31.017 1.00 79.62 348 LYS A N 1
ATOM 2656 C CA . LYS A 1 348 ? 29.840 10.377 -29.594 1.00 79.62 348 LYS A CA 1
ATOM 2657 C C . LYS A 1 348 ? 29.538 11.829 -29.181 1.00 79.62 348 LYS A C 1
ATOM 2659 O O . LYS A 1 348 ? 29.147 12.083 -28.047 1.00 79.62 348 LYS A O 1
ATOM 2664 N N . ASP A 1 349 ? 29.677 12.777 -30.090 1.00 83.25 349 ASP A N 1
ATOM 2665 C CA . ASP A 1 349 ? 29.378 14.202 -29.914 1.00 83.25 349 ASP A CA 1
ATOM 2666 C C . ASP A 1 349 ? 27.914 14.573 -30.219 1.00 83.25 349 ASP A C 1
ATOM 2668 O O . ASP A 1 349 ? 27.513 15.721 -30.037 1.00 83.25 349 ASP A O 1
ATOM 2672 N N . TYR A 1 350 ? 27.093 13.610 -30.644 1.00 88.00 350 TYR A N 1
ATOM 2673 C CA . TYR A 1 350 ? 25.690 13.842 -30.960 1.00 88.00 350 TYR A CA 1
ATOM 2674 C C . TYR A 1 350 ? 24.896 14.275 -29.721 1.00 88.00 350 TYR A C 1
ATOM 2676 O O . TYR A 1 350 ? 24.790 13.540 -28.736 1.00 88.00 350 TYR A O 1
ATOM 2684 N N . GLU A 1 351 ? 24.290 15.458 -29.807 1.00 89.69 351 GLU A N 1
ATOM 2685 C CA . GLU A 1 351 ? 23.457 16.044 -28.761 1.00 89.69 351 GLU A CA 1
ATOM 2686 C C . GLU A 1 351 ? 21.992 15.616 -28.941 1.00 89.69 351 GLU A C 1
ATOM 2688 O O . GLU A 1 351 ? 21.318 16.030 -29.888 1.00 89.69 351 GLU A O 1
ATOM 2693 N N . PHE A 1 352 ? 21.470 14.798 -28.027 1.00 91.12 352 PHE A N 1
ATOM 2694 C CA . PHE A 1 352 ? 20.069 14.372 -28.053 1.00 91.12 352 PHE A CA 1
ATOM 2695 C C . PHE A 1 352 ? 19.133 15.498 -27.603 1.00 91.12 352 PHE A C 1
ATOM 2697 O O . PHE A 1 352 ? 19.296 16.066 -26.523 1.00 91.12 352 PHE A O 1
ATOM 2704 N N . LYS A 1 353 ? 18.112 15.786 -28.416 1.00 90.62 353 LYS A N 1
ATOM 2705 C CA . LYS A 1 353 ? 17.106 16.822 -28.161 1.00 90.62 353 LYS A CA 1
ATOM 2706 C C . LYS A 1 353 ? 15.712 16.225 -28.220 1.00 90.62 353 LYS A C 1
ATOM 2708 O O . LYS A 1 353 ? 15.335 15.578 -29.197 1.00 90.62 353 LYS A O 1
ATOM 2713 N N . TRP A 1 354 ? 14.957 16.465 -27.153 1.00 88.69 354 TRP A N 1
ATOM 2714 C CA . TRP A 1 354 ? 13.553 16.098 -27.055 1.00 88.69 354 TRP A CA 1
ATOM 2715 C C . TRP A 1 354 ? 12.668 17.277 -27.443 1.00 88.69 354 TRP A C 1
ATOM 2717 O O . TRP A 1 354 ? 12.731 18.336 -26.817 1.00 88.69 354 TRP A O 1
ATOM 2727 N N . SER A 1 355 ? 11.812 17.064 -28.437 1.00 86.38 355 SER A N 1
ATOM 2728 C CA . SER A 1 355 ? 10.852 18.058 -28.918 1.00 86.38 355 SER A CA 1
ATOM 2729 C C . SER A 1 355 ? 9.576 17.400 -29.440 1.00 86.38 355 SER A C 1
ATOM 2731 O O . SER A 1 355 ? 9.580 16.253 -29.895 1.00 86.38 355 SER A O 1
ATOM 2733 N N . GLY A 1 356 ? 8.477 18.151 -29.352 1.00 77.50 356 GLY A N 1
ATOM 2734 C CA . GLY A 1 356 ? 7.144 17.714 -29.761 1.00 77.50 356 GLY A CA 1
ATOM 2735 C C . GLY A 1 356 ? 6.437 16.826 -28.729 1.00 77.50 356 GLY A C 1
ATOM 2736 O O . GLY A 1 356 ? 7.055 16.153 -27.897 1.00 77.50 356 GLY A O 1
ATOM 2737 N N . GLU A 1 357 ? 5.105 16.818 -28.772 1.00 75.94 357 GLU A N 1
ATOM 2738 C CA . GLU A 1 357 ? 4.293 15.927 -27.938 1.00 75.94 357 GLU A CA 1
ATOM 2739 C C . GLU A 1 357 ? 4.529 14.469 -28.351 1.00 75.94 357 GLU A C 1
ATOM 2741 O O . GLU A 1 357 ? 4.513 14.129 -29.533 1.00 75.94 357 GLU A O 1
ATOM 2746 N N . GLY A 1 358 ? 4.825 13.592 -27.387 1.00 76.62 358 GLY A N 1
ATOM 2747 C CA . GLY A 1 358 ? 5.157 12.197 -27.685 1.00 76.62 358 GLY A CA 1
ATOM 2748 C C . GLY A 1 358 ? 6.477 11.991 -28.445 1.00 76.62 358 GLY A C 1
ATOM 2749 O O . GLY A 1 358 ? 6.768 10.842 -28.790 1.00 76.62 358 GLY A O 1
ATOM 2750 N N . GLY A 1 359 ? 7.266 13.055 -28.650 1.00 79.62 359 GLY A N 1
ATOM 2751 C CA . GLY A 1 359 ? 8.619 13.027 -29.208 1.00 79.62 359 GLY A CA 1
ATOM 2752 C C . GLY A 1 359 ? 8.712 13.122 -30.729 1.00 79.62 359 GLY A C 1
ATOM 2753 O O . GLY A 1 359 ? 9.756 12.783 -31.274 1.00 79.62 359 GLY A O 1
ATOM 2754 N N . VAL A 1 360 ? 7.640 13.527 -31.417 1.00 80.38 360 VAL A N 1
ATOM 2755 C CA . VAL A 1 360 ? 7.561 13.518 -32.894 1.00 80.38 360 VAL A CA 1
ATOM 2756 C C . VAL A 1 360 ? 8.655 14.361 -33.554 1.00 80.38 360 VAL A C 1
ATOM 2758 O O . VAL A 1 360 ? 9.202 13.948 -34.572 1.00 80.38 360 VAL A O 1
ATOM 2761 N N . ASP A 1 361 ? 9.026 15.484 -32.940 1.00 85.06 361 ASP A N 1
ATOM 2762 C CA . ASP A 1 361 ? 10.049 16.396 -33.465 1.00 85.06 361 ASP A CA 1
ATOM 2763 C C . ASP A 1 361 ? 11.432 16.137 -32.852 1.00 85.06 361 ASP A C 1
ATOM 2765 O O . ASP A 1 361 ? 12.324 16.981 -32.950 1.00 85.06 361 ASP A O 1
ATOM 2769 N N . SER A 1 362 ? 11.615 15.021 -32.142 1.00 89.50 362 SER A N 1
ATOM 2770 C CA . SER A 1 362 ? 12.900 14.688 -31.522 1.00 89.50 362 SER A CA 1
ATOM 2771 C C . SER A 1 362 ? 13.917 14.289 -32.587 1.00 89.50 362 SER A C 1
ATOM 2773 O O . SER A 1 362 ? 13.580 13.694 -33.609 1.00 89.50 362 SER A O 1
ATOM 2775 N N . ASN A 1 363 ? 15.195 14.584 -32.347 1.00 91.31 363 ASN A N 1
ATOM 2776 C CA . ASN A 1 363 ? 16.242 14.306 -33.334 1.00 91.31 363 ASN A CA 1
ATOM 2777 C C . ASN A 1 363 ? 16.654 12.816 -33.405 1.00 91.31 363 ASN A C 1
ATOM 2779 O O . ASN A 1 363 ? 17.412 12.413 -34.291 1.00 91.31 363 ASN A O 1
ATOM 2783 N N . PHE A 1 364 ? 16.093 11.968 -32.541 1.00 90.38 364 PHE A N 1
ATOM 2784 C CA . PHE A 1 364 ? 16.316 10.523 -32.491 1.00 90.38 364 PHE A CA 1
ATOM 2785 C C . PHE A 1 364 ? 15.016 9.727 -32.646 1.00 90.38 364 PHE A C 1
ATOM 2787 O O . PHE A 1 364 ? 13.925 10.256 -32.437 1.00 90.38 364 PHE A O 1
ATOM 2794 N N . GLU A 1 365 ? 15.110 8.447 -33.025 1.00 89.19 365 GLU A N 1
ATOM 2795 C CA . GLU A 1 365 ? 13.894 7.669 -33.268 1.00 89.19 365 GLU A CA 1
ATOM 2796 C C . GLU A 1 365 ? 13.167 7.295 -31.970 1.00 89.19 365 GLU A C 1
ATOM 2798 O O . GLU A 1 365 ? 13.748 6.789 -31.005 1.00 89.19 365 GLU A O 1
ATOM 2803 N N . ILE A 1 366 ? 11.849 7.483 -32.006 1.00 89.06 366 ILE A N 1
ATOM 2804 C CA . ILE A 1 366 ? 10.922 7.227 -30.897 1.00 89.06 366 ILE A CA 1
ATOM 2805 C C . ILE A 1 366 ? 10.106 5.928 -31.059 1.00 89.06 366 ILE A C 1
ATOM 2807 O O . ILE A 1 366 ? 9.169 5.671 -30.294 1.00 89.06 366 ILE A O 1
ATOM 2811 N N . THR A 1 367 ? 10.433 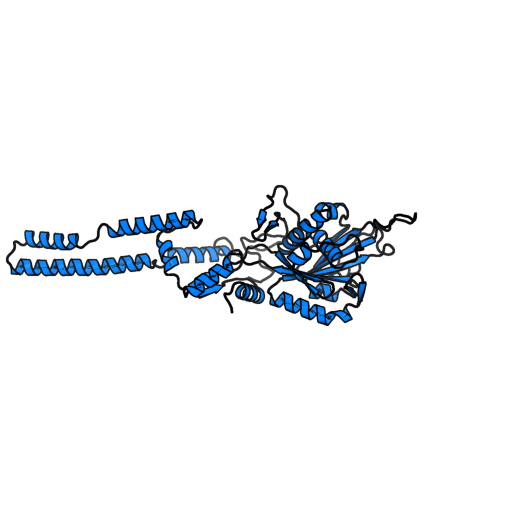5.140 -32.085 1.00 92.19 367 THR A N 1
ATOM 2812 C CA . THR A 1 367 ? 9.812 3.865 -32.475 1.00 92.19 367 THR A CA 1
ATOM 2813 C C . THR A 1 367 ? 10.879 2.885 -32.986 1.00 92.19 367 THR A C 1
ATOM 2815 O O . THR A 1 367 ? 12.066 3.226 -33.109 1.00 92.19 367 THR A O 1
ATOM 2818 N N . GLY A 1 368 ? 10.468 1.649 -33.276 1.00 93.06 368 GLY A N 1
ATOM 2819 C CA . GLY A 1 368 ? 11.377 0.582 -33.692 1.00 93.06 368 GLY A CA 1
ATOM 2820 C C . GLY A 1 368 ? 12.190 0.026 -32.535 1.00 93.06 368 GLY A C 1
ATOM 2821 O O . GLY A 1 368 ? 13.386 -0.222 -32.665 1.00 93.06 368 GLY A O 1
ATOM 2822 N N . TYR A 1 369 ? 11.550 -0.091 -31.374 1.00 96.06 369 TYR A N 1
ATOM 2823 C CA . TYR A 1 369 ? 12.162 -0.620 -30.161 1.00 96.06 369 TYR A CA 1
ATOM 2824 C C . TYR A 1 369 ? 12.012 -2.136 -30.060 1.00 96.06 369 TYR A C 1
ATOM 2826 O O . TYR A 1 369 ? 11.119 -2.733 -30.665 1.00 96.06 369 TYR A O 1
ATOM 2834 N N . THR A 1 370 ? 12.887 -2.747 -29.266 1.00 96.81 370 THR A N 1
ATOM 2835 C CA . THR A 1 370 ? 12.780 -4.144 -28.849 1.00 96.81 370 THR A CA 1
ATOM 2836 C C . THR A 1 370 ? 12.148 -4.195 -27.466 1.00 96.81 370 THR A C 1
ATOM 2838 O O . THR A 1 370 ? 12.696 -3.663 -26.497 1.00 96.81 370 THR A O 1
ATOM 2841 N N . PHE A 1 371 ? 10.975 -4.811 -27.376 1.00 97.94 371 PHE A N 1
ATOM 2842 C CA . PHE A 1 371 ? 10.282 -5.051 -26.119 1.00 97.94 371 PHE A CA 1
ATOM 2843 C C . PHE A 1 371 ? 11.050 -6.077 -25.280 1.00 97.94 371 PHE A C 1
ATOM 2845 O O . PHE A 1 371 ? 11.448 -7.119 -25.800 1.00 97.94 371 PHE A O 1
ATOM 2852 N N . LEU A 1 372 ? 11.242 -5.791 -23.991 1.00 96.75 372 LEU A N 1
ATOM 2853 C CA . LEU A 1 372 ? 11.984 -6.662 -23.075 1.00 96.75 372 LEU A CA 1
ATOM 2854 C C . LEU A 1 372 ? 11.058 -7.452 -22.153 1.00 96.75 372 LEU A C 1
ATOM 2856 O O . LEU A 1 372 ? 11.238 -8.651 -21.974 1.00 96.75 372 LEU A O 1
ATOM 2860 N N . GLY A 1 373 ? 10.069 -6.781 -21.564 1.00 96.69 373 GLY A N 1
ATOM 2861 C CA . GLY A 1 373 ? 9.207 -7.416 -20.579 1.00 96.69 373 GLY A CA 1
ATOM 2862 C C . GLY A 1 373 ? 8.258 -6.467 -19.860 1.00 96.69 373 GLY A C 1
ATOM 2863 O O . GLY A 1 373 ? 8.296 -5.247 -20.048 1.00 96.69 373 GLY A O 1
ATOM 2864 N N . LEU A 1 374 ? 7.416 -7.050 -19.008 1.00 97.81 374 LEU A N 1
ATOM 2865 C CA . LEU A 1 374 ? 6.582 -6.333 -18.044 1.00 97.81 374 LEU A CA 1
ATOM 2866 C C . LEU A 1 374 ? 7.148 -6.487 -16.633 1.00 97.81 374 LEU A C 1
ATOM 2868 O O . LEU A 1 374 ? 7.702 -7.527 -16.286 1.00 97.81 374 LEU A O 1
ATOM 2872 N N . VAL A 1 375 ? 6.957 -5.461 -15.813 1.00 97.44 375 VAL A N 1
ATOM 2873 C CA . VAL A 1 375 ? 7.224 -5.467 -14.375 1.00 97.44 375 VAL A CA 1
ATOM 2874 C C . VAL A 1 375 ? 5.933 -5.092 -13.670 1.00 97.44 375 VAL A C 1
ATOM 2876 O O . VAL A 1 375 ? 5.394 -4.008 -13.901 1.00 97.44 375 VAL A O 1
ATOM 2879 N N . ALA A 1 376 ? 5.441 -5.979 -12.817 1.00 95.50 376 ALA A N 1
ATOM 2880 C CA . ALA A 1 376 ? 4.239 -5.769 -12.039 1.00 95.50 376 ALA A CA 1
ATOM 2881 C C . ALA A 1 376 ? 4.584 -5.434 -10.586 1.00 95.50 376 ALA A C 1
ATOM 2883 O O . ALA A 1 376 ? 5.438 -6.055 -9.945 1.00 95.50 376 ALA A O 1
ATOM 2884 N N . LEU A 1 377 ? 3.945 -4.383 -10.088 1.00 93.25 377 LEU A N 1
ATOM 2885 C CA . LEU A 1 377 ? 4.227 -3.752 -8.810 1.00 93.25 377 LEU A CA 1
ATOM 2886 C C . LEU A 1 377 ? 2.958 -3.736 -7.961 1.00 93.25 377 LEU A C 1
ATOM 2888 O O . LEU A 1 377 ? 1.895 -3.364 -8.452 1.00 93.25 377 LEU A O 1
ATOM 2892 N N . ILE A 1 378 ? 3.067 -4.034 -6.672 1.00 91.00 378 ILE A N 1
ATOM 2893 C CA . ILE A 1 378 ? 1.953 -3.887 -5.731 1.00 91.00 378 ILE A CA 1
ATOM 2894 C C . ILE A 1 378 ? 2.425 -3.234 -4.434 1.00 91.00 378 ILE A C 1
ATOM 2896 O O . ILE A 1 378 ? 3.594 -3.346 -4.065 1.00 91.00 378 ILE A O 1
ATOM 2900 N N . ASP A 1 379 ? 1.515 -2.571 -3.725 1.00 89.31 379 ASP A N 1
ATOM 2901 C CA . ASP A 1 379 ? 1.695 -2.287 -2.301 1.00 89.31 379 ASP A CA 1
ATOM 2902 C C . ASP A 1 379 ? 1.174 -3.496 -1.505 1.00 89.31 379 ASP A C 1
ATOM 2904 O O . ASP A 1 379 ? -0.044 -3.680 -1.418 1.00 89.31 379 ASP A O 1
ATOM 2908 N N . PRO A 1 380 ? 2.059 -4.379 -1.003 1.00 88.25 380 PRO A N 1
ATOM 2909 C CA . PRO A 1 380 ? 1.640 -5.664 -0.473 1.00 88.25 380 PRO A CA 1
ATOM 2910 C C . PRO A 1 380 ? 0.895 -5.492 0.857 1.00 88.25 380 PRO A C 1
ATOM 2912 O O . PRO A 1 380 ? 1.189 -4.568 1.631 1.00 88.25 380 PRO A O 1
ATOM 2915 N N . PRO A 1 381 ? -0.044 -6.399 1.175 1.00 90.44 381 PRO A N 1
ATOM 2916 C CA . PRO A 1 381 ? -0.664 -6.429 2.488 1.00 90.44 381 PRO A CA 1
ATOM 2917 C C . PRO A 1 381 ? 0.382 -6.676 3.583 1.00 90.44 381 PRO A C 1
ATOM 2919 O O . PRO A 1 381 ? 1.440 -7.277 3.366 1.00 90.44 381 PRO A O 1
ATOM 2922 N N . ARG A 1 382 ? 0.097 -6.215 4.802 1.00 90.06 382 ARG A N 1
ATOM 2923 C CA . ARG A 1 382 ? 0.921 -6.587 5.959 1.00 90.06 382 ARG A CA 1
ATOM 2924 C C . ARG A 1 382 ? 0.735 -8.088 6.238 1.00 90.06 382 ARG A C 1
ATOM 2926 O O . ARG A 1 382 ? -0.406 -8.544 6.232 1.00 90.06 382 ARG A O 1
ATOM 2933 N N . PRO A 1 383 ? 1.786 -8.851 6.582 1.00 89.38 383 PRO A N 1
ATOM 2934 C CA . PRO A 1 383 ? 1.681 -10.311 6.724 1.00 89.38 383 PRO A CA 1
ATOM 2935 C C . PRO A 1 383 ? 0.641 -10.798 7.745 1.00 89.38 383 PRO A C 1
ATOM 2937 O O . PRO A 1 383 ? 0.032 -11.844 7.558 1.00 89.38 383 PRO A O 1
ATOM 2940 N N . ALA A 1 384 ? 0.392 -10.025 8.808 1.00 91.38 384 ALA A N 1
ATOM 2941 C CA . ALA A 1 384 ? -0.606 -10.362 9.826 1.00 91.38 384 ALA A CA 1
ATOM 2942 C C . ALA A 1 384 ? -2.057 -10.040 9.412 1.00 91.38 384 ALA A C 1
ATOM 2944 O O . ALA A 1 384 ? -2.991 -10.514 10.056 1.00 91.38 384 ALA A O 1
ATOM 2945 N N . VAL A 1 385 ? -2.264 -9.226 8.370 1.00 95.19 385 VAL A N 1
ATOM 2946 C CA . VAL A 1 385 ? -3.594 -8.720 7.995 1.00 95.19 385 VAL A CA 1
ATOM 2947 C C . VAL A 1 385 ? -4.533 -9.834 7.535 1.00 95.19 385 VAL A C 1
ATOM 2949 O O . VAL A 1 385 ? -5.619 -9.900 8.104 1.00 95.19 385 VAL A O 1
ATOM 2952 N N . PRO A 1 386 ? -4.163 -10.753 6.620 1.00 93.88 386 PRO A N 1
ATOM 2953 C CA . PRO A 1 386 ? -5.074 -11.824 6.207 1.00 93.88 386 PRO A CA 1
ATOM 2954 C C . PRO A 1 386 ? -5.607 -12.647 7.392 1.00 93.88 386 PRO A C 1
ATOM 2956 O O . PRO A 1 386 ? -6.809 -12.870 7.518 1.00 93.88 386 PRO A O 1
ATOM 2959 N N . GLN A 1 387 ? -4.732 -13.026 8.331 1.00 95.38 387 GLN A N 1
ATOM 2960 C CA . GLN A 1 387 ? -5.134 -13.771 9.528 1.00 95.38 387 GLN A CA 1
ATOM 2961 C C . GLN A 1 387 ? -5.997 -12.932 10.483 1.00 95.38 387 GLN A C 1
ATOM 2963 O O . GLN A 1 387 ? -6.940 -13.452 11.086 1.00 95.38 387 GLN A O 1
ATOM 2968 N N . ALA A 1 388 ? -5.698 -11.638 10.627 1.00 95.44 388 ALA A N 1
ATOM 2969 C CA . ALA A 1 388 ? -6.505 -10.729 11.434 1.00 95.44 388 ALA A CA 1
ATOM 2970 C C . ALA A 1 388 ? -7.924 -10.572 10.862 1.00 95.44 388 ALA A C 1
ATOM 2972 O O . ALA A 1 388 ? -8.886 -10.668 11.619 1.00 95.44 388 ALA A O 1
ATOM 2973 N N . ILE A 1 389 ? -8.068 -10.425 9.538 1.00 96.38 389 ILE A N 1
ATOM 2974 C CA . ILE A 1 389 ? -9.372 -10.342 8.860 1.00 96.38 389 ILE A CA 1
ATOM 2975 C C . ILE A 1 389 ? -10.196 -11.606 9.116 1.00 96.38 389 ILE A C 1
ATOM 2977 O O . ILE A 1 389 ? -11.347 -11.504 9.540 1.00 96.38 389 ILE A O 1
ATOM 2981 N N . VAL A 1 390 ? -9.597 -12.789 8.945 1.00 95.62 390 VAL A N 1
ATOM 2982 C CA . VAL A 1 390 ? -10.259 -14.071 9.243 1.00 95.62 390 VAL A CA 1
ATOM 2983 C C . VAL A 1 390 ? -10.697 -14.138 10.706 1.00 95.62 390 VAL A C 1
ATOM 2985 O O . VAL A 1 390 ? -11.813 -14.570 10.997 1.00 95.62 390 VAL A O 1
ATOM 2988 N N . SER A 1 391 ? -9.853 -13.681 11.634 1.00 96.19 391 SER A N 1
ATOM 2989 C CA . SER A 1 391 ? -10.170 -13.679 13.068 1.00 96.19 391 SER A CA 1
ATOM 2990 C C . SER A 1 391 ? -11.355 -12.758 13.385 1.00 96.19 391 SER A C 1
ATOM 2992 O O . SER A 1 391 ? -12.263 -13.161 14.110 1.00 96.19 391 SER A O 1
ATOM 2994 N N . CYS A 1 392 ? -11.393 -11.558 12.796 1.00 95.94 392 CYS A N 1
ATOM 2995 C CA . CYS A 1 392 ? -12.516 -10.627 12.920 1.00 95.94 392 CYS A CA 1
ATOM 2996 C C . CYS A 1 392 ? -13.811 -11.214 12.341 1.00 95.94 392 CYS A C 1
ATOM 2998 O O . CYS A 1 392 ? -14.836 -11.229 13.018 1.00 95.94 392 CYS A O 1
ATOM 3000 N N . GLN A 1 393 ? -13.764 -11.761 11.125 1.00 94.56 393 GLN A N 1
ATOM 3001 C CA . GLN A 1 393 ? -14.935 -12.364 10.480 1.00 94.56 393 GLN A CA 1
ATOM 3002 C C . GLN A 1 393 ? -15.456 -13.586 11.250 1.00 94.56 393 GLN A C 1
ATOM 3004 O O . GLN A 1 393 ? -16.666 -13.766 11.368 1.00 94.56 393 GLN A O 1
ATOM 3009 N N . THR A 1 394 ? -14.561 -14.400 11.823 1.00 95.75 394 THR A N 1
ATOM 3010 C CA . THR A 1 394 ? -14.932 -15.545 12.677 1.00 95.75 394 THR A CA 1
ATOM 3011 C C . THR A 1 394 ? -15.625 -15.090 13.963 1.00 95.75 394 THR A C 1
ATOM 3013 O O . THR A 1 394 ? -16.521 -15.772 14.451 1.00 95.75 394 THR A O 1
ATOM 3016 N N . ALA A 1 395 ? -15.262 -13.917 14.488 1.00 95.62 395 ALA A N 1
ATOM 3017 C CA . ALA A 1 395 ? -15.934 -13.286 15.623 1.00 95.62 395 ALA A CA 1
ATOM 3018 C C . ALA A 1 395 ? -17.262 -12.588 15.249 1.00 95.62 395 ALA A C 1
ATOM 3020 O O . ALA A 1 395 ? -17.884 -11.973 16.110 1.00 95.62 395 ALA A O 1
ATOM 3021 N N . GLY A 1 396 ? -17.706 -12.665 13.987 1.00 95.88 396 GLY A N 1
ATOM 3022 C CA . GLY A 1 396 ? -18.928 -12.008 13.510 1.00 95.88 396 GLY A CA 1
ATOM 3023 C C . GLY A 1 396 ? -18.771 -10.512 13.225 1.00 95.88 396 GLY A C 1
ATOM 3024 O O . GLY A 1 396 ? -19.772 -9.819 13.057 1.00 95.88 396 GLY A O 1
ATOM 3025 N N . ILE A 1 397 ? -17.536 -10.006 13.158 1.00 97.31 397 ILE A N 1
ATOM 3026 C CA . ILE A 1 397 ? -17.245 -8.600 12.868 1.00 97.31 397 ILE A CA 1
ATOM 3027 C C . ILE A 1 397 ? -17.219 -8.390 11.353 1.00 97.31 397 ILE A C 1
ATOM 3029 O O . ILE A 1 397 ? -16.449 -9.031 10.631 1.00 97.31 397 ILE A O 1
ATOM 3033 N N . GLN A 1 398 ? -18.024 -7.450 10.862 1.00 96.88 398 GLN A N 1
ATOM 3034 C CA . GLN A 1 398 ? -18.003 -7.038 9.463 1.00 96.88 398 GLN A CA 1
ATOM 3035 C C . GLN A 1 398 ? -16.791 -6.139 9.203 1.00 96.88 398 GLN A C 1
ATOM 3037 O O . GLN A 1 398 ? -16.633 -5.105 9.846 1.00 96.88 398 GLN A O 1
ATOM 3042 N N . VAL A 1 399 ? -15.947 -6.493 8.232 1.00 97.00 399 VAL A N 1
ATOM 3043 C CA . VAL A 1 399 ? -14.808 -5.654 7.831 1.00 97.00 399 VAL A CA 1
ATOM 3044 C C . VAL A 1 399 ? -15.100 -4.972 6.499 1.00 97.00 399 VAL A C 1
ATOM 3046 O O . VAL A 1 399 ? -15.465 -5.632 5.529 1.00 97.00 399 VAL A O 1
ATOM 3049 N N . ILE A 1 400 ? -14.930 -3.652 6.456 1.00 96.88 400 ILE A N 1
ATOM 3050 C CA . ILE A 1 400 ? -15.169 -2.795 5.294 1.00 96.88 400 ILE A CA 1
ATOM 3051 C C . ILE A 1 400 ? -13.869 -2.060 4.964 1.00 96.88 400 ILE A C 1
ATOM 3053 O O . ILE A 1 400 ? -13.280 -1.413 5.830 1.00 96.88 400 ILE A O 1
ATOM 3057 N N . MET A 1 401 ? -13.427 -2.138 3.708 1.00 96.31 401 MET A N 1
ATOM 3058 C CA . MET A 1 401 ? -12.321 -1.318 3.211 1.00 96.31 401 MET A CA 1
ATOM 3059 C C . MET A 1 401 ? -12.856 0.047 2.768 1.00 96.31 401 MET A C 1
ATOM 3061 O O . MET A 1 401 ? -13.787 0.114 1.969 1.00 96.31 401 MET A O 1
ATOM 3065 N N . VAL A 1 402 ? -12.254 1.130 3.260 1.00 95.62 402 VAL A N 1
ATOM 3066 C CA . VAL A 1 402 ? -12.576 2.507 2.863 1.00 95.62 402 VAL A CA 1
ATOM 3067 C C . VAL A 1 402 ? -11.312 3.136 2.298 1.00 95.62 402 VAL A C 1
ATOM 3069 O O . VAL A 1 402 ? -10.363 3.374 3.034 1.00 95.62 402 VAL A O 1
ATOM 3072 N N . THR A 1 403 ? -11.261 3.374 0.989 1.00 91.50 403 THR A N 1
ATOM 3073 C CA . THR A 1 403 ? -10.049 3.873 0.326 1.00 91.50 403 THR A CA 1
ATOM 3074 C C . THR A 1 403 ? -10.382 4.841 -0.805 1.00 91.50 403 THR A C 1
ATOM 3076 O O . THR A 1 403 ? -11.442 4.743 -1.418 1.00 91.50 403 THR A O 1
ATOM 3079 N N . GLY A 1 404 ? -9.472 5.785 -1.062 1.00 85.19 404 GLY A N 1
ATOM 3080 C CA . GLY A 1 404 ? -9.515 6.686 -2.219 1.00 85.19 404 GLY A CA 1
ATOM 3081 C C . GLY A 1 404 ? -8.711 6.183 -3.424 1.00 85.19 404 GLY A C 1
ATOM 3082 O O . GLY A 1 404 ? -8.530 6.932 -4.381 1.00 85.19 404 GLY A O 1
ATOM 3083 N N . ASP A 1 405 ? -8.182 4.958 -3.360 1.00 82.81 405 ASP A N 1
ATOM 3084 C CA . ASP A 1 405 ? -7.437 4.329 -4.451 1.00 82.81 405 ASP A CA 1
ATOM 3085 C C . ASP A 1 405 ? -8.359 3.876 -5.601 1.00 82.81 405 ASP A C 1
ATOM 3087 O O . ASP A 1 405 ? -9.583 3.843 -5.478 1.00 82.81 405 ASP A O 1
ATOM 3091 N N . HIS A 1 406 ? -7.758 3.499 -6.734 1.00 79.62 406 HIS A N 1
ATOM 3092 C CA . HIS A 1 406 ? -8.495 3.000 -7.896 1.00 79.62 406 HIS A CA 1
ATOM 3093 C C . HIS A 1 406 ? -9.306 1.728 -7.553 1.00 79.62 406 HIS A C 1
ATOM 3095 O O . HIS A 1 406 ? -8.751 0.840 -6.893 1.00 79.62 406 HIS A O 1
ATOM 3101 N N . PRO A 1 407 ? -10.564 1.590 -8.030 1.00 85.25 407 PRO A N 1
ATOM 3102 C CA . PRO A 1 407 ? -11.440 0.464 -7.691 1.00 85.25 407 PRO A CA 1
ATOM 3103 C C . PRO A 1 407 ? -10.812 -0.914 -7.918 1.00 85.25 407 PRO A C 1
ATOM 3105 O O . PRO A 1 407 ? -10.821 -1.734 -7.006 1.00 85.25 407 PRO A O 1
ATOM 3108 N N . ASP A 1 408 ? -10.187 -1.140 -9.077 1.00 81.88 408 ASP A N 1
ATOM 3109 C CA . ASP A 1 408 ? -9.595 -2.444 -9.416 1.00 81.88 408 ASP A CA 1
ATOM 3110 C C . ASP A 1 408 ? -8.475 -2.855 -8.444 1.00 81.88 408 ASP A C 1
ATOM 3112 O O . ASP A 1 408 ? -8.386 -4.007 -8.018 1.00 81.88 408 ASP A O 1
ATOM 3116 N N . THR A 1 409 ? -7.637 -1.899 -8.027 1.00 81.50 409 THR A N 1
ATOM 3117 C CA . THR A 1 409 ? -6.578 -2.146 -7.037 1.00 81.50 409 THR A CA 1
ATOM 3118 C C . THR A 1 409 ? -7.171 -2.414 -5.655 1.00 81.50 409 THR A C 1
ATOM 3120 O O . THR A 1 409 ? -6.688 -3.286 -4.933 1.00 81.50 409 THR A O 1
ATOM 3123 N N . ALA A 1 410 ? -8.217 -1.678 -5.271 1.00 88.50 410 ALA A N 1
ATOM 3124 C CA . ALA A 1 410 ? -8.898 -1.881 -3.997 1.00 88.50 410 ALA A CA 1
ATOM 3125 C C . ALA A 1 410 ? -9.568 -3.262 -3.930 1.00 88.50 410 ALA A C 1
ATOM 3127 O O . ALA A 1 410 ? -9.388 -3.977 -2.943 1.00 88.50 410 ALA A O 1
ATOM 3128 N N . GLU A 1 411 ? -10.277 -3.667 -4.987 1.00 90.56 411 GLU A N 1
ATOM 3129 C CA . GLU A 1 411 ? -10.934 -4.972 -5.070 1.00 90.56 411 GLU A CA 1
ATOM 3130 C C . GLU A 1 411 ? -9.920 -6.117 -5.007 1.00 90.56 411 GLU A C 1
ATOM 3132 O O . GLU A 1 411 ? -10.094 -7.053 -4.224 1.00 90.56 411 GLU A O 1
ATOM 3137 N N . ALA A 1 412 ? -8.835 -6.033 -5.776 1.00 88.19 412 ALA A N 1
ATOM 3138 C CA . ALA A 1 412 ? -7.818 -7.074 -5.783 1.00 88.19 412 ALA A CA 1
ATOM 3139 C C . ALA A 1 412 ? -7.152 -7.252 -4.409 1.00 88.19 412 ALA A C 1
ATOM 3141 O O . ALA A 1 412 ? -7.029 -8.381 -3.927 1.00 88.19 412 ALA A O 1
ATOM 3142 N N . ILE A 1 413 ? -6.794 -6.152 -3.730 1.00 90.31 413 ILE A N 1
ATOM 3143 C CA . ILE A 1 413 ? -6.265 -6.213 -2.359 1.00 90.31 413 ILE A CA 1
ATOM 3144 C C . ILE A 1 413 ? -7.319 -6.772 -1.399 1.00 90.31 413 ILE A C 1
ATOM 3146 O O . ILE A 1 413 ? -6.987 -7.600 -0.554 1.00 90.31 413 ILE A O 1
ATOM 3150 N N . ALA A 1 414 ? -8.588 -6.371 -1.532 1.00 93.50 414 ALA A N 1
ATOM 3151 C CA . ALA A 1 414 ? -9.675 -6.859 -0.688 1.00 93.50 414 ALA A CA 1
ATOM 3152 C C . ALA A 1 414 ? -9.899 -8.373 -0.837 1.00 93.50 414 ALA A C 1
ATOM 3154 O O . ALA A 1 414 ? -10.131 -9.048 0.168 1.00 93.50 414 ALA A O 1
ATOM 3155 N N . ARG A 1 415 ? -9.780 -8.920 -2.054 1.00 92.44 415 ARG A N 1
ATOM 3156 C CA . ARG A 1 415 ? -9.792 -10.372 -2.306 1.00 92.44 415 ARG A CA 1
ATOM 3157 C C . ARG A 1 415 ? -8.565 -11.055 -1.709 1.00 92.44 415 ARG A C 1
ATOM 3159 O O . ARG A 1 415 ? -8.700 -12.054 -1.011 1.00 92.44 415 ARG A O 1
ATOM 3166 N N . MET A 1 416 ? -7.379 -10.476 -1.906 1.00 89.19 416 MET A N 1
ATOM 3167 C CA . MET A 1 416 ? -6.110 -11.019 -1.406 1.00 89.19 416 MET A CA 1
ATOM 3168 C C . MET A 1 416 ? -6.087 -11.178 0.122 1.00 89.19 416 MET A C 1
ATOM 3170 O O . MET A 1 416 ? -5.550 -12.159 0.631 1.00 89.19 416 MET A O 1
ATOM 3174 N N . ILE A 1 417 ? -6.676 -10.234 0.863 1.00 93.25 417 ILE A N 1
ATOM 3175 C CA . ILE A 1 417 ? -6.727 -10.276 2.335 1.00 93.25 417 ILE A CA 1
ATOM 3176 C C . ILE A 1 417 ? -8.009 -10.909 2.898 1.00 93.25 417 ILE A C 1
ATOM 3178 O O . ILE A 1 417 ? -8.168 -10.960 4.116 1.00 93.25 417 ILE A O 1
ATOM 3182 N N . GLY A 1 418 ? -8.921 -11.378 2.040 1.00 93.44 418 GLY A N 1
ATOM 3183 C CA . GLY A 1 418 ? -10.136 -12.090 2.445 1.00 93.44 418 GLY A CA 1
ATOM 3184 C C . GLY A 1 418 ? -11.304 -11.213 2.912 1.00 93.44 418 GLY A C 1
ATOM 3185 O O . GLY A 1 418 ? -12.215 -11.720 3.564 1.00 93.44 418 GLY A O 1
ATOM 3186 N N . ILE A 1 419 ? -11.318 -9.913 2.595 1.00 94.81 419 ILE A N 1
ATOM 3187 C CA . ILE A 1 419 ? -12.516 -9.070 2.785 1.00 94.81 419 ILE A CA 1
ATOM 3188 C C . ILE A 1 419 ? -13.606 -9.480 1.787 1.00 94.81 419 ILE A C 1
ATOM 3190 O O . ILE A 1 419 ? -14.769 -9.605 2.164 1.00 94.81 419 ILE A O 1
ATOM 3194 N N . ILE A 1 420 ? -13.223 -9.716 0.530 1.00 92.94 420 ILE A N 1
ATOM 3195 C CA . ILE A 1 420 ? -14.102 -10.227 -0.529 1.00 92.94 420 ILE A CA 1
ATOM 3196 C C . ILE A 1 420 ? -13.734 -11.691 -0.780 1.00 92.94 420 ILE A C 1
ATOM 3198 O O . ILE A 1 420 ? -12.551 -12.014 -0.876 1.00 92.94 420 ILE A O 1
ATOM 3202 N N . LYS A 1 421 ? -14.739 -12.566 -0.871 1.00 78.50 421 LYS A N 1
ATOM 3203 C CA . LYS A 1 421 ? -14.562 -13.993 -1.175 1.00 78.50 421 LYS A CA 1
ATOM 3204 C C . LYS A 1 421 ? -14.577 -14.277 -2.673 1.00 78.50 421 LYS A C 1
ATOM 3206 O O . LYS A 1 421 ? -15.249 -13.527 -3.425 1.00 78.50 421 LYS A O 1
#

Organism: NCBI:txid91324

Sequence (421 aa):
LEARNVCFYGTLCVNGSGLGIVFATGDQTTIGTIAQIARKASEESAETPIRREIEHFIKIIAVVAVSLGLTFLAIGFGLGIPPLDNVIFAIGIIVANVPEGLLATVTVALTLTAQRMARKNVLVKNLESVETLGSTTVIASDKTGTLTQNVMTVQELWYNGAIVDAESARKQKFNDKGTGSDAFDLMKRCMALCTTATFKDGGEDKMTVDGYTRRNVSGDASEAAMINFVEPILRREGTGIMQERTDKPAVFKLPFNSTNKFMIHICDEMDEKGSESNERVSNERVLWMKGAPERIWSRCDTILIDGKVESKSAFAGMYEKALFSLLNKGERVLALCMKRLSDSRYQKDYEFKWSGEGGVDSNFEITGYTFLGLVALIDPPRPAVPQAIVSCQTAGIQVIMVTGDHPDTAEAIARMIGIIK

Foldseek 3Di:
DPDPQDDAPPDDDPDDDDDDDDPDDALRTPVNVVVVVVVVCVVVDDDFPVRVVVVVVQVVLQVVLLVVLVVQLVVCVVVVHPNVVSNVVSVVSSVVSDPPCPVVVLVVVLVVLQVVCVVVVRHDPDSSVSVSVVVFQAAAFAVQVTQFVVAKAFAWKFFLLDIDGLVRLLPDDDDPPDDCQGLVSVVLLLLLFQFPKDFDPPFDQDQDPVRAGQTDIDHDRNSSNSQSSSAVSQVVVVHGSVRSCVQWPFLDWDDADPQLFKIKTKTFDFDPPPPPDPDDGPRWIKIKMKGDPVNVLVQEQWERHPSDTHGCVVCVVSSVVVVVVLVLLLWDKMWIWMDTDDCVQQPPPRRWDADDRNRPVTPDDSHHIYTRIMTTMARAGDPCQLVVVVVCVVVNHQYHYDYPDDPSNSVSNCVVSVNDD

InterPro domains:
  IPR001757 P-type ATPase [TIGR01494] (27-161)
  IPR008250 P-type ATPase, A domain superfamily [SSF81653] (3-36)
  IPR018303 P-type ATPase, phosphorylation site [PS00154] (142-148)
  IPR023214 HAD superfamily [G3DSA:3.40.50.1000] (380-421)
  IPR023298 P-type ATPase, transmembrane domain superfamily [SSF81665] (42-134)
  IPR023299 P-type ATPase, cytoplasmic domain N [G3DSA:3.40.1110.10] (154-379)
  IPR023299 P-type ATPase, cytoplasmic domain N [SSF81660] (146-385)
  IPR036412 HAD-like superfamily [SSF56784] (369-421)
  IPR050510 Cation transport ATPase (P-type) [PTHR43294] (1-421)

Secondary structure (DSSP, 8-state):
---TT---TT----S----------GGGSHHHHHHHHHHHHHHT-PPPHHHHHHHHHHHHHHHHHHHHHHHHHHHHHHTT--HHHHHHHHHHHHHHHS-TTHHHHHHHHHHHHHHHHHTTT---SSTTHHHHHHS--EEEEEIIIIIB-S--EEEEEEETTEEEEHHHHHH----TT--TT-HHHHHHHHHHHS---EEPTT---EE-TTS-EEPPEES-HHHHHHHHHHHHHHHHTT--HHHHHHHS-EEEEE---TTT-EEEEEEEEE----SS------EEEEEEEEE-HHHHHTTEEEEEETTEEEEGGGGHHHHHHHHHHHHHTT-EEEEEEEEEEPTTTS-TT------SGGGTT-SS-SS-EEEEEEEEEE-PBPTTHHHHHHHHHHTT-EEEEE-SS-HHHHHHHHHHTTS--

Radius of gyration: 33.44 Å; chains: 1; bounding box: 90×53×104 Å

pLDDT: mean 86.63, std 13.37, range [35.5, 98.12]